Protein 5AL7 (pdb70)

Radius of gyration: 31.09 Å; Cα contacts (8 Å, |Δi|>4): 620; chains: 2; bounding box: 58×87×106 Å

Foldseek 3Di:
DDDDAPPPPPQKAFLDPKDWAWAKEADDPVPIDTAIWIWTWIAGNPFFKTKIWIAGPVGRLFIKMFIAGDVNVVVQCVVVVDDDDSVVVSVVVRVLVVCSVVVQWHWYKHADDDDDVVPDDQFGIWTWIWGDDPPDIDTPGITRMHGDDPVNSCVVVVVVVVVVVVVVVVVVVVVVVVVVCVVPVVCCPPVVCVCVVVVVVVCVVVVD/DDDDAPPPPPQKAFLDPKDWAWAKEADDPVPIDIAIWIWTWIAGNVFLKIKIWIAGPVGRLFIKMFIAHDVNVVVQCVVVVDDDDSVVVSVVVNVLVVCSVVVQWHWYWHADDDDDPDDDDQQGTWTWIWGDDPPDIDTPGITRMHGDDPVNSCVVVVVVVVVVVVVVVVVVVVVVVVVVVCVVCVCVCVVCVVVVVVVVVVVVVVVD

Solvent-accessible surface area: 25185 Å² total; per-residue (Å²): 115,179,7,32,60,10,101,72,55,214,22,41,50,92,23,6,96,60,31,90,8,106,0,7,19,49,53,77,144,123,206,29,44,106,86,48,0,38,2,30,0,16,85,4,91,126,83,83,14,0,1,3,12,4,0,12,107,97,32,13,83,123,5,23,3,1,32,2,53,51,69,42,6,107,102,10,60,154,118,60,88,36,145,42,73,16,78,18,2,9,95,44,0,22,124,10,0,115,36,15,84,68,54,142,15,50,1,31,4,29,63,34,149,66,97,184,110,79,53,177,55,98,58,32,50,70,3,32,0,11,43,99,107,131,107,165,72,89,71,80,2,21,0,40,2,34,48,13,12,77,69,0,3,8,28,10,0,7,42,34,2,66,37,4,79,129,112,23,146,113,45,76,93,45,76,111,140,82,81,59,51,77,100,57,71,164,21,122,21,107,159,84,34,84,91,16,91,99,29,114,108,44,44,59,159,54,84,284,112,175,6,28,58,10,100,71,56,212,22,40,51,94,24,3,100,62,34,89,9,107,0,8,20,46,53,84,145,122,210,27,43,108,87,48,0,36,0,31,0,16,86,4,92,130,82,85,14,0,0,3,12,3,0,11,108,96,32,14,82,122,5,22,3,0,34,1,56,52,68,30,6,107,100,12,60,156,119,56,90,34,144,42,72,17,78,16,2,10,95,44,0,20,124,10,1,118,38,15,90,69,55,144,15,51,2,33,3,28,66,45,147,62,101,191,110,54,67,209,40,98,64,40,46,66,3,34,0,11,41,100,108,129,105,165,72,91,70,80,4,22,0,33,1,47,43,13,13,71,64,0,2,9,31,11,0,7,43,34,1,64,37,5,81,130,127,28,142,119,36,71,112,66,41,120,121,87,96,59,72,26,98,54,102,138,27,54,60,135,115,59,53,76,80,10,58,86,39,122,114,34,49,64,132,53,100,255

InterPro domains:
  IPR032396 Spindle assembly abnormal protein 6, N-terminal [PF16531] (15-153)
  IPR038558 SAS-6, N-terminal domain superfamily [G3DSA:2.170.210.20] (34-203)
  IPR053997 SAS-6, C-terminal coiled coil [PF22216] (158-214)

GO terms:
  GO:0005813 centrosome (C, IDA)
  GO:0005814 centriole (C, IDA)
  GO:0010457 centriole-centriole cohesion (P, IDA)
  GO:0007099 centriole replication (P, IDA)
  GO:0007098 centrosome cycle (P, IMP)
  GO:0007099 centriole replication (P, IMP)
  GO:0005515 protein binding (F, IPI)
  GO:0036064 ciliary basal body (C, IDA)
  GO:0032053 ciliary basal body organization (P, IGI)
  GO:0032053 ciliary basal body organization (P, IMP)
  GO:0098534 centriole assembly (P, IMP)
  GO:0071539 protein localization to centrosome (P, IMP)

Structure (mmCIF, N/CA/C/O backbone):
data_5AL7
#
_entry.id   5AL7
#
_cell.length_a   47.130
_cell.length_b   64.740
_cell.length_c   123.730
_cell.angle_alpha   90.00
_cell.angle_beta   98.91
_cell.angle_gamma   90.00
#
_symmetry.space_group_name_H-M   'P 1 2 1'
#
loop_
_entity.id
_entity.type
_entity.pdbx_description
1 polymer 'SPINDLE ASSEMBLY ABNORMAL PROTEIN 6 HOMOLOG'
2 non-polymer 'NITRATE ION'
3 water water
#
loop_
_atom_site.group_PDB
_atom_site.id
_atom_site.type_symbol
_atom_site.label_atom_id
_atom_site.label_alt_id
_atom_site.label_comp_id
_atom_site.label_asym_id
_atom_site.label_entity_id
_atom_site.label_seq_id
_atom_site.pdbx_PDB_ins_code
_atom_site.Cartn_x
_atom_site.Cartn_y
_atom_site.Cartn_z
_atom_site.occupancy
_atom_site.B_iso_or_equiv
_atom_site.auth_seq_id
_atom_site.auth_comp_id
_atom_site.auth_asym_id
_atom_site.auth_atom_id
_atom_site.pdbx_PDB_model_num
ATOM 1 N N . SER A 1 12 ? 18.399 19.534 -3.458 1.00 96.44 9 SER A N 1
ATOM 2 C CA . SER A 1 12 ? 17.333 20.483 -3.157 1.00 108.49 9 SER A CA 1
ATOM 3 C C . SER A 1 12 ? 16.147 20.260 -4.093 1.00 120.37 9 SER A C 1
ATOM 4 O O . SER A 1 12 ? 16.221 19.463 -5.031 1.00 118.28 9 SER A O 1
ATOM 7 N N . TYR A 1 13 ? 15.058 20.975 -3.835 1.00 133.81 10 TYR A N 1
ATOM 8 C CA . TYR A 1 13 ? 13.831 20.800 -4.599 1.00 138.21 10 TYR A CA 1
ATOM 9 C C . TYR A 1 13 ? 13.589 21.972 -5.538 1.00 132.61 10 TYR A C 1
ATOM 10 O O . TYR A 1 13 ? 13.788 23.130 -5.168 1.00 145.02 10 TYR A O 1
ATOM 19 N N . SER A 1 14 ? 13.137 21.662 -6.748 1.00 106.81 11 SER A N 1
ATOM 20 C CA . SER A 1 14 ? 12.728 22.690 -7.698 1.00 80.88 11 SER A CA 1
ATOM 21 C C . SER A 1 14 ? 11.810 22.124 -8.740 1.00 56.43 11 SER A C 1
ATOM 22 O O . SER A 1 14 ? 11.969 20.989 -9.180 1.00 63.65 11 SER A O 1
ATOM 25 N N . ALA A 1 15 ? 10.871 22.961 -9.154 1.00 49.14 12 ALA A N 1
ATOM 26 C CA . ALA A 1 15 ? 9.872 22.586 -10.123 1.00 52.72 12 ALA A CA 1
ATOM 27 C C . ALA A 1 15 ? 10.524 22.253 -11.454 1.00 55.60 12 ALA A C 1
ATOM 28 O O . ALA A 1 15 ? 11.318 23.036 -11.993 1.00 46.14 12 ALA A O 1
ATOM 30 N N . LYS A 1 16 ? 10.186 21.071 -11.958 1.00 49.99 13 LYS A N 1
ATOM 31 C CA . LYS A 1 16 ? 10.618 20.613 -13.266 1.00 51.06 13 LYS A CA 1
ATOM 32 C C . LYS A 1 16 ? 9.409 20.616 -14.171 1.00 42.98 13 LYS A C 1
ATOM 33 O O . LYS A 1 16 ? 8.340 20.167 -13.775 1.00 52.25 13 LYS A O 1
ATOM 39 N N . MET A 1 17 ? 9.566 21.154 -15.371 1.00 40.01 14 MET A N 1
ATOM 40 C CA . MET A 1 17 ? 8.488 21.165 -16.349 1.00 38.59 14 MET A CA 1
ATOM 41 C C . MET A 1 17 ? 8.437 19.825 -17.086 1.00 43.78 14 MET A C 1
ATOM 42 O O . MET A 1 17 ? 8.670 19.758 -18.290 1.00 49.92 14 MET A O 1
ATOM 47 N N . ASP A 1 18 ? 8.187 18.756 -16.331 1.00 41.15 15 ASP A N 1
ATOM 48 C CA . ASP A 1 18 ? 8.098 17.405 -16.874 1.00 34.09 15 ASP A CA 1
ATOM 49 C C . ASP A 1 18 ? 6.636 17.010 -17.092 1.00 39.15 15 ASP A C 1
ATOM 50 O O . ASP A 1 18 ? 6.112 16.125 -16.407 1.00 39.92 15 ASP A O 1
ATOM 55 N N . TYR A 1 19 ? 5.969 17.695 -18.018 1.00 37.38 16 TYR A N 1
ATOM 56 C CA . TYR A 1 19 ? 4.551 17.455 -18.254 1.00 37.84 16 TYR A CA 1
ATOM 57 C C . TYR A 1 19 ? 4.288 17.009 -19.685 1.00 49.33 16 TYR A C 1
ATOM 58 O O . TYR A 1 19 ? 3.156 17.107 -20.178 1.00 53.91 16 TYR A O 1
ATOM 67 N N . GLY A 1 20 ? 5.334 16.543 -20.357 1.00 34.18 17 GLY A N 1
ATOM 68 C CA . GLY A 1 20 ? 5.178 15.965 -21.675 1.00 35.81 17 GLY A CA 1
ATOM 69 C C . GLY A 1 20 ? 4.534 16.905 -22.664 1.00 35.78 17 GLY A C 1
ATOM 70 O O . GLY A 1 20 ? 4.907 18.072 -22.770 1.00 50.35 17 GLY A O 1
ATOM 71 N N . LYS A 1 21 ? 3.552 16.386 -23.387 1.00 37.91 18 LYS A N 1
ATOM 72 C CA . LYS A 1 21 ? 2.908 17.122 -2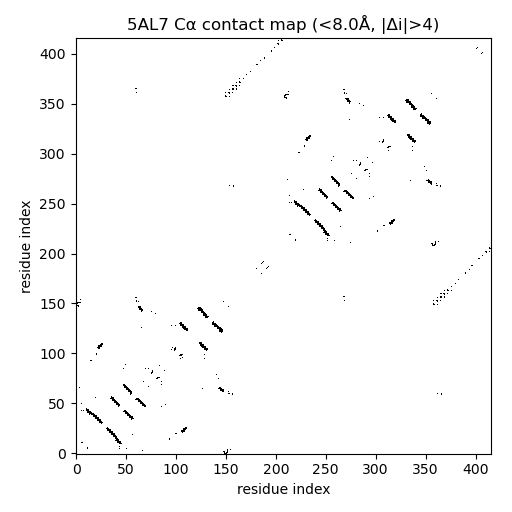4.455 1.00 38.51 18 LYS A CA 1
ATOM 73 C C . LYS A 1 21 ? 2.156 18.360 -23.953 1.00 44.14 18 LYS A C 1
ATOM 74 O O . LYS A 1 21 ? 1.764 19.211 -24.751 1.00 50.19 18 LYS A O 1
ATOM 80 N N . SER A 1 22 ? 1.944 18.457 -22.642 1.00 41.82 19 SER A N 1
ATOM 81 C CA . SER A 1 22 ? 1.285 19.630 -22.052 1.00 38.17 19 SER A CA 1
ATOM 82 C C . SER A 1 22 ? 2.210 20.841 -21.921 1.00 45.47 19 SER A C 1
ATOM 83 O O . SER A 1 22 ? 1.761 21.937 -21.596 1.00 57.27 19 SER A O 1
ATOM 86 N N . VAL A 1 23 ? 3.503 20.632 -22.141 1.00 42.03 20 VAL A N 1
ATOM 87 C CA . VAL A 1 23 ? 4.463 21.723 -22.129 1.00 36.12 20 VAL A CA 1
ATOM 88 C C . VAL A 1 23 ? 4.382 22.539 -23.419 1.00 42.77 20 VAL A C 1
ATOM 89 O O . VAL A 1 23 ? 4.573 22.016 -24.523 1.00 43.20 20 VAL A O 1
ATOM 93 N N . VAL A 1 24 ? 4.074 23.821 -23.265 1.00 37.86 21 VAL A N 1
ATOM 94 C CA . VAL A 1 24 ? 3.909 24.730 -24.388 1.00 41.05 21 VAL A CA 1
ATOM 95 C C . VAL A 1 24 ? 5.016 25.791 -24.375 1.00 37.11 21 VAL A C 1
ATOM 96 O O . VAL A 1 24 ? 5.215 26.473 -23.370 1.00 34.84 21 VAL A O 1
ATOM 100 N N . ASN A 1 25 ? 5.740 25.928 -25.480 1.00 38.53 22 ASN A N 1
ATOM 101 C CA . ASN A 1 25 ? 6.756 26.972 -25.596 1.00 45.66 22 ASN A CA 1
ATOM 102 C C . ASN A 1 25 ? 6.108 28.320 -25.862 1.00 51.39 22 ASN A C 1
ATOM 103 O O . ASN A 1 25 ? 5.676 28.586 -26.985 1.00 50.54 22 ASN A O 1
ATOM 108 N N . ILE A 1 26 ? 6.029 29.171 -24.837 1.00 49.73 23 ILE A N 1
ATOM 109 C CA . ILE A 1 26 ? 5.325 30.443 -24.991 1.00 39.15 23 ILE A CA 1
ATOM 110 C C . ILE A 1 26 ? 6.125 31.407 -25.864 1.00 38.11 23 ILE A C 1
ATOM 111 O O . ILE A 1 26 ? 5.582 32.388 -26.391 1.00 49.40 23 ILE A O 1
ATOM 116 N N . LEU A 1 27 ? 7.413 31.105 -26.020 1.00 31.52 24 LEU A N 1
ATOM 117 C CA . LEU A 1 27 ? 8.329 31.889 -26.841 1.00 28.11 24 LEU A CA 1
ATOM 118 C C . LEU A 1 27 ? 9.475 30.996 -27.269 1.00 48.50 24 LEU A C 1
ATOM 119 O O . LEU A 1 27 ? 9.973 30.209 -26.463 1.00 62.27 24 LEU A O 1
ATOM 124 N N . PRO A 1 28 ? 9.886 31.081 -28.541 1.00 51.86 25 PRO A N 1
ATOM 125 C CA . PRO A 1 28 ? 11.021 30.255 -28.958 1.00 50.30 25 PRO A CA 1
ATOM 126 C C . PRO A 1 28 ? 12.299 30.618 -28.205 1.00 58.91 25 PRO A C 1
ATOM 127 O O . PRO A 1 28 ? 12.560 31.802 -27.964 1.00 63.20 25 PRO A O 1
ATOM 131 N N . SER A 1 29 ? 13.059 29.592 -27.826 1.00 71.11 26 SER A N 1
ATOM 132 C CA . SER A 1 29 ? 14.312 29.746 -27.088 1.00 74.57 26 SER A CA 1
ATOM 133 C C . SER A 1 29 ? 15.255 30.696 -27.816 1.00 64.50 26 SER A C 1
ATOM 134 O O . SER A 1 29 ? 15.496 30.539 -29.017 1.00 55.50 26 SER A O 1
ATOM 137 N N . VAL A 1 30 ? 15.746 31.713 -27.111 1.00 61.72 27 VAL A N 1
ATOM 138 C CA . VAL A 1 30 ? 16.607 32.695 -27.782 1.00 50.52 27 VAL A CA 1
ATOM 139 C C . VAL A 1 30 ? 17.812 33.076 -26.966 1.00 51.30 27 VAL A C 1
ATOM 140 O O . VAL A 1 30 ? 17.849 32.848 -25.765 1.00 54.57 27 VAL A O 1
ATOM 144 N N . GLU A 1 31 ? 18.817 33.618 -27.645 1.00 39.93 28 GLU A N 1
ATOM 145 C CA . GLU A 1 31 ? 19.977 34.190 -26.978 1.00 31.34 28 GLU A CA 1
ATOM 146 C C . GLU A 1 31 ? 19.717 35.651 -26.593 1.00 40.57 28 GLU A C 1
ATOM 147 O O . GLU A 1 31 ? 19.252 36.445 -27.409 1.00 54.65 28 GLU A O 1
ATOM 153 N N . MET A 1 32 ? 20.053 36.007 -25.360 1.00 38.64 29 MET A N 1
ATOM 154 C CA . MET A 1 32 ? 19.743 37.318 -24.815 1.00 43.52 29 MET A CA 1
ATOM 155 C C . MET A 1 32 ? 20.895 37.842 -23.977 1.00 48.32 29 MET A C 1
ATOM 156 O O . MET A 1 32 ? 21.469 37.094 -23.201 1.00 57.40 29 MET A O 1
ATOM 161 N N . LEU A 1 33 ? 21.215 39.125 -24.098 1.00 53.75 30 LEU A N 1
ATOM 162 C CA . LEU A 1 33 ? 22.248 39.724 -23.254 1.00 44.54 30 LEU A CA 1
ATOM 163 C C . LEU A 1 33 ? 21.561 40.157 -21.957 1.00 37.96 30 LEU A C 1
ATOM 164 O O . LEU A 1 33 ? 20.603 40.923 -21.981 1.00 49.82 30 LEU A O 1
ATOM 169 N N . VAL A 1 34 ? 21.995 39.587 -20.842 1.00 29.86 31 VAL A N 1
ATOM 170 C CA . VAL A 1 34 ? 21.357 39.786 -19.547 1.00 23.80 31 VAL A CA 1
ATOM 171 C C . VAL A 1 34 ? 22.292 40.512 -18.585 1.00 36.01 31 VAL A C 1
ATOM 172 O O . VAL A 1 34 ? 23.507 40.286 -18.577 1.00 45.76 31 VAL A O 1
ATOM 176 N N . ASN A 1 35 ? 21.720 41.409 -17.796 1.00 25.14 32 ASN A N 1
ATOM 177 C CA . ASN A 1 35 ? 22.473 42.109 -16.775 1.00 38.18 32 ASN A CA 1
ATOM 178 C C . ASN A 1 35 ? 22.514 41.355 -15.461 1.00 33.52 32 ASN A C 1
ATOM 179 O O . ASN A 1 35 ? 21.486 41.017 -14.916 1.00 37.87 32 ASN A O 1
ATOM 184 N N . PHE A 1 36 ? 23.706 41.194 -14.906 1.00 34.60 33 PHE A N 1
ATOM 185 C CA . PHE A 1 36 ? 23.896 40.513 -13.633 1.00 34.45 33 PHE A CA 1
ATOM 186 C C . PHE A 1 36 ? 24.210 41.524 -12.532 1.00 34.40 33 PHE A C 1
ATOM 187 O O . PHE A 1 36 ? 25.295 42.107 -12.482 1.00 37.94 33 PHE A O 1
ATOM 195 N N . ASN A 1 37 ? 23.169 41.765 -11.735 1.00 50.90 34 ASN A N 1
ATOM 196 C CA . ASN A 1 37 ? 23.120 42.561 -10.497 1.00 63.37 34 ASN A CA 1
ATOM 197 C C . ASN A 1 37 ? 23.131 44.097 -10.564 1.00 67.55 34 ASN A C 1
ATOM 198 O O . ASN A 1 37 ? 23.417 44.696 -11.598 1.00 81.17 34 ASN A O 1
ATOM 203 N N . GLY A 1 38 ? 22.797 44.708 -9.425 1.00 63.91 35 GLY A N 1
ATOM 204 C CA . GLY A 1 38 ? 22.419 46.115 -9.333 1.00 68.51 35 GLY A CA 1
ATOM 205 C C . GLY A 1 38 ? 23.429 47.205 -9.635 1.00 68.67 35 GLY A C 1
ATOM 206 O O . GLY A 1 38 ? 23.317 47.882 -10.660 1.00 65.70 35 GLY A O 1
ATOM 207 N N . ASP A 1 39 ? 24.361 47.417 -8.710 1.00 69.30 36 ASP A N 1
ATOM 208 C CA . ASP A 1 39 ? 25.420 48.424 -8.835 1.00 71.02 36 ASP A CA 1
ATOM 209 C C . ASP A 1 39 ? 26.269 48.197 -10.098 1.00 78.12 36 ASP A C 1
ATOM 210 O O . ASP A 1 39 ? 26.980 47.197 -10.186 1.00 86.22 36 ASP A O 1
ATOM 215 N N . MET A 1 40 ? 26.186 49.114 -11.067 1.00 78.26 37 MET A N 1
ATOM 216 C CA . MET A 1 40 ? 26.855 48.968 -12.374 1.00 75.69 37 MET A CA 1
ATOM 217 C C . MET A 1 40 ? 28.396 48.917 -12.298 1.00 82.03 37 MET A C 1
ATOM 218 O O . MET A 1 40 ? 29.078 48.587 -13.273 1.00 93.73 37 MET A O 1
ATOM 223 N N . THR A 1 41 ? 28.953 49.286 -11.155 1.00 73.19 38 THR A N 1
ATOM 224 C CA . THR A 1 41 ? 30.387 49.145 -10.958 1.00 72.96 38 THR A CA 1
ATOM 225 C C . THR A 1 41 ? 30.756 47.710 -10.535 1.00 61.90 38 THR A C 1
ATOM 226 O O . THR A 1 41 ? 31.889 47.269 -10.724 1.00 66.86 38 THR A O 1
ATOM 230 N N . ARG A 1 42 ? 29.786 46.992 -9.971 1.00 59.17 39 ARG A N 1
ATOM 231 C CA . ARG A 1 42 ? 29.976 45.621 -9.467 1.00 77.76 39 ARG A CA 1
ATOM 232 C C . ARG A 1 42 ? 29.152 44.574 -10.231 1.00 69.25 39 ARG A C 1
ATOM 233 O O . ARG A 1 42 ? 29.005 43.437 -9.784 1.00 62.61 39 ARG A O 1
ATOM 241 N N . SER A 1 43 ? 28.591 44.990 -11.359 1.00 59.82 40 SER A N 1
ATOM 242 C CA . SER A 1 43 ? 27.723 44.162 -12.176 1.00 32.33 40 SER A CA 1
ATOM 243 C C . SER A 1 43 ? 28.447 43.485 -13.328 1.00 37.78 40 SER A C 1
ATOM 244 O O . SER A 1 43 ? 29.670 43.570 -13.445 1.00 38.28 40 SER A O 1
ATOM 247 N N . SER A 1 44 ? 27.681 42.849 -14.210 1.00 29.77 41 SER A N 1
ATOM 248 C CA . SER A 1 44 ? 28.268 42.307 -15.439 1.00 36.93 41 SER A CA 1
ATOM 249 C C . SER A 1 44 ? 27.187 42.069 -16.488 1.00 43.50 41 SER A C 1
ATOM 250 O O . SER A 1 44 ? 26.030 41.974 -16.149 1.00 47.41 41 SER A O 1
ATOM 253 N N . LYS A 1 45 ? 27.543 42.047 -17.766 1.00 48.47 42 LYS A N 1
ATOM 254 C CA . LYS A 1 45 ? 26.565 41.729 -18.809 1.00 27.32 42 LYS A CA 1
ATOM 255 C C . LYS A 1 45 ? 26.991 40.476 -19.529 1.00 29.80 42 LYS A C 1
ATOM 256 O O . LYS A 1 45 ? 28.050 40.457 -20.137 1.00 36.00 42 LYS A O 1
ATOM 262 N N . ARG A 1 46 ? 26.174 39.427 -19.448 1.00 35.69 43 ARG A N 1
ATOM 263 C CA . ARG A 1 46 ? 26.538 38.109 -19.985 1.00 32.52 43 ARG A CA 1
ATOM 264 C C . ARG A 1 46 ? 25.560 37.613 -21.037 1.00 33.21 43 ARG A C 1
ATOM 265 O O . ARG A 1 46 ? 24.379 37.943 -20.983 1.00 33.46 43 ARG A O 1
ATOM 273 N N . SER A 1 47 ? 26.047 36.812 -21.982 1.00 30.62 44 SER A N 1
ATOM 274 C CA . SER A 1 47 ? 25.160 36.168 -22.959 1.00 39.58 44 SER A CA 1
ATOM 275 C C . SER A 1 47 ? 24.481 34.943 -22.371 1.00 44.70 44 SER A C 1
ATOM 276 O O . SER A 1 47 ? 25.152 33.972 -22.002 1.00 48.64 44 SER A O 1
ATOM 279 N N . CYS A 1 48 ? 23.151 34.992 -22.311 1.00 30.85 45 CYS A N 1
ATOM 280 C CA . CYS A 1 48 ? 22.354 33.895 -21.782 1.00 23.68 45 CYS A CA 1
ATOM 281 C C . CYS A 1 48 ? 21.430 33.313 -22.842 1.00 27.94 45 CYS A C 1
ATOM 282 O O . CYS A 1 48 ? 21.284 33.858 -23.930 1.00 25.99 45 CYS A O 1
ATOM 285 N N . LEU A 1 49 ? 20.794 32.205 -22.487 1.00 38.40 46 LEU A N 1
ATOM 286 C CA . LEU A 1 49 ? 19.792 31.537 -23.301 1.00 37.76 46 LEU A CA 1
ATOM 287 C C . LEU A 1 49 ? 18.518 31.476 -22.502 1.00 31.77 46 LEU A C 1
ATOM 288 O O . LEU A 1 49 ? 18.508 30.938 -21.382 1.00 26.13 46 LEU A O 1
ATOM 293 N N . LEU A 1 50 ? 17.449 32.037 -23.060 1.00 32.46 47 LEU A N 1
ATOM 294 C CA . LEU A 1 50 ? 16.172 32.031 -22.373 1.00 37.52 47 LEU A CA 1
ATOM 295 C C . LEU A 1 50 ? 15.196 31.030 -22.969 1.00 21.45 47 LEU A C 1
ATOM 296 O O . LEU A 1 50 ? 15.030 30.931 -24.198 1.00 30.16 47 LEU A O 1
ATOM 301 N N . TYR A 1 51 ? 14.578 30.293 -22.050 1.00 29.84 48 TYR A N 1
ATOM 302 C CA . TYR A 1 51 ? 13.571 29.275 -22.308 1.00 34.50 48 TYR A CA 1
ATOM 303 C C . TYR A 1 51 ? 12.278 29.646 -21.601 1.00 33.50 48 TYR A C 1
ATOM 304 O O . TYR A 1 51 ? 12.235 29.664 -20.373 1.00 35.35 48 TYR A O 1
ATOM 313 N N . ALA A 1 52 ? 11.212 29.898 -22.346 1.00 28.66 49 ALA A N 1
ATOM 314 C CA . ALA A 1 52 ? 9.961 30.286 -21.701 1.00 33.87 49 ALA A CA 1
ATOM 315 C C . ALA A 1 52 ? 8.844 29.287 -22.000 1.00 35.76 49 ALA A C 1
ATOM 316 O O . ALA A 1 52 ? 8.428 29.144 -23.159 1.00 45.13 49 ALA A O 1
ATOM 318 N N . GLU A 1 53 ? 8.350 28.586 -20.980 1.00 34.97 50 GLU A N 1
ATOM 319 C CA . GLU A 1 53 ? 7.287 27.609 -21.267 1.00 36.36 50 GLU A CA 1
ATOM 320 C C . GLU A 1 53 ? 6.222 27.505 -20.168 1.00 30.76 50 GLU A C 1
ATOM 321 O O . GLU A 1 53 ? 6.505 27.726 -18.987 1.00 36.98 50 GLU A O 1
ATOM 327 N N . ARG A 1 54 ? 5.001 27.155 -20.566 1.00 25.90 51 ARG A N 1
ATOM 328 C CA . ARG A 1 54 ? 3.890 26.998 -19.617 1.00 39.76 51 ARG A CA 1
ATOM 329 C C . ARG A 1 54 ? 3.184 25.628 -19.749 1.00 32.50 51 ARG A C 1
ATOM 330 O O . ARG A 1 54 ? 3.419 24.872 -20.688 1.00 28.31 51 ARG A O 1
ATOM 338 N N . VAL A 1 55 ? 2.309 25.321 -18.802 1.00 29.83 52 VAL A N 1
ATOM 339 C CA . VAL A 1 55 ? 1.528 24.091 -18.850 1.00 31.27 52 VAL A CA 1
ATOM 340 C C . VAL A 1 55 ? 0.124 24.396 -19.389 1.00 35.65 52 VAL A C 1
ATOM 341 O O . VAL A 1 55 ? -0.481 25.407 -19.036 1.00 48.31 52 VAL A O 1
ATOM 345 N N . ASP A 1 56 ? -0.388 23.539 -20.262 1.00 32.77 53 ASP A N 1
ATOM 346 C CA . ASP A 1 56 ? -1.660 23.823 -20.923 1.00 41.47 53 ASP A CA 1
ATOM 347 C C . ASP A 1 56 ? -2.896 23.614 -20.025 1.00 44.29 53 ASP A C 1
ATOM 348 O O . ASP A 1 56 ? -3.894 24.340 -20.140 1.00 51.43 53 ASP A O 1
ATOM 353 N N . PHE A 1 57 ? -2.830 22.624 -19.144 1.00 43.56 54 PHE A N 1
ATOM 354 C CA . PHE A 1 57 ? -3.974 22.251 -18.321 1.00 44.30 54 PHE A CA 1
ATOM 355 C C . PHE A 1 57 ? -4.047 22.943 -16.954 1.00 36.33 54 PHE A C 1
ATOM 356 O O . PHE A 1 57 ? -5.044 22.815 -16.248 1.00 49.86 54 PHE A O 1
ATOM 364 N N . LYS A 1 58 ? -2.976 23.615 -16.556 1.00 34.39 55 LYS A N 1
ATOM 365 C CA . LYS A 1 58 ? -2.964 24.344 -15.292 1.00 38.47 55 LYS A CA 1
ATOM 366 C C . LYS A 1 58 ? -2.155 25.636 -15.387 1.00 43.45 55 LYS A C 1
ATOM 367 O O . LYS A 1 58 ? -1.285 25.774 -16.239 1.00 54.43 55 LYS A O 1
ATOM 373 N N . GLU A 1 59 ? -2.471 26.599 -14.535 1.00 41.75 56 GLU A N 1
ATOM 374 C CA . GLU A 1 59 ? -1.717 27.849 -14.505 1.00 39.68 56 GLU A CA 1
ATOM 375 C C . GLU A 1 59 ? -0.351 27.596 -13.907 1.00 33.10 56 GLU A C 1
ATOM 376 O O . GLU A 1 59 ? -0.197 27.484 -12.683 1.00 29.35 56 GLU A O 1
ATOM 382 N N . LEU A 1 60 ? 0.628 27.437 -14.786 1.00 29.45 57 LEU A N 1
ATOM 383 C CA . LEU A 1 60 ? 1.999 27.234 -14.358 1.00 28.45 57 LEU A CA 1
ATOM 384 C C . LEU A 1 60 ? 2.971 27.744 -15.407 1.00 33.38 57 LEU A C 1
ATOM 385 O O . LEU A 1 60 ? 2.993 27.265 -16.540 1.00 42.64 57 LEU A O 1
ATOM 390 N N . LEU A 1 61 ? 3.792 28.704 -15.011 1.00 28.21 58 LEU A N 1
ATOM 391 C CA . LEU A 1 61 ? 4.761 29.294 -15.921 1.00 36.82 58 LEU A CA 1
ATOM 392 C C . LEU A 1 61 ? 6.184 29.103 -15.425 1.00 33.02 58 LEU A C 1
ATOM 393 O O . LEU A 1 61 ? 6.478 29.313 -14.244 1.00 30.17 58 LEU A O 1
ATOM 398 N N . GLN A 1 62 ? 7.074 28.704 -16.323 1.00 22.73 59 GLN A N 1
ATOM 399 C CA . GLN A 1 62 ? 8.476 28.649 -15.947 1.00 33.22 59 GLN A CA 1
ATOM 400 C C . GLN A 1 62 ? 9.361 29.344 -16.968 1.00 29.12 59 GLN A C 1
ATOM 401 O O . GLN A 1 62 ? 9.199 29.163 -18.192 1.00 23.94 59 GLN A O 1
ATOM 407 N N . LEU A 1 63 ? 10.261 30.172 -16.444 1.00 20.84 60 LEU A N 1
ATOM 408 C CA . LEU A 1 63 ? 11.288 30.847 -17.233 1.00 32.13 60 LEU A CA 1
ATOM 409 C C . LEU A 1 63 ? 12.655 30.339 -16.809 1.00 30.47 60 LEU A C 1
ATOM 410 O O . LEU A 1 63 ? 13.027 30.432 -15.636 1.00 31.77 60 LEU A O 1
ATOM 415 N N . ARG A 1 64 ? 13.388 29.769 -17.752 1.00 28.12 61 ARG A N 1
ATOM 416 C CA . ARG A 1 64 ? 14.732 29.294 -17.471 1.00 35.48 61 ARG A CA 1
ATOM 417 C C . ARG A 1 64 ? 15.768 30.144 -18.166 1.00 33.34 61 ARG A C 1
ATOM 418 O O . ARG A 1 64 ? 15.662 30.443 -19.358 1.00 40.44 61 ARG A O 1
ATOM 426 N N . LEU A 1 65 ? 16.779 30.527 -17.401 1.00 25.44 62 LEU A N 1
ATOM 427 C CA . LEU A 1 65 ? 17.869 31.340 -17.913 1.00 29.76 62 LEU A CA 1
ATOM 428 C C . LEU A 1 65 ? 19.193 30.602 -17.744 1.00 26.26 62 LEU A C 1
ATOM 429 O O . LEU A 1 65 ? 19.556 30.224 -16.627 1.00 41.00 62 LEU A O 1
ATOM 434 N N . THR A 1 66 ? 19.900 30.361 -18.842 1.00 23.99 63 THR A N 1
ATOM 435 C CA . THR A 1 66 ? 21.176 29.643 -18.755 1.00 30.93 63 THR A CA 1
ATOM 436 C C . THR A 1 66 ? 22.329 30.499 -19.279 1.00 29.51 63 THR A C 1
ATOM 437 O O . THR A 1 66 ? 22.152 31.258 -20.222 1.00 31.49 63 THR A O 1
ATOM 441 N N . GLU A 1 67 ? 23.500 30.429 -18.655 1.00 28.26 64 GLU A N 1
ATOM 442 C CA . GLU A 1 67 ? 24.643 31.133 -19.224 1.00 20.64 64 GLU A CA 1
ATOM 443 C C . GLU A 1 67 ? 25.147 30.360 -20.433 1.00 28.79 64 GLU A C 1
ATOM 444 O O . GLU A 1 67 ? 25.491 29.191 -20.317 1.00 32.60 64 GLU A O 1
ATOM 450 N N . LYS A 1 68 ? 25.221 31.021 -21.582 1.00 27.12 65 LYS A N 1
ATOM 451 C CA . LYS A 1 68 ? 25.564 30.353 -22.835 1.00 22.20 65 LYS A CA 1
ATOM 452 C C . LYS A 1 68 ? 26.839 29.536 -22.737 1.00 35.18 65 LYS A C 1
ATOM 453 O O . LYS A 1 68 ? 26.890 28.405 -23.201 1.00 37.98 65 LYS A O 1
ATOM 459 N N . SER A 1 69 ? 27.855 30.122 -22.112 1.00 48.17 66 SER A N 1
ATOM 460 C CA . SER A 1 69 ? 29.178 29.519 -21.963 1.00 34.67 66 SER A CA 1
ATOM 461 C C . SER A 1 69 ? 29.160 28.243 -21.107 1.00 35.89 66 SER A C 1
ATOM 462 O O . SER A 1 69 ? 29.928 27.305 -21.342 1.00 48.19 66 SER A O 1
ATOM 465 N N . ASP A 1 70 ? 28.299 28.221 -20.099 1.00 31.09 67 ASP A N 1
ATOM 466 C CA . ASP A 1 70 ? 28.128 27.039 -19.257 1.00 40.82 67 ASP A CA 1
ATOM 467 C C . ASP A 1 70 ? 26.669 26.916 -18.856 1.00 42.64 67 ASP A C 1
ATOM 468 O O . ASP A 1 70 ? 26.228 27.558 -17.897 1.00 39.12 67 ASP A O 1
ATOM 473 N N . GLN A 1 71 ? 25.930 26.067 -19.572 1.00 35.18 68 GLN A N 1
ATOM 474 C CA . GLN A 1 71 ? 24.494 25.953 -19.344 1.00 27.84 68 GLN A CA 1
ATOM 475 C C . GLN A 1 71 ? 24.167 25.287 -18.018 1.00 28.88 68 GLN A C 1
ATOM 476 O O . GLN A 1 71 ? 23.008 25.204 -17.647 1.00 41.53 68 GLN A O 1
ATOM 482 N N . ARG A 1 72 ? 25.192 24.836 -17.299 1.00 28.14 69 ARG A N 1
ATOM 483 C CA . ARG A 1 72 ? 25.031 24.324 -15.941 1.00 22.62 69 ARG A CA 1
ATOM 484 C C . ARG A 1 72 ? 24.691 25.455 -14.980 1.00 28.12 69 ARG A C 1
ATOM 485 O O . ARG A 1 72 ? 24.192 25.222 -13.878 1.00 22.86 69 ARG A O 1
ATOM 493 N N . ARG A 1 73 ? 25.049 26.678 -15.373 1.00 32.14 70 ARG A N 1
ATOM 494 C CA . ARG A 1 73 ? 24.714 27.880 -14.609 1.00 30.79 70 ARG A CA 1
ATOM 495 C C . ARG A 1 73 ? 23.270 28.295 -14.912 1.00 26.14 70 ARG A C 1
ATOM 496 O O . ARG A 1 73 ? 23.021 29.099 -15.815 1.00 23.74 70 ARG A O 1
ATOM 504 N N . MET A 1 74 ? 22.331 27.704 -14.177 1.00 20.61 71 MET A N 1
ATOM 505 C CA . MET A 1 74 ? 20.907 27.857 -14.447 1.00 20.12 71 MET A CA 1
ATOM 506 C C . MET A 1 74 ? 20.133 28.585 -13.360 1.00 34.63 71 MET A C 1
ATOM 507 O O . MET A 1 74 ? 20.287 28.308 -12.169 1.00 40.42 71 MET A O 1
ATOM 512 N N . TYR A 1 75 ? 19.263 29.489 -13.797 1.00 35.21 72 TYR A N 1
ATOM 513 C CA . TYR A 1 75 ? 18.426 30.297 -12.908 1.00 36.21 72 TYR A CA 1
ATOM 514 C C . TYR A 1 75 ? 16.993 30.128 -13.344 1.00 30.61 72 TYR A C 1
ATOM 515 O O . TYR A 1 75 ? 16.681 30.263 -14.531 1.00 27.02 72 TYR A O 1
ATOM 524 N N . ILE A 1 76 ? 16.140 29.737 -12.407 1.00 23.33 73 ILE A N 1
ATOM 525 C CA . ILE A 1 76 ? 14.777 29.366 -12.752 1.00 23.82 73 ILE A CA 1
ATOM 526 C C . ILE A 1 76 ? 13.762 30.212 -12.016 1.00 29.56 73 ILE A C 1
ATOM 527 O O . ILE A 1 76 ? 13.885 30.414 -10.808 1.00 21.11 73 ILE A O 1
ATOM 532 N N . THR A 1 77 ? 12.766 30.698 -12.756 1.00 27.49 74 THR A N 1
ATOM 533 C CA . THR A 1 77 ? 11.606 31.371 -12.175 1.00 22.99 74 THR A CA 1
ATOM 534 C C . THR A 1 77 ? 10.326 30.593 -12.444 1.00 24.83 74 THR A C 1
ATOM 535 O O . THR A 1 77 ? 9.938 30.381 -13.599 1.00 25.85 74 THR A O 1
ATOM 539 N N . THR A 1 78 ? 9.661 30.160 -11.382 1.00 33.26 75 THR A N 1
ATOM 540 C CA . THR A 1 78 ? 8.422 29.403 -11.553 1.00 29.06 75 THR A CA 1
ATOM 541 C C . THR A 1 78 ? 7.256 30.067 -10.842 1.00 27.04 75 THR A C 1
ATOM 542 O O . THR A 1 78 ? 7.249 30.184 -9.618 1.00 32.58 75 THR A O 1
ATOM 546 N N . VAL A 1 79 ? 6.263 30.502 -11.608 1.00 34.34 76 VAL A N 1
ATOM 547 C CA . VAL A 1 79 ? 5.097 31.146 -11.013 1.00 45.71 76 VAL A CA 1
ATOM 548 C C . VAL A 1 79 ? 3.820 30.366 -11.344 1.00 41.08 76 VAL A C 1
ATOM 549 O O . VAL A 1 79 ? 3.519 30.100 -12.508 1.00 37.07 76 VAL A O 1
ATOM 553 N N . ASP A 1 80 ? 3.093 29.977 -10.301 1.00 45.38 77 ASP A N 1
ATOM 554 C CA . ASP A 1 80 ? 1.820 29.285 -10.451 1.00 46.94 77 ASP A CA 1
ATOM 555 C C . ASP A 1 80 ? 0.679 30.218 -10.039 1.00 63.14 77 ASP A C 1
ATOM 556 O O . ASP A 1 80 ? 0.873 31.427 -9.961 1.00 75.17 77 ASP A O 1
ATOM 561 N N . SER A 1 81 ? -0.505 29.664 -9.782 1.00 60.38 78 SER A N 1
ATOM 562 C CA . SER A 1 81 ? -1.674 30.475 -9.424 1.00 53.76 78 SER A CA 1
ATOM 563 C C . SER A 1 81 ? -1.480 31.287 -8.150 1.00 60.26 78 SER A C 1
ATOM 564 O O . SER A 1 81 ? -1.746 32.497 -8.127 1.00 74.65 78 SER A O 1
ATOM 567 N N . ALA A 1 82 ? -1.042 30.618 -7.089 1.00 49.83 79 ALA A N 1
ATOM 568 C CA . ALA A 1 82 ? -0.854 31.281 -5.809 1.00 44.23 79 ALA A CA 1
ATOM 569 C C . ALA A 1 82 ? 0.224 32.366 -5.925 1.00 59.56 79 ALA A C 1
ATOM 570 O O . ALA A 1 82 ? 0.007 33.530 -5.546 1.00 73.76 79 ALA A O 1
ATOM 572 N N . SER A 1 83 ? 1.363 31.986 -6.500 1.00 54.91 80 SER A N 1
ATOM 573 C CA . SER A 1 83 ? 2.468 32.908 -6.713 1.00 56.23 80 SER A CA 1
ATOM 574 C C . SER A 1 83 ? 1.989 34.106 -7.489 1.00 54.80 80 SER A C 1
ATOM 575 O O . SER A 1 83 ? 2.336 35.246 -7.173 1.00 65.13 80 SER A O 1
ATOM 578 N N . PHE A 1 84 ? 1.172 33.840 -8.501 1.00 42.94 81 PHE A N 1
ATOM 579 C CA . PHE A 1 84 ? 0.662 34.909 -9.336 1.00 44.71 81 PHE A CA 1
ATOM 580 C C . PHE A 1 84 ? -0.238 35.839 -8.554 1.00 43.51 81 PHE A C 1
ATOM 581 O O . PHE A 1 84 ? -0.264 37.031 -8.808 1.00 48.71 81 PHE A O 1
ATOM 589 N N . GLN A 1 85 ? -0.984 35.297 -7.605 1.00 53.11 82 GLN A N 1
ATOM 590 C CA . GLN A 1 85 ? -1.815 36.152 -6.771 1.00 58.77 82 GLN A CA 1
ATOM 591 C C . GLN A 1 85 ? -0.945 37.074 -5.923 1.00 57.47 82 GLN A C 1
ATOM 592 O O . GLN A 1 85 ? -1.217 38.274 -5.801 1.00 65.02 82 GLN A O 1
ATOM 598 N N . ASP A 1 86 ? 0.129 36.519 -5.376 1.00 62.91 83 ASP A N 1
ATOM 599 C CA . ASP A 1 86 ? 1.055 37.322 -4.584 1.00 59.26 83 ASP A CA 1
ATOM 600 C C . ASP A 1 86 ? 1.686 38.423 -5.431 1.00 54.40 83 ASP A C 1
ATOM 601 O O . ASP A 1 86 ? 1.826 39.565 -4.975 1.00 59.60 83 ASP A O 1
ATOM 606 N N . LEU A 1 87 ? 2.043 38.091 -6.667 1.00 50.36 84 LEU A N 1
ATOM 607 C CA . LEU A 1 87 ? 2.643 39.080 -7.552 1.00 57.07 84 LEU A CA 1
ATOM 608 C C . LEU A 1 87 ? 1.656 40.168 -7.911 1.00 65.80 84 LEU A C 1
ATOM 609 O O . LEU A 1 87 ? 1.998 41.357 -7.959 1.00 61.57 84 LEU A O 1
ATOM 614 N N . LYS A 1 88 ? 0.422 39.739 -8.142 1.00 66.48 85 LYS A N 1
ATOM 615 C CA . LYS A 1 88 ? -0.656 40.625 -8.537 1.00 67.53 85 LYS A CA 1
ATOM 616 C C . LYS A 1 88 ? -0.924 41.651 -7.445 1.00 62.27 85 LYS A C 1
ATOM 617 O O . LYS A 1 88 ? -1.046 42.843 -7.727 1.00 61.47 85 LYS A O 1
ATOM 623 N N . GLN A 1 89 ? -0.934 41.194 -6.196 1.00 53.10 86 GLN A N 1
ATOM 624 C CA . GLN A 1 89 ? -1.135 42.091 -5.067 1.00 56.96 86 GLN A CA 1
ATOM 625 C C . GLN A 1 89 ? 0.053 43.036 -4.883 1.00 72.80 86 GLN A C 1
ATOM 626 O O . GLN A 1 89 ? -0.101 44.261 -4.891 1.00 76.95 86 GLN A O 1
ATOM 632 N N . ASP A 1 90 ? 1.236 42.452 -4.727 1.00 66.40 87 ASP A N 1
ATOM 633 C CA . ASP A 1 90 ? 2.438 43.205 -4.416 1.00 63.31 87 ASP A CA 1
ATOM 634 C C . ASP A 1 90 ? 2.788 44.259 -5.475 1.00 62.27 87 ASP A C 1
ATOM 635 O O . ASP A 1 90 ? 3.225 45.359 -5.143 1.00 59.45 87 ASP A O 1
ATOM 640 N N . GLN A 1 91 ? 2.638 43.914 -6.749 1.00 62.91 88 GLN A N 1
ATOM 641 C CA . GLN A 1 91 ? 3.034 44.822 -7.825 1.00 50.01 88 GLN A CA 1
ATOM 642 C C . GLN A 1 91 ? 1.875 45.500 -8.520 1.00 60.04 88 GLN A C 1
ATOM 643 O O . GLN A 1 91 ? 2.059 46.126 -9.567 1.00 56.70 88 GLN A O 1
ATOM 649 N N . SER A 1 92 ? 0.689 45.358 -7.937 1.00 66.35 89 SER A N 1
ATOM 650 C CA . SER A 1 92 ? -0.505 46.022 -8.437 1.00 70.07 89 SER A CA 1
ATOM 651 C C . SER A 1 92 ? -0.745 45.706 -9.911 1.00 68.49 89 SER A C 1
ATOM 652 O O . SER A 1 92 ? -0.991 46.610 -10.712 1.00 72.28 89 SER A O 1
ATOM 655 N N . LEU A 1 93 ? -0.644 44.427 -10.268 1.00 64.80 90 LEU A N 1
ATOM 656 C CA . LEU A 1 93 ? -0.902 44.000 -11.637 1.00 59.50 90 LEU A CA 1
ATOM 657 C C . LEU A 1 93 ? -2.395 43.971 -11.891 1.00 76.17 90 LEU A C 1
ATOM 658 O O . LEU A 1 93 ? -3.169 43.488 -11.056 1.00 77.11 90 LEU A O 1
ATOM 663 N N . ASN A 1 94 ? -2.799 44.503 -13.039 1.00 92.45 91 ASN A N 1
ATOM 664 C CA . ASN A 1 94 ? -4.207 44.528 -13.405 1.00 98.81 91 ASN A CA 1
ATOM 665 C C . ASN A 1 94 ? -4.527 43.547 -14.531 1.00 95.84 91 ASN A C 1
ATOM 666 O O . ASN A 1 94 ? -5.182 43.909 -15.505 1.00 116.92 91 ASN A O 1
ATOM 671 N N . VAL A 1 95 ? -4.072 42.305 -14.397 1.00 63.53 92 VAL A N 1
ATOM 672 C CA . VAL A 1 95 ? -4.328 41.298 -15.424 1.00 59.02 92 VAL A CA 1
ATOM 673 C C . VAL A 1 95 ? -4.658 39.926 -14.837 1.00 57.36 92 VAL A C 1
ATOM 674 O O . VAL A 1 95 ? -4.432 39.674 -13.649 1.00 54.44 92 VAL A O 1
ATOM 678 N N . SER A 1 96 ? -5.189 39.048 -15.690 1.00 54.38 93 SER A N 1
ATOM 679 C CA . SER A 1 96 ? -5.373 37.639 -15.358 1.00 52.37 93 SER A CA 1
ATOM 680 C C . SER A 1 96 ? -4.094 36.857 -15.651 1.00 63.89 93 SER A C 1
ATOM 681 O O . SER A 1 96 ? -3.131 37.407 -16.200 1.00 67.55 93 SER A O 1
ATOM 684 N N . PHE A 1 97 ? -4.093 35.567 -15.331 1.00 70.71 94 PHE A N 1
ATOM 685 C CA . PHE A 1 97 ? -2.907 34.741 -15.548 1.00 59.16 94 PHE A CA 1
ATOM 686 C C . PHE A 1 97 ? -2.539 34.681 -17.029 1.00 70.19 94 PHE A C 1
ATOM 687 O O . PHE A 1 97 ? -1.360 34.756 -17.388 1.00 85.12 94 PHE A O 1
ATOM 695 N N . SER A 1 98 ? -3.546 34.568 -17.887 1.00 62.20 95 SER A N 1
ATOM 696 C CA . SER A 1 98 ? -3.315 34.542 -19.325 1.00 61.85 95 SER A CA 1
ATOM 697 C C . SER A 1 98 ? -2.768 35.878 -19.813 1.00 55.35 95 SER A C 1
ATOM 698 O O . SER A 1 98 ? -1.807 35.922 -20.592 1.00 50.22 95 SER A O 1
ATOM 701 N N . GLY A 1 99 ? -3.365 36.968 -19.336 1.00 47.07 96 GLY A N 1
ATOM 702 C CA . GLY A 1 99 ? -2.912 38.294 -19.717 1.00 49.06 96 GLY A CA 1
ATOM 703 C C . GLY A 1 99 ? -1.515 38.550 -19.192 1.00 45.75 96 GLY A C 1
ATOM 704 O O . GLY A 1 99 ? -0.709 39.237 -19.826 1.00 39.16 96 GLY A O 1
ATOM 705 N N . PHE A 1 100 ? -1.217 37.955 -18.041 1.00 48.45 97 PHE A N 1
ATOM 706 C CA . PHE A 1 100 ? 0.128 38.008 -17.474 1.00 41.90 97 PHE A CA 1
ATOM 707 C C . PHE A 1 100 ? 1.114 37.330 -18.407 1.00 43.63 97 PHE A C 1
ATOM 708 O O . PHE A 1 100 ? 2.143 37.912 -18.733 1.00 50.15 97 PHE A O 1
ATOM 716 N N . ILE A 1 101 ? 0.771 36.128 -18.875 1.00 45.47 98 ILE A N 1
ATOM 717 C CA . ILE A 1 101 ? 1.621 35.402 -19.819 1.00 34.79 98 ILE A CA 1
ATOM 718 C C . ILE A 1 101 ? 1.846 36.244 -21.083 1.00 31.02 98 ILE A C 1
ATOM 719 O O . ILE A 1 101 ? 2.969 36.338 -21.580 1.00 42.54 98 ILE A O 1
ATOM 724 N N . ASP A 1 102 ? 0.780 36.856 -21.597 1.00 35.63 99 ASP A N 1
ATOM 725 C CA . ASP A 1 102 ? 0.888 37.718 -22.781 1.00 41.98 99 ASP A CA 1
ATOM 726 C C . ASP A 1 102 ? 1.872 38.858 -22.554 1.00 43.56 99 ASP A C 1
ATOM 727 O O . ASP A 1 102 ? 2.709 39.157 -23.419 1.00 48.00 99 ASP A O 1
ATOM 732 N N . ASN A 1 103 ? 1.759 39.493 -21.388 1.00 37.49 100 ASN A N 1
ATOM 733 C CA . ASN A 1 103 ? 2.631 40.610 -21.042 1.00 39.62 100 ASN A CA 1
ATOM 734 C C . ASN A 1 103 ? 4.083 40.174 -20.923 1.00 44.73 100 ASN A C 1
ATOM 735 O O . ASN A 1 103 ? 4.989 40.868 -21.394 1.00 49.10 100 ASN A O 1
ATOM 740 N N . VAL A 1 104 ? 4.297 39.021 -20.293 1.00 36.70 101 VAL A N 1
ATOM 741 C CA . VAL A 1 104 ? 5.633 38.472 -20.126 1.00 34.60 101 VAL A CA 1
ATOM 742 C C . VAL A 1 104 ? 6.273 38.176 -21.477 1.00 37.52 101 VAL A C 1
ATOM 743 O O . VAL A 1 104 ? 7.427 38.522 -21.721 1.00 42.71 101 VAL A O 1
ATOM 747 N N . VAL A 1 105 ? 5.523 37.529 -22.356 1.00 35.78 102 VAL A N 1
ATOM 748 C CA . VAL A 1 105 ? 6.031 37.263 -23.689 1.00 33.76 102 VAL A CA 1
ATOM 749 C C . VAL A 1 105 ? 6.411 38.557 -24.387 1.00 37.74 102 VAL A C 1
ATOM 750 O O . VAL A 1 105 ? 7.546 38.707 -24.850 1.00 34.64 102 VAL A O 1
ATOM 754 N N . ARG A 1 106 ? 5.469 39.500 -24.411 1.00 44.84 103 ARG A N 1
ATOM 755 C CA . ARG A 1 106 ? 5.686 40.795 -25.045 1.00 41.35 103 ARG A CA 1
ATOM 756 C C . ARG A 1 106 ? 6.978 41.436 -24.535 1.00 45.80 103 ARG A C 1
ATOM 757 O O . ARG A 1 106 ? 7.835 41.865 -25.317 1.00 40.16 103 ARG A O 1
ATOM 765 N N . MET A 1 107 ? 7.135 41.453 -23.218 1.00 39.55 104 MET A N 1
ATOM 766 C CA . MET A 1 107 ? 8.308 42.051 -22.614 1.00 36.68 104 MET A CA 1
ATOM 767 C C . MET A 1 107 ? 9.611 41.307 -22.952 1.00 37.05 104 MET A C 1
ATOM 768 O O . MET A 1 107 ? 10.656 41.929 -23.126 1.00 45.23 104 MET A O 1
ATOM 773 N N . LEU A 1 108 ? 9.553 39.988 -23.072 1.00 38.53 105 LEU A N 1
ATOM 774 C CA . LEU A 1 108 ? 10.742 39.234 -23.462 1.00 38.93 105 LEU A CA 1
ATOM 775 C C . LEU A 1 108 ? 11.134 39.596 -24.887 1.00 35.99 105 LEU A C 1
ATOM 776 O O . LEU A 1 108 ? 12.322 39.732 -25.204 1.00 36.10 105 LEU A O 1
ATOM 781 N N . LYS A 1 109 ? 10.137 39.779 -25.743 1.00 37.80 106 LYS A N 1
ATOM 782 C CA . LYS A 1 109 ? 10.419 40.189 -27.106 1.00 47.49 106 LYS A CA 1
ATOM 783 C C . LYS A 1 109 ? 11.029 41.598 -27.131 1.00 48.18 106 LYS A C 1
ATOM 784 O O . LYS A 1 109 ? 11.958 41.859 -27.902 1.00 39.08 106 LYS A O 1
ATOM 790 N N . ASP A 1 110 ? 10.522 42.491 -26.274 1.00 47.84 107 ASP A N 1
ATOM 791 C CA . ASP A 1 110 ? 11.077 43.846 -26.158 1.00 39.26 107 ASP A CA 1
ATOM 792 C C . ASP A 1 110 ? 12.521 43.812 -25.656 1.00 44.61 107 ASP A C 1
ATOM 793 O O . ASP A 1 110 ? 13.336 44.649 -26.049 1.00 52.42 107 ASP A O 1
ATOM 798 N N . CYS A 1 111 ? 12.839 42.847 -24.797 1.00 26.73 108 CYS A N 1
ATOM 799 C CA . CYS A 1 111 ? 14.207 42.659 -24.328 1.00 25.78 108 CYS A CA 1
ATOM 800 C C . CYS A 1 111 ? 15.084 42.176 -25.472 1.00 34.25 108 CYS A C 1
ATOM 801 O O . CYS A 1 111 ? 16.265 42.504 -25.535 1.00 44.60 108 CYS A O 1
ATOM 804 N N . GLN A 1 112 ? 14.512 41.386 -26.374 1.00 42.52 109 GLN A N 1
ATOM 805 C CA . GLN A 1 112 ? 15.247 40.991 -27.569 1.00 53.76 109 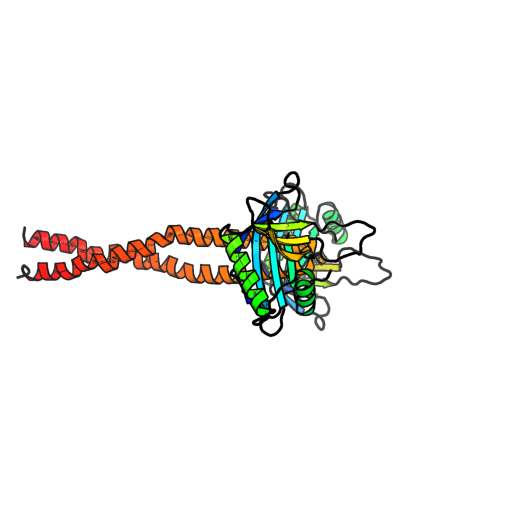GLN A CA 1
ATOM 806 C C . GLN A 1 112 ? 15.549 42.197 -28.466 1.00 53.40 109 GLN A C 1
ATOM 807 O O . GLN A 1 112 ? 16.696 42.422 -28.850 1.00 51.33 109 GLN A O 1
ATOM 813 N N . SER A 1 113 ? 14.522 42.982 -28.779 1.00 51.13 110 SER A N 1
ATOM 814 C CA . SER A 1 113 ? 14.677 44.127 -29.679 1.00 44.50 110 SER A CA 1
ATOM 815 C C . SER A 1 113 ? 15.527 45.245 -29.082 1.00 45.08 110 SER A C 1
ATOM 816 O O . SER A 1 113 ? 16.031 46.100 -29.810 1.00 51.11 110 SER A O 1
ATOM 819 N N . GLY A 1 114 ? 15.658 45.243 -27.760 1.00 42.32 111 GLY A N 1
ATOM 820 C CA . GLY A 1 114 ? 16.441 46.240 -27.058 1.00 40.92 111 GLY A CA 1
ATOM 821 C C . GLY A 1 114 ? 15.602 47.328 -26.410 1.00 47.34 111 GLY A C 1
ATOM 822 O O . GLY A 1 114 ? 16.129 48.208 -25.707 1.00 32.91 111 GLY A O 1
ATOM 823 N N . LYS A 1 115 ? 14.291 47.258 -26.633 1.00 46.41 112 LYS A N 1
ATOM 824 C CA . LYS A 1 115 ? 13.361 48.225 -26.054 1.00 40.11 112 LYS A CA 1
ATOM 825 C C . LYS A 1 115 ? 13.372 48.096 -24.535 1.00 40.84 112 LYS A C 1
ATOM 826 O O . LYS A 1 115 ? 13.081 49.058 -23.816 1.00 36.86 112 LYS A O 1
ATOM 832 N N . LEU A 1 116 ? 13.700 46.895 -24.058 1.00 36.13 113 LEU A N 1
ATOM 833 C CA . LEU A 1 116 ? 13.815 46.640 -22.632 1.00 27.54 113 LEU A CA 1
ATOM 834 C C . LEU A 1 116 ? 15.123 45.937 -22.307 1.00 28.75 113 LEU A C 1
ATOM 835 O O . LEU A 1 116 ? 15.852 45.493 -23.196 1.00 28.48 113 LEU A O 1
ATOM 840 N N . GLU A 1 117 ? 15.421 45.853 -21.017 1.00 25.47 114 GLU A N 1
ATOM 841 C CA . GLU A 1 117 ? 16.608 45.168 -20.544 1.00 24.62 114 GLU A CA 1
ATOM 842 C C . GLU A 1 117 ? 16.229 44.123 -19.508 1.00 26.78 114 GLU A C 1
ATOM 843 O O . GLU A 1 117 ? 15.438 44.392 -18.617 1.00 29.58 114 GLU A O 1
ATOM 849 N N . LEU A 1 118 ? 16.802 42.932 -19.617 1.00 33.16 115 LEU A N 1
ATOM 850 C CA . LEU A 1 118 ? 16.545 41.885 -18.640 1.00 27.86 115 LEU A CA 1
ATOM 851 C C . LEU A 1 118 ? 17.648 41.879 -17.586 1.00 26.19 115 LEU A C 1
ATOM 852 O O . LEU A 1 118 ? 18.831 41.733 -17.910 1.00 30.67 115 LEU A O 1
ATOM 857 N N . HIS A 1 119 ? 17.257 42.090 -16.335 1.00 23.34 116 HIS A N 1
ATOM 858 C CA . HIS A 1 119 ? 18.186 42.100 -15.211 1.00 29.32 116 HIS A CA 1
ATOM 859 C C . HIS A 1 119 ? 17.990 40.879 -14.317 1.00 34.87 116 HIS A C 1
ATOM 860 O O . HIS A 1 119 ? 16.894 40.356 -14.173 1.00 40.97 116 HIS A O 1
ATOM 867 N N . LEU A 1 120 ? 19.078 40.456 -13.701 1.00 31.85 117 LEU A N 1
ATOM 868 C CA . LEU A 1 120 ? 19.099 39.401 -12.720 1.00 20.87 117 LEU A CA 1
ATOM 869 C C . LEU A 1 120 ? 19.748 39.946 -11.455 1.00 21.84 117 LEU A C 1
ATOM 870 O O . LEU A 1 120 ? 20.966 39.999 -11.346 1.00 22.36 117 LEU A O 1
ATOM 875 N N . THR A 1 121 ? 18.919 40.442 -10.547 1.00 23.65 118 THR A N 1
ATOM 876 C CA . THR A 1 121 ? 19.404 41.118 -9.351 1.00 31.57 118 THR A CA 1
ATOM 877 C C . THR A 1 121 ? 19.470 40.222 -8.119 1.00 37.41 118 THR A C 1
ATOM 878 O O . THR A 1 121 ? 18.539 39.500 -7.821 1.00 38.86 118 THR A O 1
ATOM 882 N N . THR A 1 122 ? 20.555 40.314 -7.369 1.00 40.85 119 THR A N 1
ATOM 883 C CA . THR A 1 122 ? 20.617 39.590 -6.124 1.00 29.63 119 THR A CA 1
ATOM 884 C C . THR A 1 122 ? 19.696 40.274 -5.142 1.00 37.21 119 THR A C 1
ATOM 885 O O . THR A 1 122 ? 19.702 41.497 -5.013 1.00 55.04 119 THR A O 1
ATOM 889 N N . ARG A 1 123 ? 18.868 39.474 -4.488 1.00 46.60 120 ARG A N 1
ATOM 890 C CA . ARG A 1 123 ? 17.994 39.959 -3.443 1.00 54.43 120 ARG A CA 1
ATOM 891 C C . ARG A 1 123 ? 18.831 40.375 -2.231 1.00 68.64 120 ARG A C 1
ATOM 892 O O . ARG A 1 123 ? 19.723 39.642 -1.803 1.00 75.14 120 ARG A O 1
ATOM 900 N N . ASP A 1 124 ? 18.560 41.567 -1.708 1.00 80.56 121 ASP A N 1
ATOM 901 C CA . ASP A 1 124 ? 19.288 42.085 -0.555 1.00 88.14 121 ASP A CA 1
ATOM 902 C C . ASP A 1 124 ? 18.910 41.305 0.704 1.00 89.12 121 ASP A C 1
ATOM 903 O O . ASP A 1 124 ? 17.860 41.538 1.298 1.00 82.85 121 ASP A O 1
ATOM 908 N N . GLN A 1 125 ? 19.759 40.357 1.087 1.00 94.26 122 GLN A N 1
ATOM 909 C CA . GLN A 1 125 ? 19.483 39.486 2.226 1.00 97.07 122 GLN A CA 1
ATOM 910 C C . GLN A 1 125 ? 20.373 39.777 3.434 1.00 94.20 122 GLN A C 1
ATOM 911 O O . GLN A 1 125 ? 21.471 40.315 3.295 1.00 100.69 122 GLN A O 1
ATOM 917 N N . ASN A 1 126 ? 19.890 39.413 4.619 1.00 81.33 123 ASN A N 1
ATOM 918 C CA . ASN A 1 126 ? 20.705 39.441 5.833 1.00 69.82 123 ASN A CA 1
ATOM 919 C C . ASN A 1 126 ? 20.157 38.465 6.886 1.00 67.85 123 ASN A C 1
ATOM 920 O O . ASN A 1 126 ? 19.084 37.893 6.722 1.00 49.77 123 ASN A O 1
ATOM 925 N N . LEU A 1 127 ? 20.923 38.257 7.949 1.00 67.74 124 LEU A N 1
ATOM 926 C CA . LEU A 1 127 ? 20.596 37.259 8.962 1.00 69.61 124 LEU A CA 1
ATOM 927 C C . LEU A 1 127 ? 19.231 37.453 9.629 1.00 73.74 124 LEU A C 1
ATOM 928 O O . LEU A 1 127 ? 18.580 36.477 10.006 1.00 78.77 124 LEU A O 1
ATOM 933 N N . SER A 1 128 ? 18.813 38.703 9.805 1.00 83.58 125 SER A N 1
ATOM 934 C CA . SER A 1 128 ? 17.569 38.997 10.521 1.00 82.30 125 SER A CA 1
ATOM 935 C C . SER A 1 128 ? 16.297 38.937 9.655 1.00 91.38 125 SER A C 1
ATOM 936 O O . SER A 1 128 ? 15.184 38.930 10.184 1.00 99.11 125 SER A O 1
ATOM 939 N N . SER A 1 129 ? 16.455 38.909 8.335 1.00 86.58 126 SER A N 1
ATOM 940 C CA . SER A 1 129 ? 15.310 38.804 7.430 1.00 91.19 126 SER A CA 1
ATOM 941 C C . SER A 1 129 ? 14.865 37.348 7.246 1.00 99.03 126 SER A C 1
ATOM 942 O O . SER A 1 129 ? 14.026 37.043 6.392 1.00 94.03 126 SER A O 1
ATOM 945 N N . GLY A 1 130 ? 15.435 36.453 8.049 1.00 117.91 127 GLY A N 1
ATOM 946 C CA . GLY A 1 130 ? 15.112 35.041 7.976 1.00 126.44 127 GLY A CA 1
ATOM 947 C C . GLY A 1 130 ? 15.746 34.381 6.764 1.00 132.86 127 GLY A C 1
ATOM 948 O O . GLY A 1 130 ? 16.901 34.656 6.423 1.00 124.85 127 GLY A O 1
ATOM 949 N N . ARG A 1 131 ? 14.987 33.506 6.113 1.00 135.14 128 ARG A N 1
ATOM 950 C CA . ARG A 1 131 ? 15.475 32.801 4.935 1.00 136.23 128 ARG A CA 1
ATOM 951 C C . ARG A 1 131 ? 14.353 32.596 3.912 1.00 134.29 128 ARG A C 1
ATOM 952 O O . ARG A 1 131 ? 13.178 32.472 4.264 1.00 128.00 128 ARG A O 1
ATOM 960 N N . GLU A 1 132 ? 14.741 32.586 2.640 1.00 128.34 129 GLU A N 1
ATOM 961 C CA . GLU A 1 132 ? 13.833 32.481 1.504 1.00 118.97 129 GLU A CA 1
ATOM 962 C C . GLU A 1 132 ? 14.424 31.535 0.465 1.00 108.62 129 GLU A C 1
ATOM 963 O O . GLU A 1 132 ? 15.641 31.379 0.384 1.00 104.62 129 GLU A O 1
ATOM 969 N N . VAL A 1 133 ? 13.571 30.927 -0.349 1.00 101.77 130 VAL A N 1
ATOM 970 C CA . VAL A 1 133 ? 14.043 29.999 -1.374 1.00 98.78 130 VAL A CA 1
ATOM 971 C C . VAL A 1 133 ? 14.668 30.732 -2.562 1.00 88.91 130 VAL A C 1
ATOM 972 O O . VAL A 1 133 ? 15.694 30.309 -3.103 1.00 84.30 130 VAL A O 1
ATOM 976 N N . HIS A 1 134 ? 14.032 31.826 -2.963 1.00 84.46 131 HIS A N 1
ATOM 977 C CA . HIS A 1 134 ? 14.491 32.631 -4.087 1.00 77.88 131 HIS A CA 1
ATOM 978 C C . HIS A 1 134 ? 15.547 33.661 -3.668 1.00 68.40 131 HIS A C 1
ATOM 979 O O . HIS A 1 134 ? 15.308 34.495 -2.797 1.00 75.68 131 HIS A O 1
ATOM 986 N N . ASP A 1 135 ? 16.733 33.561 -4.261 1.00 50.64 132 ASP A N 1
ATOM 987 C CA . ASP A 1 135 ? 17.833 34.461 -3.946 1.00 47.74 132 ASP A CA 1
ATOM 988 C C . ASP A 1 135 ? 18.033 35.557 -4.995 1.00 45.40 132 ASP A C 1
ATOM 989 O O . ASP A 1 135 ? 18.934 36.387 -4.865 1.00 41.46 132 ASP A O 1
ATOM 994 N N . TYR A 1 136 ? 17.213 35.551 -6.043 1.00 39.08 133 TYR A N 1
ATOM 995 C CA . TYR A 1 136 ? 17.341 36.552 -7.098 1.00 28.24 133 TYR A CA 1
ATOM 996 C C . TYR A 1 136 ? 15.997 37.147 -7.531 1.00 24.72 133 TYR A C 1
ATOM 997 O O . TYR A 1 136 ? 14.947 36.695 -7.120 1.00 26.20 133 TYR A O 1
ATOM 1006 N N . TYR A 1 137 ? 16.062 38.171 -8.371 1.00 23.08 134 TYR A N 1
ATOM 1007 C CA . TYR A 1 137 ? 14.907 38.783 -8.992 1.00 24.38 134 TYR A CA 1
ATOM 1008 C C . TYR A 1 137 ? 15.189 38.860 -10.474 1.00 36.24 134 TYR A C 1
ATOM 1009 O O . TYR A 1 137 ? 16.274 39.282 -10.888 1.00 46.66 134 TYR A O 1
ATOM 1018 N N . LEU A 1 138 ? 14.246 38.387 -11.272 1.00 31.63 135 LEU A N 1
ATOM 1019 C CA . LEU A 1 138 ? 14.319 38.556 -12.711 1.00 32.88 135 LEU A CA 1
ATOM 1020 C C . LEU A 1 138 ? 13.487 39.767 -13.082 1.00 36.44 135 LEU A C 1
ATOM 1021 O O . LEU A 1 138 ? 12.266 39.732 -12.981 1.00 41.84 135 LEU A O 1
ATOM 1026 N N . GLN A 1 139 ? 14.155 40.848 -13.473 1.00 34.17 136 GLN A N 1
ATOM 1027 C CA . GLN A 1 139 ? 13.496 42.127 -13.669 1.00 27.73 136 GLN A CA 1
ATOM 1028 C C . GLN A 1 139 ? 13.497 42.609 -15.109 1.00 30.63 136 GLN A C 1
ATOM 1029 O O . GLN A 1 139 ? 14.476 42.474 -15.825 1.00 31.65 136 GLN A O 1
ATOM 1035 N N . PHE A 1 140 ? 12.381 43.200 -15.510 1.00 35.29 137 PHE A N 1
ATOM 1036 C CA . PHE A 1 140 ? 12.232 43.787 -16.827 1.00 31.66 137 PHE A CA 1
ATOM 1037 C C . PHE A 1 140 ? 12.335 45.298 -16.661 1.00 37.35 137 PHE A C 1
ATOM 1038 O O . PHE A 1 140 ? 11.394 45.931 -16.168 1.00 40.60 137 PHE A O 1
ATOM 1046 N N . VAL A 1 141 ? 13.488 45.860 -17.032 1.00 30.67 138 VAL A N 1
ATOM 1047 C CA . VAL A 1 141 ? 13.793 47.268 -16.789 1.00 25.24 138 VAL A CA 1
ATOM 1048 C C . VAL A 1 141 ? 13.786 48.110 -18.065 1.00 37.21 138 VAL A C 1
ATOM 1049 O O . VAL A 1 141 ? 14.382 47.726 -19.065 1.00 49.31 138 VAL A O 1
ATOM 1053 N N . GLU A 1 142 ? 13.075 49.239 -18.020 1.00 34.69 139 GLU A N 1
ATOM 1054 C CA . GLU A 1 142 ? 13.041 50.254 -19.081 1.00 41.39 139 GLU A CA 1
ATOM 1055 C C . GLU A 1 142 ? 14.015 51.381 -18.762 1.00 40.51 139 GLU A C 1
ATOM 1056 O O . GLU A 1 142 ? 13.856 52.081 -17.759 1.00 38.09 139 GLU A O 1
ATOM 1062 N N . ILE A 1 143 ? 15.029 51.548 -19.604 1.00 34.92 140 ILE A N 1
ATOM 1063 C CA . ILE A 1 143 ? 16.001 52.614 -19.396 1.00 36.99 140 ILE A CA 1
ATOM 1064 C C . ILE A 1 143 ? 15.388 53.927 -19.822 1.00 36.67 140 ILE A C 1
ATOM 1065 O O . ILE A 1 143 ? 14.891 54.037 -20.942 1.00 34.62 140 ILE A O 1
ATOM 1070 N N . ARG A 1 144 ? 15.403 54.905 -18.918 1.00 38.17 141 ARG A N 1
ATOM 1071 C CA . ARG A 1 144 ? 14.776 56.195 -19.154 1.00 36.59 141 ARG A CA 1
ATOM 1072 C C . ARG A 1 144 ? 15.720 57.370 -18.880 1.00 44.81 141 ARG A C 1
ATOM 1073 O O . ARG A 1 144 ? 16.759 57.204 -18.242 1.00 37.84 141 ARG A O 1
ATOM 1081 N N . SER A 1 145 ? 15.346 58.554 -19.366 1.00 47.06 142 SER A N 1
ATOM 1082 C CA . SER A 1 145 ? 16.166 59.759 -19.212 1.00 42.48 142 SER A CA 1
ATOM 1083 C C . SER A 1 145 ? 15.834 60.505 -17.929 1.00 43.06 142 SER A C 1
ATOM 1084 O O . SER A 1 145 ? 16.479 61.498 -17.614 1.00 48.59 142 SER A O 1
ATOM 1087 N N . ASP A 1 146 ? 14.784 60.081 -17.232 1.00 41.95 143 ASP A N 1
ATOM 1088 C CA . ASP A 1 146 ? 14.457 60.654 -15.922 1.00 42.54 143 ASP A CA 1
ATOM 1089 C C . ASP A 1 146 ? 14.805 59.667 -14.813 1.00 47.96 143 ASP A C 1
ATOM 1090 O O . ASP A 1 146 ? 15.654 59.934 -13.962 1.00 41.11 143 ASP A O 1
ATOM 1095 N N . LYS A 1 147 ? 14.174 58.500 -14.864 1.00 40.38 144 LYS A N 1
ATOM 1096 C CA . LYS A 1 147 ? 14.448 57.438 -13.917 1.00 39.19 144 LYS A CA 1
ATOM 1097 C C . LYS A 1 147 ? 14.031 56.121 -14.548 1.00 36.72 144 LYS A C 1
ATOM 1098 O O . LYS A 1 147 ? 12.973 56.023 -15.162 1.00 36.14 144 LYS A O 1
ATOM 1104 N N . ASN A 1 148 ? 14.916 55.137 -14.461 1.00 35.64 145 ASN A N 1
ATOM 1105 C CA . ASN A 1 148 ? 14.656 53.817 -15.018 1.00 40.35 145 ASN A CA 1
ATOM 1106 C C . ASN A 1 148 ? 13.448 53.227 -14.345 1.00 32.59 145 ASN A C 1
ATOM 1107 O O . ASN A 1 148 ? 13.218 53.462 -13.162 1.00 42.02 145 ASN A O 1
ATOM 1112 N N . LEU A 1 149 ? 12.645 52.515 -15.121 1.00 40.14 146 LEU A N 1
ATOM 1113 C CA . LEU A 1 149 ? 11.385 51.969 -14.629 1.00 33.99 146 LEU A CA 1
ATOM 1114 C C . LEU A 1 149 ? 11.361 50.457 -14.670 1.00 34.48 146 LEU A C 1
ATOM 1115 O O . LEU A 1 149 ? 11.646 49.874 -15.696 1.00 28.20 146 LEU A O 1
ATOM 1120 N N . VAL A 1 150 ? 11.037 49.819 -13.553 1.00 42.13 147 VAL A N 1
ATOM 1121 C CA . VAL A 1 150 ? 10.929 48.365 -13.525 1.00 29.37 147 VAL A CA 1
ATOM 1122 C C . VAL A 1 150 ? 9.478 47.887 -13.729 1.00 36.89 147 VAL A C 1
ATOM 1123 O O . VAL A 1 150 ? 8.628 47.987 -12.837 1.00 30.40 147 VAL A O 1
ATOM 1127 N N . HIS A 1 151 ? 9.204 47.368 -14.922 1.00 37.75 148 HIS A N 1
ATOM 1128 C CA . HIS A 1 151 ? 7.865 46.906 -15.277 1.00 35.69 148 HIS A CA 1
ATOM 1129 C C . HIS A 1 151 ? 7.410 45.630 -14.553 1.00 27.76 148 HIS A C 1
ATOM 1130 O O . HIS A 1 151 ? 6.241 45.483 -14.235 1.00 32.28 148 HIS A O 1
ATOM 1137 N N . LEU A 1 152 ? 8.319 44.691 -14.338 1.00 29.09 149 LEU A N 1
ATOM 1138 C CA . LEU A 1 152 ? 7.979 43.450 -13.662 1.00 25.73 149 LEU A CA 1
ATOM 1139 C C . LEU A 1 152 ? 9.180 42.870 -12.931 1.00 30.29 149 LEU A C 1
ATOM 1140 O O . LEU A 1 152 ? 10.280 42.836 -13.466 1.00 43.83 149 LEU A O 1
ATOM 1145 N N . SER A 1 153 ? 8.963 42.433 -11.697 1.00 36.98 150 SER A N 1
ATOM 1146 C CA . SER A 1 153 ? 10.013 41.829 -10.888 1.00 35.15 150 SER A CA 1
ATOM 1147 C C . SER A 1 153 ? 9.596 40.413 -10.381 1.00 40.11 150 SER A C 1
ATOM 1148 O O . SER A 1 153 ? 8.777 40.286 -9.465 1.00 34.59 150 SER A O 1
ATOM 1151 N N . LEU A 1 154 ? 10.164 39.355 -10.969 1.00 37.15 151 LEU A N 1
ATOM 1152 C CA . LEU A 1 154 ? 9.795 37.971 -10.620 1.00 33.55 151 LEU A CA 1
ATOM 1153 C C . LEU A 1 154 ? 10.814 37.290 -9.697 1.00 39.59 151 LEU A C 1
ATOM 1154 O O . LEU A 1 154 ? 12.015 37.351 -9.946 1.00 35.94 151 LEU A O 1
ATOM 1159 N N . PRO A 1 155 ? 10.333 36.568 -8.672 1.00 31.87 152 PRO A N 1
ATOM 1160 C CA . PRO A 1 155 ? 11.221 35.850 -7.749 1.00 27.99 152 PRO A CA 1
ATOM 1161 C C . PRO A 1 155 ? 11.949 34.717 -8.460 1.00 36.65 152 PRO A C 1
ATOM 1162 O O . PRO A 1 155 ? 11.323 33.766 -8.928 1.00 59.41 152 PRO A O 1
ATOM 1166 N N . CYS A 1 156 ? 13.260 34.874 -8.597 1.00 38.81 153 CYS A N 1
ATOM 1167 C CA . CYS A 1 156 ? 14.113 33.923 -9.307 1.00 34.41 153 CYS A CA 1
ATOM 1168 C C . CYS A 1 156 ? 14.998 33.103 -8.375 1.00 31.69 153 CYS A C 1
ATOM 1169 O O . CYS A 1 156 ? 15.412 33.568 -7.324 1.00 39.23 153 CYS A O 1
ATOM 1172 N N . ARG A 1 157 ? 15.308 31.889 -8.798 1.00 32.50 154 ARG A N 1
ATOM 1173 C CA . ARG A 1 157 ? 15.996 30.927 -7.959 1.00 28.68 154 ARG A CA 1
ATOM 1174 C C . ARG A 1 157 ? 17.223 30.368 -8.654 1.00 33.21 154 ARG A C 1
ATOM 1175 O O . ARG A 1 157 ? 17.275 30.279 -9.885 1.00 21.96 154 ARG A O 1
ATOM 1183 N N . SER A 1 158 ? 18.232 30.014 -7.874 1.00 42.62 155 SER A N 1
ATOM 1184 C CA . SER A 1 158 ? 19.381 29.318 -8.439 1.00 36.31 155 SER A CA 1
ATOM 1185 C C . SER A 1 158 ? 19.082 27.822 -8.493 1.00 36.72 155 SER A C 1
ATOM 1186 O O . SER A 1 158 ? 18.924 27.181 -7.451 1.00 43.10 155 SER A O 1
ATOM 1189 N N . ALA A 1 159 ? 18.946 27.283 -9.701 1.00 27.86 156 ALA A N 1
ATOM 1190 C CA . ALA A 1 159 ? 18.503 25.901 -9.881 1.00 29.62 156 ALA A CA 1
ATOM 1191 C C . ALA A 1 159 ? 19.403 24.876 -9.185 1.00 37.68 156 ALA A C 1
ATOM 1192 O O . ALA A 1 159 ? 20.634 24.891 -9.338 1.00 36.51 156 ALA A O 1
ATOM 1194 N N . PRO A 1 160 ? 18.787 23.980 -8.405 1.00 41.59 157 PRO A N 1
ATOM 1195 C CA . PRO A 1 160 ? 19.501 22.893 -7.727 1.00 31.36 157 PRO A CA 1
ATOM 1196 C C . PRO A 1 160 ? 19.941 21.800 -8.703 1.00 31.77 157 PRO A C 1
ATOM 1197 O O . PRO A 1 160 ? 19.339 21.628 -9.772 1.00 27.29 157 PRO A O 1
ATOM 1201 N N . LEU A 1 161 ? 20.984 21.068 -8.323 1.00 49.24 158 LEU A N 1
ATOM 1202 C CA . LEU A 1 161 ? 21.635 20.108 -9.219 1.00 49.10 158 LEU A CA 1
ATOM 1203 C C . LEU A 1 161 ? 20.700 19.122 -9.881 1.00 40.83 158 LEU A C 1
ATOM 1204 O O . LEU A 1 161 ? 20.815 18.874 -11.078 1.00 39.03 158 LEU A O 1
ATOM 1209 N N . ASN A 1 162 ? 19.750 18.588 -9.128 1.00 35.50 159 ASN A N 1
ATOM 1210 C CA . ASN A 1 162 ? 18.863 17.602 -9.715 1.00 38.43 159 ASN A CA 1
ATOM 1211 C C . ASN A 1 162 ? 18.124 18.161 -10.924 1.00 41.15 159 ASN A C 1
ATOM 1212 O O . ASN A 1 162 ? 18.116 17.548 -12.002 1.00 46.53 159 ASN A O 1
ATOM 1217 N N . THR A 1 163 ? 17.575 19.361 -10.758 1.00 40.07 160 THR A N 1
ATOM 1218 C CA . THR A 1 163 ? 16.797 20.012 -11.804 1.00 32.69 160 THR A CA 1
ATOM 1219 C C . THR A 1 163 ? 17.656 20.356 -13.012 1.00 30.87 160 THR A C 1
ATOM 1220 O O . THR A 1 163 ? 17.266 20.122 -14.167 1.00 27.25 160 THR A O 1
ATOM 1224 N N . VAL A 1 164 ? 18.834 20.906 -12.735 1.00 25.00 161 VAL A N 1
ATOM 1225 C CA . VAL A 1 164 ? 19.771 21.257 -13.788 1.00 30.43 161 VAL A CA 1
ATOM 1226 C C . VAL A 1 164 ? 20.132 20.045 -14.622 1.00 28.99 161 VAL A C 1
ATOM 1227 O O . VAL A 1 164 ? 20.119 20.093 -15.854 1.00 24.36 161 VAL A O 1
ATOM 1231 N N . LEU A 1 165 ? 20.422 18.951 -13.927 1.00 31.48 162 LEU A N 1
ATOM 1232 C CA . LEU A 1 165 ? 20.800 17.700 -14.562 1.00 27.13 162 LEU A CA 1
ATOM 1233 C C . LEU A 1 165 ? 19.663 17.190 -15.424 1.00 37.06 162 LEU A C 1
ATOM 1234 O O . LEU A 1 165 ? 19.899 16.651 -16.505 1.00 27.35 162 LEU A O 1
ATOM 1239 N N . PHE A 1 166 ? 18.434 17.396 -14.949 1.00 27.06 163 PHE A N 1
ATOM 1240 C CA . PHE A 1 166 ? 17.245 17.042 -15.711 1.00 27.24 163 PHE A CA 1
ATOM 1241 C C . PHE A 1 166 ? 17.188 17.801 -17.041 1.00 34.90 163 PHE A C 1
ATOM 1242 O O . PHE A 1 166 ? 16.986 17.206 -18.112 1.00 39.19 163 PHE A O 1
ATOM 1250 N N . TYR A 1 167 ? 17.332 19.121 -16.982 1.00 29.29 164 TYR A N 1
ATOM 1251 C CA . TYR A 1 167 ? 17.234 19.906 -18.210 1.00 24.09 164 TYR A CA 1
ATOM 1252 C C . TYR A 1 167 ? 18.420 19.697 -19.169 1.00 24.21 164 TYR A C 1
ATOM 1253 O O . TYR A 1 167 ? 18.245 19.628 -20.387 1.00 24.45 164 TYR A O 1
ATOM 1262 N N . ILE A 1 168 ? 19.625 19.584 -18.636 1.00 24.33 165 ILE A N 1
ATOM 1263 C CA . ILE A 1 168 ? 20.776 19.376 -19.506 1.00 34.00 165 ILE A CA 1
ATOM 1264 C C . ILE A 1 168 ? 20.747 17.965 -20.123 1.00 30.39 165 ILE A C 1
ATOM 1265 O O . ILE A 1 168 ? 21.087 17.788 -21.301 1.00 26.54 165 ILE A O 1
ATOM 1270 N N . ASN A 1 169 ? 20.291 16.976 -19.355 1.00 26.79 166 ASN A N 1
ATOM 1271 C CA . ASN A 1 169 ? 20.128 15.628 -19.891 1.00 28.19 166 ASN A CA 1
ATOM 1272 C C . ASN A 1 169 ? 19.080 15.601 -20.993 1.00 34.67 166 ASN A C 1
ATOM 1273 O O . ASN A 1 169 ? 19.291 14.998 -22.052 1.00 35.53 166 ASN A O 1
ATOM 1278 N N . SER A 1 170 ? 17.955 16.270 -20.746 1.00 37.69 167 SER A N 1
ATOM 1279 C CA . SER A 1 170 ? 16.904 16.359 -21.747 1.00 27.95 167 SER A CA 1
ATOM 1280 C C . SER A 1 170 ? 17.414 17.021 -23.014 1.00 34.16 167 SER A C 1
ATOM 1281 O O . SER A 1 170 ? 17.131 16.574 -24.125 1.00 36.19 167 SER A O 1
ATOM 1284 N N . MET A 1 171 ? 18.179 18.091 -22.840 1.00 30.76 168 MET A N 1
ATOM 1285 C CA . MET A 1 171 ? 18.695 18.809 -23.983 1.00 28.16 168 MET A CA 1
ATOM 1286 C C . MET A 1 171 ? 19.637 17.914 -24.767 1.00 34.03 168 MET A C 1
ATOM 1287 O O . MET A 1 171 ? 19.615 17.931 -25.995 1.00 38.12 168 MET A O 1
ATOM 1292 N N . LEU A 1 172 ? 20.417 17.096 -24.058 1.00 39.86 169 LEU A N 1
ATOM 1293 C CA . LEU A 1 172 ? 21.320 16.146 -24.710 1.00 44.77 169 LEU A CA 1
ATOM 1294 C C . LEU A 1 172 ? 20.539 15.122 -25.539 1.00 43.88 169 LEU A C 1
ATOM 1295 O O . LEU A 1 172 ? 20.885 14.832 -26.692 1.00 44.68 169 LEU A O 1
ATOM 1300 N N . GLU A 1 173 ? 19.475 14.586 -24.958 1.00 39.63 170 GLU A N 1
ATOM 1301 C CA . GLU A 1 173 ? 18.661 13.613 -25.675 1.00 41.47 170 GLU A CA 1
ATOM 1302 C C . GLU A 1 173 ? 18.031 14.242 -26.919 1.00 39.22 170 GLU A C 1
ATOM 1303 O O . GLU A 1 173 ? 18.043 13.655 -28.007 1.00 41.27 170 GLU A O 1
ATOM 1309 N N . ALA A 1 174 ? 17.526 15.461 -26.771 1.00 48.56 171 ALA A N 1
ATOM 1310 C CA . ALA A 1 174 ? 16.908 16.144 -27.897 1.00 48.24 171 ALA A CA 1
ATOM 1311 C C . ALA A 1 174 ? 17.929 16.380 -28.985 1.00 52.67 171 ALA A C 1
ATOM 1312 O O . ALA A 1 174 ? 17.625 16.231 -30.169 1.00 51.00 171 ALA A O 1
ATOM 1314 N N . SER A 1 175 ? 19.153 16.703 -28.575 1.00 51.07 172 SER A N 1
ATOM 1315 C CA . SER A 1 175 ? 20.217 16.949 -29.531 1.00 46.40 172 SER A CA 1
ATOM 1316 C C . SER A 1 175 ? 20.533 15.690 -30.298 1.00 52.09 172 SER A C 1
ATOM 1317 O O . SER A 1 175 ? 20.729 15.729 -31.511 1.00 52.95 172 SER A O 1
ATOM 1320 N N . HIS A 1 176 ? 20.542 14.563 -29.598 1.00 60.85 173 HIS A N 1
ATOM 1321 C CA . HIS A 1 176 ? 20.834 13.304 -30.265 1.00 61.14 173 HIS A CA 1
ATOM 1322 C C . HIS A 1 176 ? 19.743 12.943 -31.258 1.00 58.28 173 HIS A C 1
ATOM 1323 O O . HIS A 1 176 ? 20.049 12.537 -32.379 1.00 58.01 173 HIS A O 1
ATOM 1330 N N . LYS A 1 177 ? 18.482 13.128 -30.868 1.00 56.58 174 LYS A N 1
ATOM 1331 C CA . LYS A 1 177 ? 17.376 12.843 -31.779 1.00 55.17 174 LYS A CA 1
ATOM 1332 C C . LYS A 1 177 ? 17.466 13.739 -33.008 1.00 71.17 174 LYS A C 1
ATOM 1333 O O . LYS A 1 177 ? 17.245 13.284 -34.130 1.00 79.17 174 LYS A O 1
ATOM 1339 N N . LYS A 1 178 ? 17.796 15.011 -32.795 1.00 78.89 175 LYS A N 1
ATOM 1340 C CA . LYS A 1 178 ? 17.948 15.943 -33.904 1.00 84.97 175 LYS A CA 1
ATOM 1341 C C . LYS A 1 178 ? 19.078 15.511 -34.833 1.00 85.24 175 LYS A C 1
ATOM 1342 O O . LYS A 1 178 ? 18.934 15.568 -36.047 1.00 87.89 175 LYS A O 1
ATOM 1348 N N . GLN A 1 179 ? 20.185 15.047 -34.263 1.00 86.79 176 GLN A N 1
ATOM 1349 C CA . GLN A 1 179 ? 21.317 14.574 -35.059 1.00 95.10 176 GLN A CA 1
ATOM 1350 C C . GLN A 1 179 ? 20.903 13.367 -35.891 1.00 99.72 176 GLN A C 1
ATOM 1351 O O . GLN A 1 179 ? 21.315 13.225 -37.038 1.00 87.40 176 GLN A O 1
ATOM 1357 N N . TYR A 1 180 ? 20.090 12.500 -35.294 1.00 115.19 177 TYR A N 1
ATOM 1358 C CA . TYR A 1 180 ? 19.585 11.317 -35.980 1.00 126.79 177 TYR A CA 1
ATOM 1359 C C . TYR A 1 180 ? 18.688 11.702 -37.147 1.00 129.46 177 TYR A C 1
ATOM 1360 O O . TYR A 1 180 ? 18.823 11.163 -38.245 1.00 137.52 177 TYR A O 1
ATOM 1369 N N . ILE A 1 181 ? 17.779 12.640 -36.906 1.00 126.58 178 ILE A N 1
ATOM 1370 C CA . ILE A 1 181 ? 16.884 13.125 -37.952 1.00 125.87 178 ILE A CA 1
ATOM 1371 C C . ILE A 1 181 ? 17.696 13.773 -39.079 1.00 126.42 178 ILE A C 1
ATOM 1372 O O . ILE A 1 181 ? 17.397 13.574 -40.251 1.00 129.05 178 ILE A O 1
ATOM 1377 N N . LEU A 1 182 ? 18.729 14.532 -38.719 1.00 117.97 179 LEU A N 1
ATOM 1378 C CA . LEU A 1 182 ? 19.582 15.204 -39.700 1.00 115.66 179 LEU A CA 1
ATOM 1379 C C . LEU A 1 182 ? 20.334 14.188 -40.558 1.00 130.51 179 LEU A C 1
ATOM 1380 O O . LEU A 1 182 ? 20.338 14.279 -41.791 1.00 137.18 179 LEU A O 1
ATOM 1385 N N . GLU A 1 183 ? 20.971 13.224 -39.900 1.00 142.68 180 GLU A N 1
ATOM 1386 C CA . GLU A 1 183 ? 21.788 12.233 -40.595 1.00 152.78 180 GLU A CA 1
ATOM 1387 C C . GLU A 1 183 ? 20.949 11.284 -41.439 1.00 167.16 180 GLU A C 1
ATOM 1388 O O . GLU A 1 183 ? 21.425 10.785 -42.452 1.00 166.69 180 GLU A O 1
ATOM 1394 N N . GLN A 1 184 ? 19.716 11.015 -41.012 1.00 178.60 181 GLN A N 1
ATOM 1395 C CA . GLN A 1 184 ? 18.811 10.173 -41.796 1.00 192.89 181 GLN A CA 1
ATOM 1396 C C . GLN A 1 184 ? 18.177 10.965 -42.940 1.00 197.74 181 GLN A C 1
ATOM 1397 O O . GLN A 1 184 ? 17.820 10.399 -43.973 1.00 203.99 181 GLN A O 1
ATOM 1403 N N . SER A 1 185 ? 18.032 12.274 -42.748 1.00 191.20 182 SER A N 1
ATOM 1404 C CA . SER A 1 185 ? 17.525 13.154 -43.799 1.00 187.65 182 SER A CA 1
ATOM 1405 C C . SER A 1 185 ? 18.636 13.358 -44.813 1.00 186.13 182 SER A C 1
ATOM 1406 O O . SER A 1 185 ? 18.410 13.819 -45.932 1.00 185.12 182 SER A O 1
ATOM 1409 N N . MET A 1 186 ? 19.848 13.014 -44.394 1.00 177.87 183 MET A N 1
ATOM 1410 C CA . MET A 1 186 ? 21.004 13.054 -45.267 1.00 179.69 183 MET A CA 1
ATOM 1411 C C . MET A 1 186 ? 21.107 11.711 -45.988 1.00 185.72 183 MET A C 1
ATOM 1412 O O . MET A 1 186 ? 21.455 11.650 -47.166 1.00 185.63 183 MET A O 1
ATOM 1417 N N . GLN A 1 187 ? 20.802 10.640 -45.256 1.00 191.39 184 GLN A N 1
ATOM 1418 C CA . GLN A 1 187 ? 20.899 9.267 -45.755 1.00 198.81 184 GLN A CA 1
ATOM 1419 C C . GLN A 1 187 ? 19.950 8.961 -46.917 1.00 194.75 184 GLN A C 1
ATOM 1420 O O . GLN A 1 187 ? 20.336 8.297 -47.875 1.00 202.87 184 GLN A O 1
ATOM 1426 N N . GLN A 1 188 ? 18.696 9.392 -46.819 1.00 247.77 185 GLN A N 1
ATOM 1427 C CA . GLN A 1 188 ? 17.754 9.159 -47.913 1.00 212.30 185 GLN A CA 1
ATOM 1428 C C . GLN A 1 188 ? 18.105 10.056 -49.105 1.00 194.06 185 GLN A C 1
ATOM 1429 O O . GLN A 1 188 ? 17.769 9.748 -50.250 1.00 190.82 185 GLN A O 1
ATOM 1435 N N . MET A 1 189 ? 18.773 11.171 -48.815 1.00 192.84 186 MET A N 1
ATOM 1436 C CA . MET A 1 189 ? 19.255 12.107 -49.833 1.00 189.28 186 MET A CA 1
ATOM 1437 C C . MET A 1 189 ? 20.649 11.758 -50.377 1.00 195.87 186 MET A C 1
ATOM 1438 O O . MET A 1 189 ? 21.035 12.224 -51.451 1.00 195.94 186 MET A O 1
ATOM 1443 N N . GLN A 1 190 ? 21.400 10.955 -49.625 1.00 216.25 187 GLN A N 1
ATOM 1444 C CA . GLN A 1 190 ? 22.760 10.548 -50.004 1.00 223.62 187 GLN A CA 1
ATOM 1445 C C . GLN A 1 190 ? 22.798 9.572 -51.185 1.00 221.09 187 GLN A C 1
ATOM 1446 O O . GLN A 1 190 ? 23.872 9.255 -51.695 1.00 225.69 187 GLN A O 1
ATOM 1452 N N . ALA A 1 191 ? 21.636 9.081 -51.605 1.00 210.20 188 ALA A N 1
ATOM 1453 C CA . ALA A 1 191 ? 21.561 8.232 -52.792 1.00 200.82 188 ALA A CA 1
ATOM 1454 C C . ALA A 1 191 ? 21.620 9.087 -54.057 1.00 195.06 188 ALA A C 1
ATOM 1455 O O . ALA A 1 191 ? 22.041 8.618 -55.120 1.00 191.13 188 ALA A O 1
ATOM 1457 N N . GLU A 1 192 ? 21.204 10.344 -53.931 1.00 184.18 189 GLU A N 1
ATOM 1458 C CA . GLU A 1 192 ? 21.182 11.273 -55.056 1.00 175.86 189 GLU A CA 1
ATOM 1459 C C . GLU A 1 192 ? 22.591 11.668 -55.492 1.00 171.62 189 GLU A C 1
ATOM 1460 O O . GLU A 1 192 ? 22.854 11.852 -56.684 1.00 169.04 189 GLU A O 1
ATOM 1466 N N . ILE A 1 193 ? 23.498 11.775 -54.523 1.00 173.61 190 ILE A N 1
ATOM 1467 C CA . ILE A 1 193 ? 24.871 12.182 -54.804 1.00 172.96 190 ILE A CA 1
ATOM 1468 C C . ILE A 1 193 ? 25.671 11.063 -55.474 1.00 176.19 190 ILE A C 1
ATOM 1469 O O . ILE A 1 193 ? 26.638 11.330 -56.191 1.00 173.26 190 ILE A O 1
ATOM 1474 N N . ASN A 1 194 ? 25.267 9.816 -55.239 1.00 178.50 191 ASN A N 1
ATOM 1475 C CA . ASN A 1 194 ? 25.921 8.661 -55.851 1.00 177.58 191 ASN A CA 1
ATOM 1476 C C . ASN A 1 194 ? 25.241 8.183 -57.133 1.00 178.62 191 ASN A C 1
ATOM 1477 O O . ASN A 1 194 ? 25.848 7.467 -57.929 1.00 182.55 191 ASN A O 1
ATOM 1482 N N . ALA A 1 195 ? 23.983 8.576 -57.333 1.00 183.83 192 ALA A N 1
ATOM 1483 C CA . ALA A 1 195 ? 23.254 8.167 -58.533 1.00 181.65 192 ALA A CA 1
ATOM 1484 C C . ALA A 1 195 ? 23.248 9.217 -59.644 1.00 185.97 192 ALA A C 1
ATOM 1485 O O . ALA A 1 195 ? 23.361 8.875 -60.829 1.00 182.24 192 ALA A O 1
ATOM 1487 N N . GLN A 1 196 ? 23.159 10.493 -59.273 1.00 186.36 193 GLN A N 1
ATOM 1488 C CA . GLN A 1 196 ? 22.975 11.520 -60.293 1.00 188.10 193 GLN A CA 1
ATOM 1489 C C . GLN A 1 196 ? 24.287 11.952 -60.937 1.00 186.48 193 GLN A C 1
ATOM 1490 O O . GLN A 1 196 ? 24.317 12.291 -62.125 1.00 188.55 193 GLN A O 1
ATOM 1496 N N . ARG A 1 197 ? 25.379 11.910 -60.180 1.00 182.97 194 ARG A N 1
ATOM 1497 C CA . ARG A 1 197 ? 26.667 12.225 -60.775 1.00 180.62 194 ARG A CA 1
ATOM 1498 C C . ARG A 1 197 ? 27.194 11.022 -61.550 1.00 182.06 194 ARG A C 1
ATOM 1499 O O . ARG A 1 197 ? 27.937 11.177 -62.518 1.00 182.28 194 ARG A O 1
ATOM 1507 N N . ALA A 1 198 ? 26.810 9.821 -61.123 1.00 183.69 195 ALA A N 1
ATOM 1508 C CA . ALA A 1 198 ? 27.172 8.625 -61.871 1.00 185.97 195 ALA A CA 1
ATOM 1509 C C . ALA A 1 198 ? 26.369 8.553 -63.162 1.00 181.72 195 ALA A C 1
ATOM 1510 O O . ALA A 1 198 ? 26.816 7.967 -64.151 1.00 186.15 195 ALA A O 1
ATOM 1512 N N . HIS A 1 199 ? 25.171 9.133 -63.147 1.00 176.70 196 HIS A N 1
ATOM 1513 C CA . HIS A 1 199 ? 24.379 9.199 -64.366 1.00 173.71 196 HIS A CA 1
ATOM 1514 C C . HIS A 1 199 ? 24.899 10.343 -65.247 1.00 171.88 196 HIS A C 1
ATOM 1515 O O . HIS A 1 199 ? 24.698 10.344 -66.463 1.00 169.67 196 HIS A O 1
ATOM 1522 N N . ALA A 1 200 ? 25.560 11.320 -64.621 1.00 177.16 197 ALA A N 1
ATOM 1523 C CA . ALA A 1 200 ? 26.082 12.488 -65.342 1.00 182.35 197 ALA A CA 1
ATOM 1524 C C . ALA A 1 200 ? 27.473 12.326 -65.969 1.00 184.84 197 ALA A C 1
ATOM 1525 O O . ALA A 1 200 ? 27.604 12.287 -67.189 1.00 186.27 197 ALA A O 1
ATOM 1527 N N . GLU A 1 201 ? 28.509 12.231 -65.138 1.00 186.74 198 GLU A N 1
ATOM 1528 C CA . GLU A 1 201 ? 29.882 12.190 -65.651 1.00 190.11 198 GLU A CA 1
ATOM 1529 C C . GLU A 1 201 ? 30.289 10.935 -66.417 1.00 191.14 198 GLU A C 1
ATOM 1530 O O . GLU A 1 201 ? 31.263 10.970 -67.168 1.00 187.76 198 GLU A O 1
ATOM 1536 N N . ARG A 1 202 ? 29.570 9.833 -66.234 1.00 187.45 199 ARG A N 1
ATOM 1537 C CA . ARG A 1 202 ? 29.910 8.603 -66.951 1.00 186.26 199 ARG A CA 1
ATOM 1538 C C . ARG A 1 202 ? 29.062 8.357 -68.205 1.00 183.66 199 ARG A C 1
ATOM 1539 O O . ARG A 1 202 ? 29.536 7.746 -69.164 1.00 184.88 199 ARG A O 1
ATOM 1547 N N . LEU A 1 203 ? 27.816 8.821 -68.200 1.00 191.26 200 LEU A N 1
ATOM 1548 C CA . LEU A 1 203 ? 26.910 8.555 -69.317 1.00 191.44 200 LEU A CA 1
ATOM 1549 C C . LEU A 1 203 ? 26.827 9.689 -70.345 1.00 196.36 200 LEU A C 1
ATOM 1550 O O . LEU A 1 203 ? 26.240 9.512 -71.411 1.00 195.74 200 LEU A O 1
ATOM 1555 N N . THR A 1 204 ? 27.400 10.847 -70.027 1.00 204.52 201 THR A N 1
ATOM 1556 C CA . THR A 1 204 ? 27.424 11.975 -70.963 1.00 213.36 201 THR A CA 1
ATOM 1557 C C . THR A 1 204 ? 28.504 11.813 -72.036 1.00 216.18 201 THR A C 1
ATOM 1558 O O . THR A 1 204 ? 28.537 12.565 -73.012 1.00 216.68 201 THR A O 1
ATOM 1562 N N . THR A 1 205 ? 29.373 10.820 -71.864 1.00 211.89 202 THR A N 1
ATOM 1563 C CA . THR A 1 205 ? 30.422 10.537 -72.842 1.00 209.13 202 THR A CA 1
ATOM 1564 C C . THR A 1 205 ? 29.820 10.097 -74.178 1.00 209.01 202 THR A C 1
ATOM 1565 O O . THR A 1 205 ? 30.415 10.315 -75.239 1.00 210.29 202 THR A O 1
ATOM 1569 N N . GLU A 1 206 ? 28.597 9.572 -74.126 1.00 213.98 203 GLU A N 1
ATOM 1570 C CA . GLU A 1 206 ? 27.877 9.121 -75.314 1.00 214.95 203 GLU A CA 1
ATOM 1571 C C . GLU A 1 206 ? 27.452 10.319 -76.152 1.00 223.11 203 GLU A C 1
ATOM 1572 O O . GLU A 1 206 ? 26.922 10.169 -77.253 1.00 223.65 203 GLU A O 1
ATOM 1578 N N . ASN A 1 207 ? 27.681 11.507 -75.604 1.00 232.61 204 ASN A N 1
ATOM 1579 C CA . ASN A 1 207 ? 27.394 12.755 -76.289 1.00 242.57 204 ASN A CA 1
ATOM 1580 C C . ASN A 1 207 ? 28.690 13.273 -76.905 1.00 248.25 204 ASN A C 1
ATOM 1581 O O . ASN A 1 207 ? 28.680 13.866 -77.985 1.00 250.50 204 ASN A O 1
ATOM 1586 N N . THR A 1 208 ? 29.802 13.059 -76.204 1.00 250.72 205 THR A N 1
ATOM 1587 C CA . THR A 1 208 ? 31.100 13.520 -76.689 1.00 251.78 205 THR A CA 1
ATOM 1588 C C . THR A 1 208 ? 31.503 12.713 -77.924 1.00 249.81 205 THR A C 1
ATOM 1589 O O . THR A 1 208 ? 32.223 13.202 -78.796 1.00 251.33 205 THR A O 1
ATOM 1593 N N . ASN A 1 209 ? 31.024 11.473 -77.984 1.00 240.77 206 ASN A N 1
ATOM 1594 C CA . ASN A 1 209 ? 31.301 10.556 -79.090 1.00 231.40 206 ASN A CA 1
ATOM 1595 C C . ASN A 1 209 ? 30.245 10.588 -80.205 1.00 215.88 206 ASN A C 1
ATOM 1596 O O . ASN A 1 209 ? 30.462 10.041 -81.287 1.00 216.73 206 ASN A O 1
ATOM 1601 N N . LEU A 1 210 ? 29.106 11.219 -79.933 1.00 199.09 207 LEU A N 1
ATOM 1602 C CA . LEU A 1 210 ? 28.001 11.280 -80.891 1.00 190.90 207 LEU A CA 1
ATOM 1603 C C . LEU A 1 210 ? 28.223 12.375 -81.932 1.00 187.47 207 LEU A C 1
ATOM 1604 O O . LEU A 1 210 ? 27.730 12.293 -83.064 1.00 181.52 207 LEU A O 1
ATOM 1609 N N . ARG A 1 211 ? 28.980 13.393 -81.538 1.00 192.69 208 ARG A N 1
ATOM 1610 C CA . ARG A 1 211 ? 29.365 14.480 -82.431 1.00 202.07 208 ARG A CA 1
ATOM 1611 C C . ARG A 1 211 ? 30.343 14.006 -83.509 1.00 205.29 208 ARG A C 1
ATOM 1612 O O . ARG A 1 211 ? 30.343 14.526 -84.625 1.00 207.30 208 ARG A O 1
ATOM 1620 N N . GLU A 1 212 ? 31.185 13.034 -83.166 1.00 207.50 209 GLU A N 1
ATOM 1621 C CA . GLU A 1 212 ? 32.108 12.442 -84.133 1.00 204.61 209 GLU A CA 1
ATOM 1622 C C . GLU A 1 212 ? 31.348 11.546 -85.112 1.00 203.24 209 GLU A C 1
ATOM 1623 O O . GLU A 1 212 ? 31.737 11.407 -86.273 1.00 203.57 209 GLU A O 1
ATOM 1629 N N . ALA A 1 213 ? 30.270 10.934 -84.628 1.00 200.17 210 ALA A N 1
ATOM 1630 C CA . ALA A 1 213 ? 29.375 10.145 -85.470 1.00 198.08 210 ALA A CA 1
ATOM 1631 C C . ALA A 1 213 ? 28.641 11.070 -86.432 1.00 201.62 210 ALA A C 1
ATOM 1632 O O . ALA A 1 213 ? 28.376 10.712 -87.580 1.00 200.68 210 ALA A O 1
ATOM 1634 N N . LEU A 1 214 ? 28.308 12.260 -85.942 1.00 214.90 211 LEU A N 1
ATOM 1635 C CA . LEU A 1 214 ? 27.642 13.282 -86.743 1.00 220.60 211 LEU A CA 1
ATOM 1636 C C . LEU A 1 214 ? 28.620 13.916 -87.737 1.00 218.66 211 LEU A C 1
ATOM 1637 O O . LEU A 1 214 ? 28.215 14.436 -88.777 1.00 225.21 211 LEU A O 1
ATOM 1642 N N . ALA A 1 215 ? 29.908 13.865 -87.405 1.00 202.56 212 ALA A N 1
ATOM 1643 C CA . ALA A 1 215 ? 30.965 14.438 -88.238 1.00 197.87 212 ALA A CA 1
ATOM 1644 C C . ALA A 1 215 ? 31.151 13.737 -89.584 1.00 178.55 212 ALA A C 1
ATOM 1645 O O . ALA A 1 215 ? 31.477 14.386 -90.579 1.00 179.34 212 ALA A O 1
ATOM 1647 N N . GLU A 1 216 ? 30.954 12.423 -89.625 1.00 179.51 213 GLU A N 1
ATOM 1648 C CA . GLU A 1 216 ? 31.187 11.689 -90.863 1.00 178.66 213 GLU A CA 1
ATOM 1649 C C . GLU A 1 216 ? 30.061 11.950 -91.863 1.00 178.90 213 GLU A C 1
ATOM 1650 O O . GLU A 1 216 ? 30.282 11.958 -93.074 1.00 179.61 213 GLU A O 1
ATOM 1656 N N . ASN A 1 217 ? 28.853 12.150 -91.347 1.00 182.73 214 ASN A N 1
ATOM 1657 C CA . ASN A 1 217 ? 27.702 12.511 -92.170 1.00 185.45 214 ASN A CA 1
ATOM 1658 C C . ASN A 1 217 ? 27.269 13.976 -91.990 1.00 193.28 214 ASN A C 1
ATOM 1659 O O . ASN A 1 217 ? 26.080 14.258 -91.835 1.00 190.36 214 ASN A O 1
ATOM 1664 N N . THR A 1 218 ? 28.226 14.902 -92.021 1.00 206.77 215 THR A N 1
ATOM 1665 C CA . THR A 1 218 ? 27.921 16.326 -91.860 1.00 212.14 215 THR A CA 1
ATOM 1666 C C . THR A 1 218 ? 27.938 17.059 -93.196 1.00 215.07 215 THR A C 1
ATOM 1667 O O . THR A 1 218 ? 27.176 18.010 -93.394 1.00 218.52 215 THR A O 1
ATOM 1671 N N . ARG A 1 219 ? 28.801 16.603 -94.105 1.00 210.68 216 ARG A N 1
ATOM 1672 C CA . ARG A 1 219 ? 28.944 17.204 -95.432 1.00 199.81 216 ARG A CA 1
ATOM 1673 C C . ARG A 1 219 ? 29.459 18.642 -95.436 1.00 192.73 216 ARG A C 1
ATOM 1674 O O . ARG A 1 219 ? 28.910 19.539 -94.798 1.00 189.73 216 ARG A O 1
ATOM 1683 N N . SER B 1 12 ? 29.598 15.998 -2.657 1.00 102.74 9 SER B N 1
ATOM 1684 C CA . SER B 1 12 ? 29.840 14.715 -3.307 1.00 113.07 9 SER B CA 1
ATOM 1685 C C . SER B 1 12 ? 31.003 14.791 -4.301 1.00 131.27 9 SER B C 1
ATOM 1686 O O . SER B 1 12 ? 30.929 15.493 -5.312 1.00 124.28 9 SER B O 1
ATOM 1689 N N . TYR B 1 13 ? 32.066 14.043 -4.013 1.00 166.99 10 TYR B N 1
ATOM 1690 C CA . TYR B 1 13 ? 33.286 14.072 -4.818 1.00 169.75 10 TYR B CA 1
ATOM 1691 C C . TYR B 1 13 ? 33.514 12.808 -5.641 1.00 160.65 10 TYR B C 1
ATOM 1692 O O . TYR B 1 13 ? 33.266 11.692 -5.183 1.00 166.83 10 TYR B O 1
ATOM 1701 N N . SER B 1 14 ? 34.010 13.010 -6.857 1.00 125.81 11 SER B N 1
ATOM 1702 C CA . SER B 1 14 ? 34.445 11.934 -7.741 1.00 86.68 11 SER B CA 1
ATOM 1703 C C . SER B 1 14 ? 35.406 12.463 -8.775 1.00 62.15 11 SER B C 1
ATOM 1704 O O . SER B 1 14 ? 35.310 13.615 -9.201 1.00 70.49 11 SER B O 1
ATOM 1707 N N . ALA B 1 15 ? 36.335 11.604 -9.167 1.00 43.76 12 ALA B N 1
ATOM 1708 C CA . ALA B 1 15 ? 37.343 11.961 -10.138 1.00 41.65 12 ALA B CA 1
ATOM 1709 C C . ALA B 1 15 ? 36.708 12.275 -11.486 1.00 39.07 12 ALA B C 1
ATOM 1710 O O . ALA B 1 15 ? 35.953 11.467 -12.038 1.00 32.62 12 ALA B O 1
ATOM 1712 N N . LYS B 1 16 ? 37.040 13.452 -12.009 1.00 36.47 13 LYS B N 1
ATOM 1713 C CA . LYS B 1 16 ? 36.602 13.887 -13.326 1.00 45.76 13 LYS B CA 1
ATOM 1714 C C . LYS B 1 16 ? 37.803 13.884 -14.256 1.00 47.27 13 LYS B C 1
ATOM 1715 O O . LYS B 1 16 ? 38.873 14.352 -13.877 1.00 52.35 13 LYS B O 1
ATOM 1721 N N . MET B 1 17 ? 37.639 13.343 -15.460 1.00 47.63 14 MET B N 1
ATOM 1722 C CA . MET B 1 17 ? 38.713 13.356 -16.447 1.00 46.89 14 MET B CA 1
ATOM 1723 C C . MET B 1 17 ? 38.774 14.697 -17.161 1.00 47.32 14 MET B C 1
ATOM 1724 O O . MET B 1 17 ? 38.584 14.769 -18.372 1.00 55.25 14 MET B O 1
ATOM 1729 N N . ASP B 1 18 ? 39.001 15.757 -16.391 1.00 46.70 15 ASP B N 1
ATOM 1730 C CA . ASP B 1 18 ? 39.123 17.105 -16.933 1.00 44.33 15 ASP B CA 1
ATOM 1731 C C . ASP B 1 18 ? 40.601 17.475 -17.070 1.00 42.98 15 ASP B C 1
ATOM 1732 O O . ASP B 1 18 ? 41.107 18.338 -16.353 1.00 41.05 15 ASP B O 1
ATOM 1737 N N . TYR B 1 19 ? 41.292 16.775 -17.965 1.00 45.44 16 TYR B N 1
ATOM 1738 C CA . TYR B 1 19 ? 42.722 16.964 -18.157 1.00 43.81 16 TYR B CA 1
ATOM 1739 C C . TYR B 1 19 ? 43.039 17.417 -19.573 1.00 50.09 16 TYR B C 1
ATOM 1740 O O . TYR B 1 19 ? 44.154 17.230 -20.055 1.00 63.05 16 TYR B O 1
ATOM 1749 N N . GLY B 1 20 ? 42.046 17.980 -20.245 1.00 46.13 17 GLY B N 1
ATOM 1750 C CA . GLY B 1 20 ? 42.249 18.565 -21.555 1.00 35.98 17 GLY B CA 1
ATOM 1751 C C . GLY B 1 20 ? 42.792 17.603 -22.581 1.00 35.72 17 GLY B C 1
ATOM 1752 O O . GLY B 1 20 ? 42.325 16.472 -22.680 1.00 51.87 17 GLY B O 1
ATOM 1753 N N . LYS B 1 21 ? 43.779 18.055 -23.347 1.00 41.11 18 LYS B N 1
ATOM 1754 C CA . LYS B 1 21 ? 44.357 17.262 -24.427 1.00 42.83 18 LYS B CA 1
ATOM 1755 C C . LYS B 1 21 ? 45.070 16.002 -23.920 1.00 41.85 18 LYS B C 1
ATOM 1756 O O . LYS B 1 21 ? 45.402 15.109 -24.705 1.00 48.40 18 LYS B O 1
ATOM 1762 N N . SER B 1 22 ? 45.304 15.934 -22.613 1.00 40.40 19 SER B N 1
ATOM 1763 C CA . SER B 1 22 ? 45.963 14.783 -22.006 1.00 37.08 19 SER B CA 1
ATOM 1764 C C . SER B 1 22 ? 45.036 13.582 -21.870 1.00 45.24 19 SER B C 1
ATOM 1765 O O . SER B 1 22 ? 45.473 12.490 -21.507 1.00 56.35 19 SER B O 1
ATOM 1768 N N . VAL B 1 23 ? 43.749 13.805 -22.109 1.00 40.25 20 VAL B N 1
ATOM 1769 C CA . VAL B 1 23 ? 42.759 12.732 -22.099 1.00 39.47 20 VAL B CA 1
ATOM 1770 C C . VAL B 1 23 ? 42.774 11.936 -23.412 1.00 45.26 20 VAL B C 1
ATOM 1771 O O . VAL B 1 23 ? 42.509 12.476 -24.493 1.00 49.18 20 VAL B O 1
ATOM 1775 N N . VAL B 1 24 ? 43.076 10.648 -23.303 1.00 38.29 21 VAL B N 1
ATOM 1776 C CA . VAL B 1 24 ? 43.198 9.763 -24.455 1.00 39.62 21 VAL B CA 1
ATOM 1777 C C . VAL B 1 24 ? 42.094 8.704 -24.440 1.00 36.15 21 VAL B C 1
ATOM 1778 O O . VAL B 1 24 ? 41.905 8.030 -23.436 1.00 34.36 21 VAL B O 1
ATOM 1782 N N . ASN B 1 25 ? 41.358 8.574 -25.540 1.00 36.09 22 ASN B N 1
ATOM 1783 C CA . ASN B 1 25 ? 40.343 7.527 -25.666 1.00 41.86 22 ASN B CA 1
ATOM 1784 C C . ASN B 1 25 ? 41.011 6.174 -25.920 1.00 46.39 22 ASN B C 1
ATOM 1785 O O . ASN B 1 25 ? 41.458 5.895 -27.035 1.00 48.60 22 ASN B O 1
ATOM 1790 N N . ILE B 1 26 ? 41.103 5.332 -24.897 1.00 39.55 23 ILE B N 1
ATOM 1791 C CA . ILE B 1 26 ? 41.820 4.080 -25.082 1.00 38.80 23 ILE B CA 1
ATOM 1792 C C . ILE B 1 26 ? 40.988 3.130 -25.954 1.00 46.54 23 ILE B C 1
ATOM 1793 O O . ILE B 1 26 ? 41.496 2.159 -26.531 1.00 49.87 23 ILE B O 1
ATOM 1798 N N . LEU B 1 27 ? 39.706 3.449 -26.055 1.00 43.33 24 LEU B N 1
ATOM 1799 C CA . LEU B 1 27 ? 38.756 2.686 -26.843 1.00 43.39 24 LEU B CA 1
ATOM 1800 C C . LEU B 1 27 ? 37.601 3.584 -27.249 1.00 47.53 24 LEU B C 1
ATOM 1801 O O . LEU B 1 27 ? 37.095 4.366 -26.436 1.00 60.61 24 LEU B O 1
ATOM 1806 N N . PRO B 1 28 ? 37.189 3.499 -28.517 1.00 43.56 25 PRO B N 1
ATOM 1807 C CA . PRO B 1 28 ? 36.057 4.315 -28.959 1.00 53.49 25 PRO B CA 1
ATOM 1808 C C . PRO B 1 28 ? 34.757 3.977 -28.224 1.00 63.12 25 PRO B C 1
ATOM 1809 O O . PRO B 1 28 ? 34.445 2.799 -28.035 1.00 66.14 25 PRO B O 1
ATOM 1813 N N . SER B 1 29 ? 34.008 5.012 -27.842 1.00 71.12 26 SER B N 1
ATOM 1814 C CA . SER B 1 29 ? 32.757 4.862 -27.095 1.00 74.19 26 SER B CA 1
ATOM 1815 C C . SER B 1 29 ? 31.840 3.899 -27.820 1.00 63.01 26 SER B C 1
ATOM 1816 O O . SER B 1 29 ? 31.629 4.038 -29.030 1.00 60.60 26 SER B O 1
ATOM 1819 N N . VAL B 1 30 ? 31.354 2.881 -27.111 1.00 53.57 27 VAL B N 1
ATOM 1820 C CA . VAL B 1 30 ? 30.493 1.899 -27.778 1.00 43.00 27 VAL B CA 1
ATOM 1821 C C . VAL B 1 30 ? 29.292 1.490 -26.956 1.00 45.73 27 VAL B C 1
ATOM 1822 O O . VAL B 1 30 ? 29.255 1.705 -25.751 1.00 40.70 27 VAL B O 1
ATOM 1826 N N . GLU B 1 31 ? 28.295 0.929 -27.638 1.00 43.98 28 GLU B N 1
ATOM 1827 C CA . GLU B 1 31 ? 27.140 0.331 -26.986 1.00 37.60 28 GLU B CA 1
ATOM 1828 C C . GLU B 1 31 ? 27.437 -1.127 -26.601 1.00 43.23 28 GLU B C 1
ATOM 1829 O O . GLU B 1 31 ? 27.924 -1.920 -27.413 1.00 43.23 28 GLU B O 1
ATOM 1835 N N . MET B 1 32 ? 27.105 -1.481 -25.366 1.00 36.82 29 MET B N 1
ATOM 1836 C CA . MET B 1 32 ? 27.426 -2.783 -24.817 1.00 41.02 29 MET B CA 1
ATOM 1837 C C . MET B 1 32 ? 26.266 -3.306 -23.993 1.00 42.24 29 MET B C 1
ATOM 1838 O O . MET B 1 32 ? 25.665 -2.549 -23.254 1.00 48.52 29 MET B O 1
ATOM 1843 N N . LEU B 1 33 ? 25.957 -4.594 -24.107 1.00 37.83 30 LEU B N 1
ATOM 1844 C CA . LEU B 1 33 ? 24.935 -5.194 -23.260 1.00 42.63 30 LEU B CA 1
ATOM 1845 C C . LEU B 1 33 ? 25.623 -5.634 -21.965 1.00 38.25 30 LEU B C 1
ATOM 1846 O O . LEU B 1 33 ? 26.594 -6.377 -22.013 1.00 50.80 30 LEU B O 1
ATOM 1851 N N . VAL B 1 34 ? 25.183 -5.086 -20.834 1.00 30.09 31 VAL B N 1
ATOM 1852 C CA . VAL B 1 34 ? 25.790 -5.318 -19.518 1.00 21.61 31 VAL B CA 1
ATOM 1853 C C . VAL B 1 34 ? 24.840 -6.035 -18.544 1.00 30.40 31 VAL B C 1
ATOM 1854 O O . VAL B 1 34 ? 23.632 -5.791 -18.542 1.00 41.23 31 VAL B O 1
ATOM 1858 N N . ASN B 1 35 ? 25.384 -6.935 -17.738 1.00 22.42 32 ASN B N 1
ATOM 1859 C CA . ASN B 1 35 ? 24.607 -7.596 -16.705 1.00 37.51 32 ASN B CA 1
ATOM 1860 C C . ASN B 1 35 ? 24.586 -6.802 -15.419 1.00 34.14 32 ASN B C 1
ATOM 1861 O O . ASN B 1 35 ? 25.618 -6.392 -14.928 1.00 43.28 32 ASN B O 1
ATOM 1866 N N . PHE B 1 36 ? 23.408 -6.626 -14.847 1.00 32.72 33 PHE B N 1
ATOM 1867 C CA . PHE B 1 36 ? 23.262 -5.926 -13.590 1.00 29.52 33 PHE B CA 1
ATOM 1868 C C . PHE B 1 36 ? 22.943 -6.928 -12.487 1.00 32.87 33 PHE B C 1
ATOM 1869 O O . PHE B 1 36 ? 21.837 -7.470 -12.421 1.00 37.31 33 PHE B O 1
ATOM 1877 N N . ASN B 1 37 ? 23.997 -7.213 -11.716 1.00 45.40 34 ASN B N 1
ATOM 1878 C CA . ASN B 1 37 ? 24.063 -8.004 -10.467 1.00 50.02 34 ASN B CA 1
ATOM 1879 C C . ASN B 1 37 ? 23.973 -9.539 -10.505 1.00 55.94 34 ASN B C 1
ATOM 1880 O O . ASN B 1 37 ? 23.613 -10.122 -11.519 1.00 77.44 34 ASN B O 1
ATOM 1885 N N . GLY B 1 38 ? 24.315 -10.171 -9.376 1.00 54.75 35 GLY B N 1
ATOM 1886 C CA . GLY B 1 38 ? 24.644 -11.598 -9.307 1.00 54.18 35 GLY B CA 1
ATOM 1887 C C . GLY B 1 38 ? 23.620 -12.688 -9.592 1.00 60.88 35 GLY B C 1
ATOM 1888 O O . GLY B 1 38 ? 23.681 -13.325 -10.651 1.00 62.11 35 GLY B O 1
ATOM 1889 N N . ASP B 1 39 ? 22.720 -12.932 -8.639 1.00 56.00 36 ASP B N 1
ATOM 1890 C CA . ASP B 1 39 ? 21.646 -13.931 -8.761 1.00 55.09 36 ASP B CA 1
ATOM 1891 C C . ASP B 1 39 ? 20.745 -13.691 -9.972 1.00 59.22 36 ASP B C 1
ATOM 1892 O O . ASP B 1 39 ? 19.988 -12.723 -9.985 1.00 63.05 36 ASP B O 1
ATOM 1897 N N . MET B 1 40 ? 20.786 -14.585 -10.960 1.00 59.03 37 MET B N 1
ATOM 1898 C CA . MET B 1 40 ? 20.031 -14.398 -12.208 1.00 54.64 37 MET B CA 1
ATOM 1899 C C . MET B 1 40 ? 18.489 -14.334 -12.017 1.00 68.33 37 MET B C 1
ATOM 1900 O O . MET B 1 40 ? 17.741 -13.955 -12.924 1.00 64.62 37 MET B O 1
ATOM 1905 N N . THR B 1 41 ? 17.998 -14.705 -10.848 1.00 62.83 38 THR B N 1
ATOM 1906 C CA . THR B 1 41 ? 16.578 -14.542 -10.614 1.00 65.06 38 THR B CA 1
ATOM 1907 C C . THR B 1 41 ? 16.286 -13.082 -10.245 1.00 61.23 38 THR B C 1
ATOM 1908 O O . THR B 1 41 ? 15.164 -12.608 -10.418 1.00 66.95 38 THR B O 1
ATOM 1912 N N . ARG B 1 42 ? 17.299 -12.376 -9.743 1.00 53.00 39 ARG B N 1
ATOM 1913 C CA . ARG B 1 42 ? 17.147 -10.972 -9.333 1.00 64.19 39 ARG B CA 1
ATOM 1914 C C . ARG B 1 42 ? 18.001 -9.973 -10.128 1.00 57.25 39 ARG B C 1
ATOM 1915 O O . ARG B 1 42 ? 18.136 -8.819 -9.732 1.00 65.52 39 ARG B O 1
ATOM 1923 N N . SER B 1 43 ? 18.586 -10.432 -11.227 1.00 39.44 40 SER B N 1
ATOM 1924 C CA . SER B 1 43 ? 19.448 -9.615 -12.064 1.00 28.67 40 SER B CA 1
ATOM 1925 C C . SER B 1 43 ? 18.729 -9.010 -13.262 1.00 37.64 40 SER B C 1
ATOM 1926 O O . SER B 1 43 ? 17.515 -9.179 -13.418 1.00 36.00 40 SER B O 1
ATOM 1929 N N . SER B 1 44 ? 19.489 -8.358 -14.147 1.00 34.26 41 SER B N 1
ATOM 1930 C CA . SER B 1 44 ? 18.895 -7.828 -15.386 1.00 32.25 41 SER B CA 1
ATOM 1931 C C . SER B 1 44 ? 19.953 -7.557 -16.447 1.00 34.82 41 SER B C 1
ATOM 1932 O O . SER B 1 44 ? 21.108 -7.439 -16.126 1.00 31.30 41 SER B O 1
ATOM 1935 N N . LYS B 1 45 ? 19.574 -7.526 -17.717 1.00 35.20 42 LYS B N 1
ATOM 1936 C CA . LYS B 1 45 ? 20.537 -7.209 -18.763 1.00 25.34 42 LYS B CA 1
ATOM 1937 C C . LYS B 1 45 ? 20.140 -5.952 -19.502 1.00 26.29 42 LYS B C 1
ATOM 1938 O O . LYS B 1 45 ? 19.096 -5.908 -20.139 1.00 28.95 42 LYS B O 1
ATOM 1944 N N . ARG B 1 46 ? 20.982 -4.927 -19.424 1.00 32.92 43 ARG B N 1
ATOM 1945 C CA . ARG B 1 46 ? 20.628 -3.612 -19.958 1.00 30.02 43 ARG B CA 1
ATOM 1946 C C . ARG B 1 46 ? 21.607 -3.129 -21.022 1.00 35.68 43 ARG B C 1
ATOM 1947 O O . ARG B 1 46 ? 22.791 -3.473 -20.976 1.00 31.22 43 ARG B O 1
ATOM 1955 N N . SER B 1 47 ? 21.117 -2.340 -21.981 1.00 26.79 44 SER B N 1
ATOM 1956 C CA . SER B 1 47 ? 22.007 -1.709 -22.958 1.00 25.14 44 SER B CA 1
ATOM 1957 C C . SER B 1 47 ? 22.645 -0.474 -22.377 1.00 25.12 44 SER B C 1
ATOM 1958 O O . SER B 1 47 ? 21.954 0.469 -21.998 1.00 40.99 44 SER B O 1
ATOM 1961 N N . CYS B 1 48 ? 23.973 -0.498 -22.319 1.00 31.15 45 CYS B N 1
ATOM 1962 C CA . CYS B 1 48 ? 24.780 0.599 -21.807 1.00 28.90 45 CYS B CA 1
ATOM 1963 C C . CYS B 1 48 ? 25.690 1.188 -22.872 1.00 29.61 45 CYS B C 1
ATOM 1964 O O . CYS B 1 48 ? 25.812 0.655 -23.973 1.00 31.99 45 CYS B O 1
ATOM 1967 N N . LEU B 1 49 ? 26.332 2.292 -22.510 1.00 26.15 46 LEU B N 1
ATOM 1968 C CA . LEU B 1 49 ? 27.348 2.951 -23.308 1.00 27.13 46 LEU B CA 1
ATOM 1969 C C . LEU B 1 49 ? 28.607 3.001 -22.472 1.00 29.08 46 LEU B C 1
ATOM 1970 O O . LEU B 1 49 ? 28.580 3.465 -21.324 1.00 20.07 46 LEU B O 1
ATOM 1975 N N . LEU B 1 50 ? 29.689 2.453 -23.019 1.00 35.08 47 LEU B N 1
ATOM 1976 C CA . LEU B 1 50 ? 30.971 2.457 -22.335 1.00 31.28 47 LEU B CA 1
ATOM 1977 C C . LEU B 1 50 ? 31.952 3.458 -22.937 1.00 22.89 47 LEU B C 1
ATOM 1978 O O . LEU B 1 50 ? 32.100 3.579 -24.174 1.00 32.15 47 LEU B O 1
ATOM 1983 N N . TYR B 1 51 ? 32.582 4.182 -22.017 1.00 30.31 48 TYR B N 1
ATOM 1984 C CA . TYR B 1 51 ? 33.587 5.212 -22.269 1.00 34.79 48 TYR B CA 1
ATOM 1985 C C . TYR B 1 51 ? 34.889 4.827 -21.589 1.00 31.30 48 TYR B C 1
ATOM 1986 O O . TYR B 1 51 ? 34.927 4.680 -20.372 1.00 30.84 48 TYR B O 1
ATOM 1995 N N . ALA B 1 52 ? 35.948 4.631 -22.361 1.00 24.21 49 ALA B N 1
ATOM 1996 C CA . ALA B 1 52 ? 37.217 4.219 -21.772 1.00 31.69 49 ALA B CA 1
ATOM 1997 C C . ALA B 1 52 ? 38.315 5.226 -22.071 1.00 32.63 49 ALA B C 1
ATOM 1998 O O . ALA B 1 52 ? 38.677 5.428 -23.237 1.00 42.20 49 ALA B O 1
ATOM 2000 N N . GLU B 1 53 ? 38.847 5.875 -21.040 1.00 22.90 50 GLU B N 1
ATOM 2001 C CA . GLU B 1 53 ? 39.896 6.865 -21.311 1.00 35.13 50 GLU B CA 1
ATOM 2002 C C . GLU B 1 53 ? 40.996 6.926 -20.244 1.00 32.33 50 GLU B C 1
ATOM 2003 O O . GLU B 1 53 ? 40.779 6.550 -19.091 1.00 31.29 50 GLU B O 1
ATOM 2009 N N . ARG B 1 54 ? 42.196 7.340 -20.655 1.00 26.21 51 ARG B N 1
ATOM 2010 C CA . ARG B 1 54 ? 43.324 7.488 -19.724 1.00 43.43 51 ARG B CA 1
ATOM 2011 C C . ARG B 1 54 ? 44.016 8.863 -19.836 1.00 36.93 51 ARG B C 1
ATOM 2012 O O . ARG B 1 54 ? 43.764 9.636 -20.746 1.00 29.01 51 ARG B O 1
ATOM 2020 N N . VAL B 1 55 ? 44.893 9.158 -18.890 1.00 37.34 52 VAL B N 1
ATOM 2021 C CA . VAL B 1 55 ? 45.688 10.374 -18.938 1.00 36.65 52 VAL B CA 1
ATOM 2022 C C . VAL B 1 55 ? 47.078 10.028 -19.446 1.00 40.17 52 VAL B C 1
ATOM 2023 O O . VAL B 1 55 ? 47.641 8.996 -19.077 1.00 50.29 52 VAL B O 1
ATOM 2027 N N . ASP B 1 56 ? 47.620 10.858 -20.326 1.00 44.34 53 ASP B N 1
ATOM 2028 C CA . ASP B 1 56 ? 48.906 10.553 -20.943 1.00 51.70 53 ASP B CA 1
ATOM 2029 C C . ASP B 1 56 ? 50.121 10.823 -20.028 1.00 52.52 53 ASP B C 1
ATOM 2030 O O . ASP B 1 56 ? 51.135 10.114 -20.104 1.00 60.76 53 ASP B O 1
ATOM 2035 N N . PHE B 1 57 ? 50.031 11.850 -19.184 1.00 52.12 54 PHE B N 1
ATOM 2036 C CA . PHE B 1 57 ? 51.172 12.252 -18.364 1.00 49.22 54 PHE B CA 1
ATOM 2037 C C . PHE B 1 57 ? 51.225 11.574 -16.993 1.00 40.66 54 PHE B C 1
ATOM 2038 O O . PHE B 1 57 ? 52.223 11.687 -16.284 1.00 71.00 54 PHE B O 1
ATOM 2046 N N . LYS B 1 58 ? 50.143 10.920 -16.598 1.00 38.37 55 LYS B N 1
ATOM 2047 C CA . LYS B 1 58 ? 50.119 10.172 -15.343 1.00 45.04 55 LYS B CA 1
ATOM 2048 C C . LYS B 1 58 ? 49.280 8.901 -15.464 1.00 43.71 55 LYS B C 1
ATOM 2049 O O . LYS B 1 58 ? 48.377 8.812 -16.291 1.00 51.39 55 LYS B O 1
ATOM 2055 N N . GLU B 1 59 ? 49.592 7.911 -14.642 1.00 42.40 56 GLU B N 1
ATOM 2056 C CA . GLU B 1 59 ? 48.835 6.665 -14.624 1.00 38.58 56 GLU B CA 1
ATOM 2057 C C . GLU B 1 59 ? 47.467 6.888 -14.020 1.00 34.13 56 GLU B C 1
ATOM 2058 O O . GLU B 1 59 ? 47.310 6.936 -12.798 1.00 36.50 56 GLU B O 1
ATOM 2064 N N . LEU B 1 60 ? 46.481 7.064 -14.887 1.00 38.41 57 LEU B N 1
ATOM 2065 C CA . LEU B 1 60 ? 45.107 7.253 -14.450 1.00 35.94 57 LEU B CA 1
ATOM 2066 C C . LEU B 1 60 ? 44.156 6.753 -15.524 1.00 40.15 57 LEU B C 1
ATOM 2067 O O . LEU B 1 60 ? 44.189 7.214 -16.662 1.00 42.37 57 LEU B O 1
ATOM 2072 N N . LEU B 1 61 ? 43.320 5.793 -15.148 1.00 36.42 58 LEU B N 1
ATOM 2073 C CA . LEU B 1 61 ? 42.370 5.175 -16.052 1.00 28.35 58 LEU B CA 1
ATOM 2074 C C . LEU B 1 61 ? 40.952 5.367 -15.543 1.00 26.81 58 LEU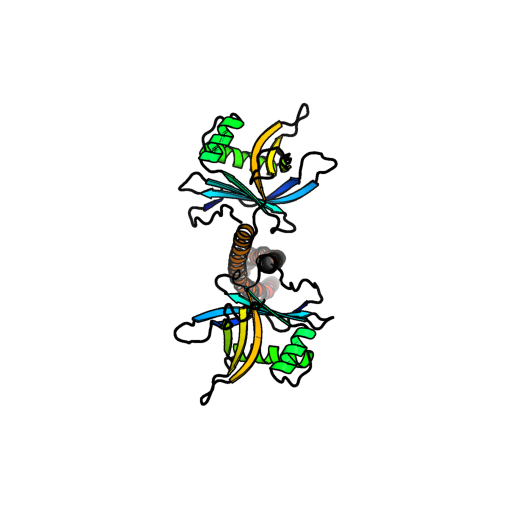 B C 1
ATOM 2075 O O . LEU B 1 61 ? 40.689 5.199 -14.356 1.00 26.76 58 LEU B O 1
ATOM 2080 N N . GLN B 1 62 ? 40.035 5.741 -16.422 1.00 31.20 59 GLN B N 1
ATOM 2081 C CA . GLN B 1 62 ? 38.632 5.807 -16.027 1.00 26.92 59 GLN B CA 1
ATOM 2082 C C . GLN B 1 62 ? 37.758 5.112 -17.050 1.00 29.59 59 GLN B C 1
ATOM 2083 O O . GLN B 1 62 ? 37.897 5.336 -18.267 1.00 36.21 59 GLN B O 1
ATOM 2089 N N . LEU B 1 63 ? 36.872 4.258 -16.540 1.00 26.56 60 LEU B N 1
ATOM 2090 C CA . LEU B 1 63 ? 35.844 3.596 -17.337 1.00 29.03 60 LEU B CA 1
ATOM 2091 C C . LEU B 1 63 ? 34.504 4.118 -16.860 1.00 24.63 60 LEU B C 1
ATOM 2092 O O . LEU B 1 63 ? 34.203 4.058 -15.674 1.00 28.65 60 LEU B O 1
ATOM 2097 N N . ARG B 1 64 ? 33.747 4.717 -17.769 1.00 24.80 61 ARG B N 1
ATOM 2098 C CA . ARG B 1 64 ? 32.407 5.208 -17.466 1.00 34.24 61 ARG B CA 1
ATOM 2099 C C . ARG B 1 64 ? 31.353 4.372 -18.165 1.00 32.52 61 ARG B C 1
ATOM 2100 O O . ARG B 1 64 ? 31.448 4.084 -19.357 1.00 42.77 61 ARG B O 1
ATOM 2108 N N . LEU B 1 65 ? 30.348 3.988 -17.400 1.00 26.10 62 LEU B N 1
ATOM 2109 C CA . LEU B 1 65 ? 29.257 3.179 -17.905 1.00 31.16 62 LEU B CA 1
ATOM 2110 C C . LEU B 1 65 ? 27.937 3.938 -17.714 1.00 36.53 62 LEU B C 1
ATOM 2111 O O . LEU B 1 65 ? 27.603 4.363 -16.603 1.00 39.46 62 LEU B O 1
ATOM 2116 N N . THR B 1 66 ? 27.221 4.179 -18.803 1.00 31.60 63 THR B N 1
ATOM 2117 C CA . THR B 1 66 ? 25.956 4.896 -18.700 1.00 29.05 63 THR B CA 1
ATOM 2118 C C . THR B 1 66 ? 24.840 4.033 -19.264 1.00 34.63 63 THR B C 1
ATOM 2119 O O . THR B 1 66 ? 25.052 3.321 -20.232 1.00 42.46 63 THR B O 1
ATOM 2123 N N . GLU B 1 67 ? 23.661 4.056 -18.654 1.00 28.29 64 GLU B N 1
ATOM 2124 C CA . GLU B 1 67 ? 22.532 3.333 -19.226 1.00 20.14 64 GLU B CA 1
ATOM 2125 C C . GLU B 1 67 ? 22.008 4.093 -20.442 1.00 27.06 64 GLU B C 1
ATOM 2126 O O . GLU B 1 67 ? 21.684 5.275 -20.344 1.00 32.48 64 GLU B O 1
ATOM 2132 N N . LYS B 1 68 ? 21.912 3.418 -21.582 1.00 21.34 65 LYS B N 1
ATOM 2133 C CA . LYS B 1 68 ? 21.532 4.075 -22.830 1.00 22.30 65 LYS B CA 1
ATOM 2134 C C . LYS B 1 68 ? 20.246 4.886 -22.712 1.00 39.86 65 LYS B C 1
ATOM 2135 O O . LYS B 1 68 ? 20.172 6.018 -23.196 1.00 44.65 65 LYS B O 1
ATOM 2141 N N . SER B 1 69 ? 19.242 4.303 -22.060 1.00 40.97 66 SER B N 1
ATOM 2142 C CA . SER B 1 69 ? 17.928 4.927 -21.900 1.00 29.93 66 SER B CA 1
ATOM 2143 C C . SER B 1 69 ? 17.976 6.218 -21.056 1.00 33.96 66 SER B C 1
ATOM 2144 O O . SER B 1 69 ? 17.195 7.144 -21.279 1.00 40.32 66 SER B O 1
ATOM 2147 N N . ASP B 1 70 ? 18.865 6.254 -20.065 1.00 29.92 67 ASP B N 1
ATOM 2148 C CA . ASP B 1 70 ? 19.065 7.437 -19.227 1.00 29.37 67 ASP B CA 1
ATOM 2149 C C . ASP B 1 70 ? 20.526 7.574 -18.814 1.00 31.24 67 ASP B C 1
ATOM 2150 O O . ASP B 1 70 ? 20.953 6.965 -17.830 1.00 26.82 67 ASP B O 1
ATOM 2155 N N . GLN B 1 71 ? 21.280 8.412 -19.521 1.00 32.57 68 GLN B N 1
ATOM 2156 C CA . GLN B 1 71 ? 22.711 8.532 -19.254 1.00 27.05 68 GLN B CA 1
ATOM 2157 C C . GLN B 1 71 ? 23.020 9.219 -17.925 1.00 23.51 68 GLN B C 1
ATOM 2158 O O . GLN B 1 71 ? 24.178 9.326 -17.556 1.00 44.49 68 GLN B O 1
ATOM 2164 N N . ARG B 1 72 ? 21.993 9.670 -17.206 1.00 22.57 69 ARG B N 1
ATOM 2165 C CA . ARG B 1 72 ? 22.157 10.201 -15.852 1.00 23.08 69 ARG B CA 1
ATOM 2166 C C . ARG B 1 72 ? 22.520 9.083 -14.882 1.00 33.12 69 ARG B C 1
ATOM 2167 O O . ARG B 1 72 ? 23.041 9.337 -13.791 1.00 22.76 69 ARG B O 1
ATOM 2175 N N . ARG B 1 73 ? 22.166 7.850 -15.265 1.00 43.13 70 ARG B N 1
ATOM 2176 C CA . ARG B 1 73 ? 22.521 6.630 -14.519 1.00 38.27 70 ARG B CA 1
ATOM 2177 C C . ARG B 1 73 ? 23.957 6.204 -14.858 1.00 26.35 70 ARG B C 1
ATOM 2178 O O . ARG B 1 73 ? 24.189 5.414 -15.771 1.00 27.42 70 ARG B O 1
ATOM 2186 N N . MET B 1 74 ? 24.909 6.783 -14.143 1.00 20.36 71 MET B N 1
ATOM 2187 C CA . MET B 1 74 ? 26.323 6.638 -14.448 1.00 25.79 71 MET B CA 1
ATOM 2188 C C . MET B 1 74 ? 27.094 5.898 -13.351 1.00 33.39 71 MET B C 1
ATOM 2189 O O . MET B 1 74 ? 26.942 6.167 -12.153 1.00 37.52 71 MET B O 1
ATOM 2194 N N . TYR B 1 75 ? 27.956 4.990 -13.782 1.00 29.74 72 TYR B N 1
ATOM 2195 C CA . TYR B 1 75 ? 28.773 4.191 -12.882 1.00 32.31 72 TYR B CA 1
ATOM 2196 C C . TYR B 1 75 ? 30.193 4.387 -13.339 1.00 32.21 72 TYR B C 1
ATOM 2197 O O . TYR B 1 75 ? 30.478 4.300 -14.531 1.00 35.50 72 TYR B O 1
ATOM 2206 N N . ILE B 1 76 ? 31.055 4.786 -12.413 1.00 26.72 73 ILE B N 1
ATOM 2207 C CA . ILE B 1 76 ? 32.420 5.156 -12.769 1.00 27.48 73 ILE B CA 1
ATOM 2208 C C . ILE B 1 76 ? 33.447 4.294 -12.032 1.00 20.33 73 ILE B C 1
ATOM 2209 O O . ILE B 1 76 ? 33.351 4.093 -10.827 1.00 21.05 73 ILE B O 1
ATOM 2214 N N . THR B 1 77 ? 34.424 3.794 -12.782 1.00 20.17 74 THR B N 1
ATOM 2215 C CA . THR B 1 77 ? 35.579 3.096 -12.235 1.00 26.80 74 THR B CA 1
ATOM 2216 C C . THR B 1 77 ? 36.826 3.902 -12.539 1.00 35.01 74 THR B C 1
ATOM 2217 O O . THR B 1 77 ? 37.125 4.180 -13.700 1.00 21.20 74 THR B O 1
ATOM 2221 N N . THR B 1 78 ? 37.524 4.316 -11.485 1.00 36.58 75 THR B N 1
ATOM 2222 C CA . THR B 1 78 ? 38.743 5.117 -11.625 1.00 36.49 75 THR B CA 1
ATOM 2223 C C . THR B 1 78 ? 39.932 4.458 -10.937 1.00 35.29 75 THR B C 1
ATOM 2224 O O . THR B 1 78 ? 39.939 4.274 -9.720 1.00 43.74 75 THR B O 1
ATOM 2228 N N . VAL B 1 79 ? 40.946 4.118 -11.719 1.00 36.78 76 VAL B N 1
ATOM 2229 C CA . VAL B 1 79 ? 42.125 3.442 -11.204 1.00 42.31 76 VAL B CA 1
ATOM 2230 C C . VAL B 1 79 ? 43.378 4.274 -11.414 1.00 45.57 76 VAL B C 1
ATOM 2231 O O . VAL B 1 79 ? 43.682 4.663 -12.539 1.00 46.67 76 VAL B O 1
ATOM 2235 N N . ASP B 1 80 ? 44.090 4.563 -10.328 1.00 52.54 77 ASP B N 1
ATOM 2236 C CA . ASP B 1 80 ? 45.360 5.274 -10.416 1.00 53.79 77 ASP B CA 1
ATOM 2237 C C . ASP B 1 80 ? 46.486 4.322 -10.038 1.00 63.82 77 ASP B C 1
ATOM 2238 O O . ASP B 1 80 ? 46.285 3.112 -10.002 1.00 79.18 77 ASP B O 1
ATOM 2243 N N . SER B 1 81 ? 47.662 4.869 -9.744 1.00 64.94 78 SER B N 1
ATOM 2244 C CA . SER B 1 81 ? 48.837 4.064 -9.395 1.00 61.43 78 SER B CA 1
ATOM 2245 C C . SER B 1 81 ? 48.647 3.225 -8.129 1.00 65.62 78 SER B C 1
ATOM 2246 O O . SER B 1 81 ? 48.890 2.014 -8.130 1.00 79.81 78 SER B O 1
ATOM 2249 N N . ALA B 1 82 ? 48.218 3.876 -7.051 1.00 56.88 79 ALA B N 1
ATOM 2250 C CA . ALA B 1 82 ? 48.038 3.208 -5.768 1.00 51.91 79 ALA B CA 1
ATOM 2251 C C . ALA B 1 82 ? 46.975 2.128 -5.879 1.00 57.79 79 ALA B C 1
ATOM 2252 O O . ALA B 1 82 ? 47.179 0.973 -5.481 1.00 71.52 79 ALA B O 1
ATOM 2254 N N . SER B 1 83 ? 45.848 2.523 -6.457 1.00 55.35 80 SER B N 1
ATOM 2255 C CA . SER B 1 83 ? 44.731 1.634 -6.703 1.00 59.29 80 SER B CA 1
ATOM 2256 C C . SER B 1 83 ? 45.191 0.431 -7.515 1.00 57.98 80 SER B C 1
ATOM 2257 O O . SER B 1 83 ? 44.821 -0.718 -7.228 1.00 63.54 80 SER B O 1
ATOM 2260 N N . PHE B 1 84 ? 46.026 0.696 -8.513 1.00 50.64 81 PHE B N 1
ATOM 2261 C CA . PHE B 1 84 ? 46.525 -0.373 -9.361 1.00 47.33 81 PHE B CA 1
ATOM 2262 C C . PHE B 1 84 ? 47.409 -1.331 -8.588 1.00 44.80 81 PHE B C 1
ATOM 2263 O O . PHE B 1 84 ? 47.387 -2.534 -8.830 1.00 52.97 81 PHE B O 1
ATOM 2271 N N . GLN B 1 85 ? 48.179 -0.804 -7.648 1.00 48.66 82 GLN B N 1
ATOM 2272 C CA . GLN B 1 85 ? 49.000 -1.665 -6.810 1.00 52.08 82 GLN B CA 1
ATOM 2273 C C . GLN B 1 85 ? 48.124 -2.567 -5.945 1.00 52.48 82 GLN B C 1
ATOM 2274 O O . GLN B 1 85 ? 48.411 -3.756 -5.774 1.00 60.03 82 GLN B O 1
ATOM 2280 N N . ASP B 1 86 ? 47.042 -2.004 -5.420 1.00 57.63 83 ASP B N 1
ATOM 2281 C CA . ASP B 1 86 ? 46.108 -2.787 -4.621 1.00 56.50 83 ASP B CA 1
ATOM 2282 C C . ASP B 1 86 ? 45.492 -3.914 -5.448 1.00 53.96 83 ASP B C 1
ATOM 2283 O O . ASP B 1 86 ? 45.411 -5.061 -4.989 1.00 57.44 83 ASP B O 1
ATOM 2288 N N . LEU B 1 87 ? 45.102 -3.608 -6.683 1.00 56.75 84 LEU B N 1
ATOM 2289 C CA . LEU B 1 87 ? 44.504 -4.639 -7.532 1.00 61.20 84 LEU B CA 1
ATOM 2290 C C . LEU B 1 87 ? 45.522 -5.708 -7.892 1.00 61.11 84 LEU B C 1
ATOM 2291 O O . LEU B 1 87 ? 45.208 -6.902 -7.925 1.00 57.12 84 LEU B O 1
ATOM 2296 N N . LYS B 1 88 ? 46.747 -5.262 -8.147 1.00 58.83 85 LYS B N 1
ATOM 2297 C CA . LYS B 1 88 ? 47.825 -6.151 -8.540 1.00 65.45 85 LYS B CA 1
ATOM 2298 C C . LYS B 1 88 ? 48.105 -7.157 -7.434 1.00 63.20 85 LYS B C 1
ATOM 2299 O O . LYS B 1 88 ? 48.269 -8.347 -7.698 1.00 60.32 85 LYS B O 1
ATOM 2305 N N . GLN B 1 89 ? 48.103 -6.687 -6.191 1.00 57.61 86 GLN B N 1
ATOM 2306 C CA . GLN B 1 89 ? 48.311 -7.585 -5.065 1.00 67.45 86 GLN B CA 1
ATOM 2307 C C . GLN B 1 89 ? 47.124 -8.533 -4.897 1.00 77.53 86 GLN B C 1
ATOM 2308 O O . GLN B 1 89 ? 47.275 -9.755 -4.938 1.00 83.28 86 GLN B O 1
ATOM 2314 N N . ASP B 1 90 ? 45.940 -7.952 -4.738 1.00 72.45 87 ASP B N 1
ATOM 2315 C CA . ASP B 1 90 ? 44.742 -8.708 -4.426 1.00 68.92 87 ASP B CA 1
ATOM 2316 C C . ASP B 1 90 ? 44.414 -9.767 -5.481 1.00 65.60 87 ASP B C 1
ATOM 2317 O O . ASP B 1 90 ? 44.032 -10.884 -5.143 1.00 76.09 87 ASP B O 1
ATOM 2322 N N . GLN B 1 91 ? 44.557 -9.420 -6.755 1.00 62.19 88 GLN B N 1
ATOM 2323 C CA . GLN B 1 91 ? 44.163 -10.333 -7.829 1.00 47.52 88 GLN B CA 1
ATOM 2324 C C . GLN B 1 91 ? 45.326 -11.021 -8.518 1.00 55.09 88 GLN B C 1
ATOM 2325 O O . GLN B 1 91 ? 45.151 -11.635 -9.570 1.00 52.23 88 GLN B O 1
ATOM 2331 N N . SER B 1 92 ? 46.512 -10.892 -7.936 1.00 66.05 89 SER B N 1
ATOM 2332 C CA . SER B 1 92 ? 47.692 -11.585 -8.436 1.00 69.71 89 SER B CA 1
ATOM 2333 C C . SER B 1 92 ? 47.908 -11.299 -9.914 1.00 70.04 89 SER B C 1
ATOM 2334 O O . SER B 1 92 ? 48.112 -12.222 -10.707 1.00 73.75 89 SER B O 1
ATOM 2337 N N . LEU B 1 93 ? 47.810 -10.024 -10.283 1.00 63.15 90 LEU B N 1
ATOM 2338 C CA . LEU B 1 93 ? 48.049 -9.600 -11.655 1.00 55.68 90 LEU B CA 1
ATOM 2339 C C . LEU B 1 93 ? 49.537 -9.571 -11.917 1.00 65.98 90 LEU B C 1
ATOM 2340 O O . LEU B 1 93 ? 50.314 -9.142 -11.064 1.00 68.54 90 LEU B O 1
ATOM 2345 N N . ASN B 1 94 ? 49.940 -10.079 -13.075 1.00 74.51 91 ASN B N 1
ATOM 2346 C CA . ASN B 1 94 ? 51.351 -10.090 -13.435 1.00 81.11 91 ASN B CA 1
ATOM 2347 C C . ASN B 1 94 ? 51.667 -9.104 -14.551 1.00 79.42 91 ASN B C 1
ATOM 2348 O O . ASN B 1 94 ? 52.330 -9.457 -15.525 1.00 93.29 91 ASN B O 1
ATOM 2353 N N . VAL B 1 95 ? 51.204 -7.866 -14.406 1.00 63.88 92 VAL B N 1
ATOM 2354 C CA . VAL B 1 95 ? 51.443 -6.854 -15.432 1.00 64.38 92 VAL B CA 1
ATOM 2355 C C . VAL B 1 95 ? 51.788 -5.482 -14.849 1.00 55.87 92 VAL B C 1
ATOM 2356 O O . VAL B 1 95 ? 51.602 -5.232 -13.652 1.00 45.88 92 VAL B O 1
ATOM 2360 N N . SER B 1 96 ? 52.309 -4.612 -15.715 1.00 49.45 93 SER B N 1
ATOM 2361 C CA . SER B 1 96 ? 52.500 -3.201 -15.406 1.00 41.14 93 SER B CA 1
ATOM 2362 C C . SER B 1 96 ? 51.228 -2.412 -15.712 1.00 54.21 93 SER B C 1
ATOM 2363 O O . SER B 1 96 ? 50.271 -2.950 -16.280 1.00 60.92 93 SER B O 1
ATOM 2366 N N . PHE B 1 97 ? 51.236 -1.123 -15.395 1.00 50.37 94 PHE B N 1
ATOM 2367 C CA . PHE B 1 97 ? 5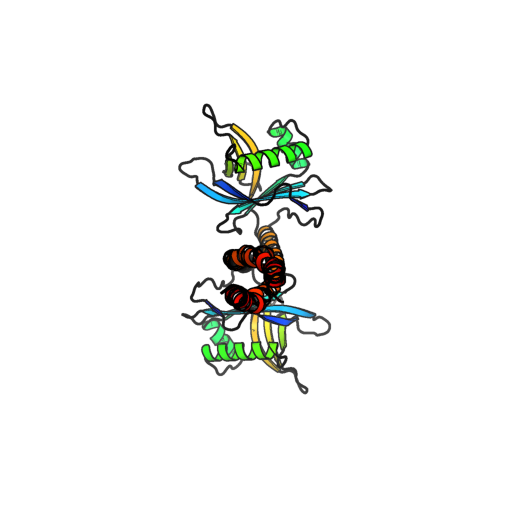0.062 -0.284 -15.621 1.00 41.43 94 PHE B CA 1
ATOM 2368 C C . PHE B 1 97 ? 49.691 -0.216 -17.110 1.00 45.63 94 PHE B C 1
ATOM 2369 O O . PHE B 1 97 ? 48.512 -0.289 -17.468 1.00 59.05 94 PHE B O 1
ATOM 2377 N N . SER B 1 98 ? 50.691 -0.104 -17.977 1.00 48.99 95 SER B N 1
ATOM 2378 C CA . SER B 1 98 ? 50.445 -0.065 -19.418 1.00 57.64 95 SER B CA 1
ATOM 2379 C C . SER B 1 98 ? 49.872 -1.389 -19.902 1.00 55.88 95 SER B C 1
ATOM 2380 O O . SER B 1 98 ? 48.897 -1.415 -20.667 1.00 48.17 95 SER B O 1
ATOM 2383 N N . GLY B 1 99 ? 50.470 -2.484 -19.434 1.00 39.36 96 GLY B N 1
ATOM 2384 C CA . GLY B 1 99 ? 50.021 -3.810 -19.809 1.00 37.93 96 GLY B CA 1
ATOM 2385 C C . GLY B 1 99 ? 48.627 -4.067 -19.280 1.00 38.61 96 GLY B C 1
ATOM 2386 O O . GLY B 1 99 ? 47.838 -4.779 -19.898 1.00 39.71 96 GLY B O 1
ATOM 2387 N N . PHE B 1 100 ? 48.324 -3.464 -18.135 1.00 43.12 97 PHE B N 1
ATOM 2388 C CA . PHE B 1 100 ? 46.979 -3.491 -17.562 1.00 38.20 97 PHE B CA 1
ATOM 2389 C C . PHE B 1 100 ? 45.987 -2.794 -18.482 1.00 30.74 97 PHE B C 1
ATOM 2390 O O . PHE B 1 100 ? 44.936 -3.352 -18.782 1.00 51.11 97 PHE B O 1
ATOM 2398 N N . ILE B 1 101 ? 46.344 -1.600 -18.956 1.00 32.85 98 ILE B N 1
ATOM 2399 C CA . ILE B 1 101 ? 45.513 -0.853 -19.906 1.00 39.05 98 ILE B CA 1
ATOM 2400 C C . ILE B 1 101 ? 45.274 -1.702 -21.171 1.00 34.63 98 ILE B C 1
ATOM 2401 O O . ILE B 1 101 ? 44.146 -1.774 -21.672 1.00 34.63 98 ILE B O 1
ATOM 2406 N N . ASP B 1 102 ? 46.335 -2.337 -21.681 1.00 33.59 99 ASP B N 1
ATOM 2407 C CA . ASP B 1 102 ? 46.226 -3.224 -22.852 1.00 38.61 99 ASP B CA 1
ATOM 2408 C C . ASP B 1 102 ? 45.242 -4.363 -22.605 1.00 37.37 99 ASP B C 1
ATOM 2409 O O . ASP B 1 102 ? 44.402 -4.678 -23.467 1.00 36.70 99 ASP B O 1
ATOM 2414 N N . ASN B 1 103 ? 45.357 -4.984 -21.429 1.00 36.67 100 ASN B N 1
ATOM 2415 C CA . ASN B 1 103 ? 44.486 -6.107 -21.080 1.00 46.46 100 ASN B CA 1
ATOM 2416 C C . ASN B 1 103 ? 43.027 -5.683 -20.954 1.00 46.05 100 ASN B C 1
ATOM 2417 O O . ASN B 1 103 ? 42.139 -6.383 -21.440 1.00 55.48 100 ASN B O 1
ATOM 2422 N N . VAL B 1 104 ? 42.785 -4.541 -20.312 1.00 37.35 101 VAL B N 1
ATOM 2423 C CA . VAL B 1 104 ? 41.433 -3.992 -20.176 1.00 29.81 101 VAL B CA 1
ATOM 2424 C C . VAL B 1 104 ? 40.812 -3.660 -21.530 1.00 37.30 101 VAL B C 1
ATOM 2425 O O . VAL B 1 104 ? 39.651 -3.996 -21.791 1.00 43.23 101 VAL B O 1
ATOM 2429 N N . VAL B 1 105 ? 41.574 -2.994 -22.391 1.00 36.23 102 VAL B N 1
ATOM 2430 C CA . VAL B 1 105 ? 41.075 -2.717 -23.734 1.00 37.86 102 VAL B CA 1
ATOM 2431 C C . VAL B 1 105 ? 40.703 -4.015 -24.453 1.00 38.18 102 VAL B C 1
ATOM 2432 O O . VAL B 1 105 ? 39.576 -4.163 -24.944 1.00 35.39 102 VAL B O 1
ATOM 2436 N N . ARG B 1 106 ? 41.644 -4.959 -24.469 1.00 44.79 103 ARG B N 1
ATOM 2437 C CA . ARG B 1 106 ? 41.432 -6.264 -25.093 1.00 45.99 103 ARG B CA 1
ATOM 2438 C C . ARG B 1 106 ? 40.151 -6.930 -24.590 1.00 42.33 103 ARG B C 1
ATOM 2439 O O . ARG B 1 106 ? 39.306 -7.381 -25.376 1.00 41.91 103 ARG B O 1
ATOM 2447 N N . MET B 1 107 ? 39.992 -6.954 -23.274 1.00 31.10 104 MET B N 1
ATOM 2448 C CA . MET B 1 107 ? 38.830 -7.575 -22.676 1.00 34.66 104 MET B CA 1
ATOM 2449 C C . MET B 1 107 ? 37.528 -6.837 -23.016 1.00 43.60 104 MET B C 1
ATOM 2450 O O . MET B 1 107 ? 36.486 -7.472 -23.199 1.00 49.78 104 MET B O 1
ATOM 2455 N N . LEU B 1 108 ? 37.583 -5.514 -23.134 1.00 40.34 105 LEU B N 1
ATOM 2456 C CA . LEU B 1 108 ? 36.395 -4.748 -23.517 1.00 38.22 105 LEU B CA 1
ATOM 2457 C C . LEU B 1 108 ? 35.977 -5.086 -24.937 1.00 35.07 105 LEU B C 1
ATOM 2458 O O . LEU B 1 108 ? 34.785 -5.205 -25.247 1.00 42.92 105 LEU B O 1
ATOM 2463 N N . LYS B 1 109 ? 36.969 -5.264 -25.798 1.00 43.38 106 LYS B N 1
ATOM 2464 C CA . LYS B 1 109 ? 36.698 -5.656 -27.169 1.00 51.90 106 LYS B CA 1
ATOM 2465 C C . LYS B 1 109 ? 36.075 -7.050 -27.205 1.00 52.12 106 LYS B C 1
ATOM 2466 O O . LYS B 1 109 ? 35.158 -7.302 -27.991 1.00 46.82 106 LYS B O 1
ATOM 2472 N N . ASP B 1 110 ? 36.573 -7.943 -26.341 1.00 55.09 107 ASP B N 1
ATOM 2473 C CA . ASP B 1 110 ? 36.017 -9.297 -26.215 1.00 46.43 107 ASP B CA 1
ATOM 2474 C C . ASP B 1 110 ? 34.577 -9.272 -25.700 1.00 43.99 107 ASP B C 1
ATOM 2475 O O . ASP B 1 110 ? 33.774 -10.134 -26.051 1.00 51.58 107 ASP B O 1
ATOM 2480 N N . CYS B 1 111 ? 34.252 -8.300 -24.854 1.00 28.73 108 CYS B N 1
ATOM 2481 C CA . CYS B 1 111 ? 32.882 -8.157 -24.369 1.00 27.57 108 CYS B CA 1
ATOM 2482 C C . CYS B 1 111 ? 32.006 -7.722 -25.515 1.00 47.69 108 CYS B C 1
ATOM 2483 O O . CYS B 1 111 ? 30.863 -8.166 -25.641 1.00 52.92 108 CYS B O 1
ATOM 2486 N N . GLN B 1 112 ? 32.565 -6.890 -26.388 1.00 50.10 109 GLN B N 1
ATOM 2487 C CA . GLN B 1 112 ? 31.834 -6.499 -27.582 1.00 54.92 109 GLN B CA 1
ATOM 2488 C C . GLN B 1 112 ? 31.553 -7.716 -28.457 1.00 51.89 109 GLN B C 1
ATOM 2489 O O . GLN B 1 112 ? 30.409 -7.963 -28.833 1.00 54.88 109 GLN B O 1
ATOM 2495 N N . SER B 1 113 ? 32.590 -8.494 -28.757 1.00 43.66 110 SER B N 1
ATOM 2496 C CA . SER B 1 113 ? 32.434 -9.636 -29.653 1.00 36.03 110 SER B CA 1
ATOM 2497 C C . SER B 1 113 ? 31.577 -10.753 -29.064 1.00 46.43 110 SER B C 1
ATOM 2498 O O . SER B 1 113 ? 31.066 -11.598 -29.796 1.00 52.30 110 SER B O 1
ATOM 2501 N N . GLY B 1 114 ? 31.436 -10.767 -27.744 1.00 40.87 111 GLY B N 1
ATOM 2502 C CA . GLY B 1 114 ? 30.651 -11.788 -27.085 1.00 36.78 111 GLY B CA 1
ATOM 2503 C C . GLY B 1 114 ? 31.522 -12.873 -26.474 1.00 52.58 111 GLY B C 1
ATOM 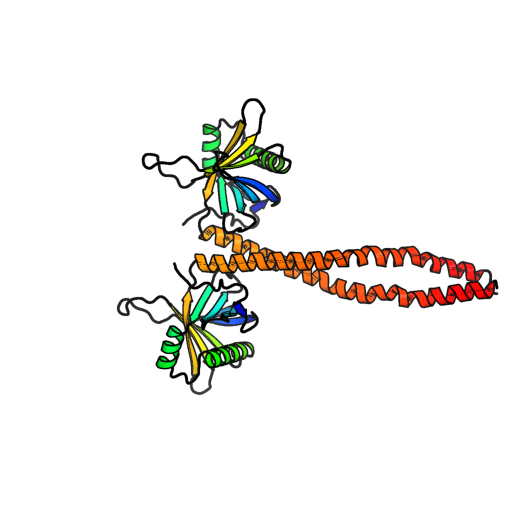2504 O O . GLY B 1 114 ? 31.021 -13.811 -25.831 1.00 35.95 111 GLY B O 1
ATOM 2505 N N . LYS B 1 115 ? 32.831 -12.759 -26.687 1.00 49.67 112 LYS B N 1
ATOM 2506 C CA . LYS B 1 115 ? 33.771 -13.708 -26.107 1.00 36.95 112 LYS B CA 1
ATOM 2507 C C . LYS B 1 115 ? 33.747 -13.581 -24.588 1.00 39.30 112 LYS B C 1
ATOM 2508 O O . LYS B 1 115 ? 33.961 -14.561 -23.875 1.00 35.77 112 LYS B O 1
ATOM 2514 N N . LEU B 1 116 ? 33.446 -12.374 -24.100 1.00 32.56 113 LEU B N 1
ATOM 2515 C CA . LEU B 1 116 ? 33.324 -12.135 -22.666 1.00 30.84 113 LEU B CA 1
ATOM 2516 C C . LEU B 1 116 ? 32.025 -11.426 -22.334 1.00 29.24 113 LEU B C 1
ATOM 2517 O O . LEU B 1 116 ? 31.326 -10.952 -23.226 1.00 29.25 113 LEU B O 1
ATOM 2522 N N . GLU B 1 117 ? 31.713 -11.370 -21.041 1.00 31.16 114 GLU B N 1
ATOM 2523 C CA . GLU B 1 117 ? 30.526 -10.693 -20.526 1.00 26.80 114 GLU B CA 1
ATOM 2524 C C . GLU B 1 117 ? 30.887 -9.665 -19.463 1.00 25.13 114 GLU B C 1
ATOM 2525 O O . GLU B 1 117 ? 31.644 -9.940 -18.546 1.00 36.86 114 GLU B O 1
ATOM 2531 N N . LEU B 1 118 ? 30.306 -8.484 -19.566 1.00 27.14 115 LEU B N 1
ATOM 2532 C CA . LEU B 1 118 ? 30.567 -7.445 -18.594 1.00 24.19 115 LEU B CA 1
ATOM 2533 C C . LEU B 1 118 ? 29.470 -7.401 -17.534 1.00 28.00 115 LEU B C 1
ATOM 2534 O O . LEU B 1 118 ? 28.284 -7.268 -17.861 1.00 29.18 115 LEU B O 1
ATOM 2539 N N . HIS B 1 119 ? 29.866 -7.569 -16.277 1.00 24.58 116 HIS B N 1
ATOM 2540 C CA . HIS B 1 119 ? 28.945 -7.512 -15.151 1.00 22.15 116 HIS B CA 1
ATOM 2541 C C . HIS B 1 119 ? 29.158 -6.270 -14.304 1.00 38.26 116 HIS B C 1
ATOM 2542 O O . HIS B 1 119 ? 30.256 -5.737 -14.217 1.00 41.10 116 HIS B O 1
ATOM 2549 N N . LEU B 1 120 ? 28.077 -5.815 -13.688 1.00 42.86 117 LEU B N 1
ATOM 2550 C CA . LEU B 1 120 ? 28.092 -4.744 -12.722 1.00 20.87 117 LEU B CA 1
ATOM 2551 C C . LEU B 1 120 ? 27.439 -5.327 -11.476 1.00 21.86 117 LEU B C 1
ATOM 2552 O O . LEU B 1 120 ? 26.220 -5.403 -11.392 1.00 28.74 117 LEU B O 1
ATOM 2557 N N . THR B 1 121 ? 28.268 -5.849 -10.576 1.00 22.60 118 THR B N 1
ATOM 2558 C CA . THR B 1 121 ? 27.806 -6.567 -9.391 1.00 27.37 118 THR B CA 1
ATOM 2559 C C . THR B 1 121 ? 27.761 -5.700 -8.131 1.00 31.11 118 THR B C 1
ATOM 2560 O O . THR B 1 121 ? 28.707 -5.010 -7.822 1.00 39.02 118 THR B O 1
ATOM 2564 N N . THR B 1 122 ? 26.696 -5.804 -7.357 1.00 40.71 119 THR B N 1
ATOM 2565 C CA . THR B 1 122 ? 26.631 -5.092 -6.096 1.00 33.86 119 THR B CA 1
ATOM 2566 C C . THR B 1 122 ? 27.573 -5.733 -5.094 1.00 27.80 119 THR B C 1
ATOM 2567 O O . THR B 1 122 ? 27.569 -6.941 -4.926 1.00 38.76 119 THR B O 1
ATOM 2571 N N . ARG B 1 123 ? 28.396 -4.920 -4.444 1.00 53.09 120 ARG B N 1
ATOM 2572 C CA . ARG B 1 123 ? 29.264 -5.423 -3.397 1.00 55.44 120 ARG B CA 1
ATOM 2573 C C . ARG B 1 123 ? 28.426 -5.817 -2.181 1.00 61.77 120 ARG B C 1
ATOM 2574 O O . ARG B 1 123 ? 27.593 -5.040 -1.726 1.00 67.58 120 ARG B O 1
ATOM 2582 N N . ASP B 1 124 ? 28.644 -7.025 -1.664 1.00 69.08 121 ASP B N 1
ATOM 2583 C CA . ASP B 1 124 ? 27.889 -7.518 -0.512 1.00 73.97 121 ASP B CA 1
ATOM 2584 C C . ASP B 1 124 ? 28.287 -6.802 0.778 1.00 70.62 121 ASP B C 1
ATOM 2585 O O . ASP B 1 124 ? 29.308 -7.123 1.380 1.00 69.13 121 ASP B O 1
ATOM 2590 N N . GLN B 1 125 ? 27.487 -5.816 1.179 1.00 72.38 122 GLN B N 1
ATOM 2591 C CA . GLN B 1 125 ? 27.762 -5.025 2.377 1.00 79.38 122 GLN B CA 1
ATOM 2592 C C . GLN B 1 125 ? 26.799 -5.317 3.527 1.00 78.61 122 GLN B C 1
ATOM 2593 O O . GLN B 1 125 ? 25.694 -5.819 3.324 1.00 88.54 122 GLN B O 1
ATOM 2599 N N . ASN B 1 126 ? 27.240 -4.998 4.739 1.00 67.90 123 ASN B N 1
ATOM 2600 C CA . ASN B 1 126 ? 26.378 -5.010 5.916 1.00 60.43 123 ASN B CA 1
ATOM 2601 C C . ASN B 1 126 ? 26.931 -4.038 6.968 1.00 61.40 123 ASN B C 1
ATOM 2602 O O . ASN B 1 126 ? 28.049 -3.547 6.841 1.00 43.76 123 ASN B O 1
ATOM 2607 N N . LEU B 1 127 ? 26.145 -3.771 8.005 1.00 59.37 124 LEU B N 1
ATOM 2608 C CA . LEU B 1 127 ? 26.476 -2.758 9.004 1.00 55.41 124 LEU B CA 1
ATOM 2609 C C . LEU B 1 127 ? 27.822 -2.948 9.701 1.00 66.72 124 LEU B C 1
ATOM 2610 O O . LEU B 1 127 ? 28.478 -1.972 10.067 1.00 74.51 124 LEU B O 1
ATOM 2615 N N . SER B 1 128 ? 28.218 -4.197 9.913 1.00 80.36 125 SER B N 1
ATOM 2616 C CA . SER B 1 128 ? 29.444 -4.490 10.654 1.00 78.35 125 SER B CA 1
ATOM 2617 C C . SER B 1 128 ? 30.714 -4.447 9.790 1.00 82.86 125 SER B C 1
ATOM 2618 O O . SER B 1 128 ? 31.824 -4.405 10.317 1.00 87.14 125 SER B O 1
ATOM 2621 N N . SER B 1 129 ? 30.558 -4.444 8.471 1.00 79.57 126 SER B N 1
ATOM 2622 C CA . SER B 1 129 ? 31.722 -4.405 7.593 1.00 85.66 126 SER B CA 1
ATOM 2623 C C . SER B 1 129 ? 32.232 -2.977 7.450 1.00 100.11 126 SER B C 1
ATOM 2624 O O . SER B 1 129 ? 31.523 -2.021 7.764 1.00 107.05 126 SER B O 1
ATOM 2627 N N . GLY B 1 130 ? 33.476 -2.838 7.001 1.00 122.03 127 GLY B N 1
ATOM 2628 C CA . GLY B 1 130 ? 34.076 -1.531 6.813 1.00 131.44 127 GLY B CA 1
ATOM 2629 C C . GLY B 1 130 ? 33.353 -0.776 5.720 1.00 139.80 127 GLY B C 1
ATOM 2630 O O . GLY B 1 130 ? 33.105 -1.323 4.646 1.00 141.28 127 GLY B O 1
ATOM 2631 N N . ARG B 1 131 ? 33.011 0.479 5.996 1.00 140.46 128 ARG B N 1
ATOM 2632 C CA . ARG B 1 131 ? 32.288 1.301 5.035 1.00 143.29 128 ARG B CA 1
ATOM 2633 C C . ARG B 1 131 ? 33.173 1.603 3.821 1.00 144.04 128 ARG B C 1
ATOM 2634 O O . ARG B 1 131 ? 34.394 1.717 3.943 1.00 140.55 128 ARG B O 1
ATOM 2642 N N . GLU B 1 132 ? 32.554 1.712 2.648 1.00 149.40 129 GLU B N 1
ATOM 2643 C CA . GLU B 1 132 ? 33.293 1.924 1.408 1.00 147.40 129 GLU B CA 1
ATOM 2644 C C . GLU B 1 132 ? 32.592 2.918 0.494 1.00 135.20 129 GLU B C 1
ATOM 2645 O O . GLU B 1 132 ? 31.372 3.072 0.547 1.00 134.83 129 GLU B O 1
ATOM 2651 N N . VAL B 1 133 ? 33.373 3.586 -0.345 1.00 124.93 130 VAL B N 1
ATOM 2652 C CA . VAL B 1 133 ? 32.829 4.512 -1.329 1.00 107.12 130 VAL B CA 1
ATOM 2653 C C . VAL B 1 133 ? 32.289 3.746 -2.541 1.00 92.93 130 VAL B C 1
ATOM 2654 O O . VAL B 1 133 ? 31.227 4.078 -3.084 1.00 82.69 130 VAL B O 1
ATOM 2658 N N . HIS B 1 134 ? 33.023 2.713 -2.950 1.00 87.86 131 HIS B N 1
ATOM 2659 C CA . HIS B 1 134 ? 32.640 1.900 -4.100 1.00 76.56 131 HIS B CA 1
ATOM 2660 C C . HIS B 1 134 ? 31.628 0.830 -3.687 1.00 63.60 131 HIS B C 1
ATOM 2661 O O . HIS B 1 134 ? 31.920 -0.037 -2.871 1.00 59.98 131 HIS B O 1
ATOM 2668 N N . ASP B 1 135 ? 30.423 0.911 -4.239 1.00 52.04 132 ASP B N 1
ATOM 2669 C CA . ASP B 1 135 ? 29.373 -0.035 -3.895 1.00 45.00 132 ASP B CA 1
ATOM 2670 C C . ASP B 1 135 ? 29.144 -1.097 -4.983 1.00 34.98 132 ASP B C 1
ATOM 2671 O O . ASP B 1 135 ? 28.260 -1.944 -4.855 1.00 36.04 132 ASP B O 1
ATOM 2676 N N . TYR B 1 136 ? 29.927 -1.055 -6.053 1.00 31.84 133 TYR B N 1
ATOM 2677 C CA . TYR B 1 136 ? 29.797 -2.059 -7.108 1.00 26.13 133 TYR B CA 1
ATOM 2678 C C . TYR B 1 136 ? 31.157 -2.634 -7.543 1.00 31.93 133 TYR B C 1
ATOM 2679 O O . TYR B 1 136 ? 32.216 -2.181 -7.113 1.00 30.13 133 TYR B O 1
ATOM 2688 N N . TYR B 1 137 ? 31.104 -3.655 -8.386 1.00 29.71 134 TYR B N 1
ATOM 2689 C CA . TYR B 1 137 ? 32.272 -4.255 -9.005 1.00 27.80 134 TYR B CA 1
ATOM 2690 C C . TYR B 1 137 ? 31.982 -4.329 -10.482 1.00 35.79 134 TYR B C 1
ATOM 2691 O O . TYR B 1 137 ? 30.910 -4.770 -10.892 1.00 36.37 134 TYR B O 1
ATOM 2700 N N . LEU B 1 138 ? 32.915 -3.847 -11.280 1.00 33.04 135 LEU B N 1
ATOM 2701 C CA . LEU B 1 138 ? 32.835 -4.022 -12.710 1.00 33.70 135 LEU B CA 1
ATOM 2702 C C . LEU B 1 138 ? 33.648 -5.267 -13.056 1.00 33.60 135 LEU B C 1
ATOM 2703 O O . LEU B 1 138 ? 34.862 -5.292 -12.884 1.00 41.91 135 LEU B O 1
ATOM 2708 N N . GLN B 1 139 ? 32.966 -6.331 -13.452 1.00 21.87 136 GLN B N 1
ATOM 2709 C CA . GLN B 1 139 ? 33.617 -7.612 -13.651 1.00 25.63 136 GLN B CA 1
ATOM 2710 C C . GLN B 1 139 ? 33.612 -8.116 -15.087 1.00 30.16 136 GLN B C 1
ATOM 2711 O O . GLN B 1 139 ? 32.630 -8.025 -15.802 1.00 28.23 136 GLN B O 1
ATOM 2717 N N . PHE B 1 140 ? 34.727 -8.700 -15.481 1.00 37.17 137 PHE B N 1
ATOM 2718 C CA . PHE B 1 140 ? 34.875 -9.289 -16.795 1.00 31.62 137 PHE B CA 1
ATOM 2719 C C . PHE B 1 140 ? 34.777 -10.789 -16.617 1.00 34.78 137 PHE B C 1
ATOM 2720 O O . PHE B 1 140 ? 35.715 -11.413 -16.094 1.00 34.89 137 PHE B O 1
ATOM 2728 N N . VAL B 1 141 ? 33.633 -11.352 -17.009 1.00 31.08 138 VAL B N 1
ATOM 2729 C CA . VAL B 1 141 ? 33.333 -12.759 -16.794 1.00 22.81 138 VAL B CA 1
ATOM 2730 C C . VAL B 1 141 ? 33.385 -13.577 -18.082 1.00 42.60 138 VAL B C 1
ATOM 2731 O O . VAL B 1 141 ? 32.802 -13.192 -19.091 1.00 50.03 138 VAL B O 1
ATOM 2735 N N . GLU B 1 142 ? 34.106 -14.698 -18.028 1.00 39.82 139 GLU B N 1
ATOM 2736 C CA . GLU B 1 142 ? 34.156 -15.711 -19.089 1.00 35.94 139 GLU B CA 1
ATOM 2737 C C . GLU B 1 142 ? 33.179 -16.842 -18.799 1.00 35.08 139 GLU B C 1
ATOM 2738 O O . GLU B 1 142 ? 33.345 -17.562 -17.804 1.00 38.34 139 GLU B O 1
ATOM 2744 N N . ILE B 1 143 ? 32.163 -16.999 -19.649 1.00 32.36 140 ILE B N 1
ATOM 2745 C CA . ILE B 1 143 ? 31.185 -18.081 -19.471 1.00 32.41 140 ILE B CA 1
ATOM 2746 C C . ILE B 1 143 ? 31.789 -19.388 -19.943 1.00 28.17 140 ILE B C 1
ATOM 2747 O O . ILE B 1 143 ? 32.284 -19.481 -21.071 1.00 27.07 140 ILE B O 1
ATOM 2752 N N . ARG B 1 144 ? 31.775 -20.378 -19.055 1.00 28.79 141 ARG B N 1
ATOM 2753 C CA . ARG B 1 144 ? 32.412 -21.665 -19.303 1.00 39.50 141 ARG B CA 1
ATOM 2754 C C . ARG B 1 144 ? 31.469 -22.835 -19.009 1.00 43.08 141 ARG B C 1
ATOM 2755 O O . ARG B 1 144 ? 30.416 -22.653 -18.379 1.00 36.67 141 ARG B O 1
ATOM 2763 N N . SER B 1 145 ? 31.844 -24.025 -19.484 1.00 43.26 142 SER B N 1
ATOM 2764 C CA . SER B 1 145 ? 31.025 -25.234 -19.314 1.00 38.93 142 SER B CA 1
ATOM 2765 C C . SER B 1 145 ? 31.349 -25.991 -18.026 1.00 33.52 142 SER B C 1
ATOM 2766 O O . SER B 1 145 ? 30.679 -26.960 -17.693 1.00 42.51 142 SER B O 1
ATOM 2769 N N . ASP B 1 146 ? 32.409 -25.592 -17.337 1.00 33.42 143 ASP B N 1
ATOM 2770 C CA . ASP B 1 146 ? 32.754 -26.187 -16.046 1.00 35.64 143 ASP B CA 1
ATOM 2771 C C . ASP B 1 146 ? 32.412 -25.236 -14.911 1.00 44.67 143 ASP B C 1
ATOM 2772 O O . ASP B 1 146 ? 31.631 -25.570 -14.020 1.00 48.88 143 ASP B O 1
ATOM 2777 N N . LYS B 1 147 ? 33.003 -24.045 -14.965 1.00 38.98 144 LYS B N 1
ATOM 2778 C CA . LYS B 1 147 ? 32.728 -22.989 -14.008 1.00 37.89 144 LYS B CA 1
ATOM 2779 C C . LYS B 1 147 ? 33.099 -21.654 -14.643 1.00 39.19 144 LYS B C 1
ATOM 2780 O O . LYS B 1 147 ? 34.134 -21.524 -15.295 1.00 38.14 144 LYS B O 1
ATOM 2786 N N . ASN B 1 148 ? 32.202 -20.686 -14.523 1.00 37.08 145 ASN B N 1
ATOM 2787 C CA . ASN B 1 148 ? 32.449 -19.358 -15.060 1.00 35.36 145 ASN B CA 1
ATOM 2788 C C . ASN B 1 148 ? 33.647 -18.774 -14.365 1.00 34.12 145 ASN B C 1
ATOM 2789 O O . ASN B 1 148 ? 33.851 -19.019 -13.174 1.00 45.04 145 ASN B O 1
ATOM 2794 N N . LEU B 1 149 ? 34.464 -18.049 -15.120 1.00 40.68 146 LEU B N 1
ATOM 2795 C CA . LEU B 1 149 ? 35.726 -17.506 -14.604 1.00 33.71 146 LEU B CA 1
ATOM 2796 C C . LEU B 1 149 ? 35.736 -15.983 -14.627 1.00 36.13 146 LEU B C 1
ATOM 2797 O O . LEU B 1 149 ? 35.380 -15.402 -15.636 1.00 36.91 146 LEU B O 1
ATOM 2802 N N . VAL B 1 150 ? 36.074 -15.332 -13.513 1.00 39.90 147 VAL B N 1
ATOM 2803 C CA . VAL B 1 150 ? 36.182 -13.868 -13.515 1.00 26.11 147 VAL B CA 1
ATOM 2804 C C . VAL B 1 150 ? 37.626 -13.373 -13.713 1.00 39.64 147 VAL B C 1
ATOM 2805 O O . VAL B 1 150 ? 38.458 -13.400 -12.793 1.00 27.75 147 VAL B O 1
ATOM 2809 N N . HIS B 1 151 ? 37.909 -12.879 -14.913 1.00 37.44 148 HIS B N 1
ATOM 2810 C CA . HIS B 1 151 ? 39.260 -12.439 -15.252 1.00 34.88 148 HIS B CA 1
ATOM 2811 C C . HIS B 1 151 ? 39.708 -11.179 -14.513 1.00 27.02 148 HIS B C 1
ATOM 2812 O O . HIS B 1 151 ? 40.853 -11.070 -14.108 1.00 32.38 148 HIS B O 1
ATOM 2819 N N . LEU B 1 152 ? 38.807 -10.230 -14.327 1.00 33.53 149 LEU B N 1
ATOM 2820 C CA . LEU B 1 152 ? 39.161 -8.991 -13.659 1.00 26.17 149 LEU B CA 1
ATOM 2821 C C . LEU B 1 152 ? 37.978 -8.403 -12.911 1.00 33.57 149 LEU B C 1
ATOM 2822 O O . LEU B 1 152 ? 36.869 -8.353 -13.435 1.00 36.17 149 LEU B O 1
ATOM 2827 N N . SER B 1 153 ? 38.219 -7.972 -11.679 1.00 35.74 150 SER B N 1
ATOM 2828 C CA . SER B 1 153 ? 37.179 -7.365 -10.859 1.00 37.19 150 SER B CA 1
ATOM 2829 C C . SER B 1 153 ? 37.595 -5.963 -10.356 1.00 34.17 150 SER B C 1
ATOM 2830 O O . SER B 1 153 ? 38.444 -5.839 -9.474 1.00 30.13 150 SER B O 1
ATOM 2833 N N . LEU B 1 154 ? 37.003 -4.912 -10.928 1.00 34.96 151 LEU B N 1
ATOM 2834 C CA . LEU B 1 154 ? 37.355 -3.518 -10.590 1.00 33.76 151 LEU B CA 1
ATOM 2835 C C . LEU B 1 154 ? 36.350 -2.831 -9.665 1.00 37.52 151 LEU B C 1
ATOM 2836 O O . LEU B 1 154 ? 35.147 -2.887 -9.908 1.00 38.52 151 LEU B O 1
ATOM 2841 N N . PRO B 1 155 ? 36.843 -2.097 -8.659 1.00 34.67 152 PRO B N 1
ATOM 2842 C CA . PRO B 1 155 ? 35.961 -1.348 -7.754 1.00 28.16 152 PRO B CA 1
ATOM 2843 C C . PRO B 1 155 ? 35.259 -0.215 -8.498 1.00 31.65 152 PRO B C 1
ATOM 2844 O O . PRO B 1 155 ? 35.899 0.712 -8.997 1.00 40.73 152 PRO B O 1
ATOM 2848 N N . CYS B 1 156 ? 33.948 -0.350 -8.629 1.00 41.09 153 CYS B N 1
ATOM 2849 C CA . CYS B 1 156 ? 33.114 0.603 -9.346 1.00 35.77 153 CYS B CA 1
ATOM 2850 C C . CYS B 1 156 ? 32.274 1.455 -8.393 1.00 38.30 153 CYS B C 1
ATOM 2851 O O . CYS B 1 156 ? 31.879 1.010 -7.325 1.00 41.91 153 CYS B O 1
ATOM 2854 N N . ARG B 1 157 ? 31.980 2.677 -8.804 1.00 47.78 154 ARG B N 1
ATOM 2855 C CA . ARG B 1 157 ? 31.306 3.634 -7.939 1.00 40.49 154 ARG B CA 1
ATOM 2856 C C . ARG B 1 157 ? 30.073 4.179 -8.639 1.00 31.92 154 ARG B C 1
ATOM 2857 O O . ARG B 1 157 ? 30.039 4.282 -9.869 1.00 30.80 154 ARG B O 1
ATOM 2865 N N . SER B 1 158 ? 29.049 4.513 -7.870 1.00 34.07 155 SER B N 1
ATOM 2866 C CA . SER B 1 158 ? 27.882 5.164 -8.448 1.00 37.03 155 SER B CA 1
AT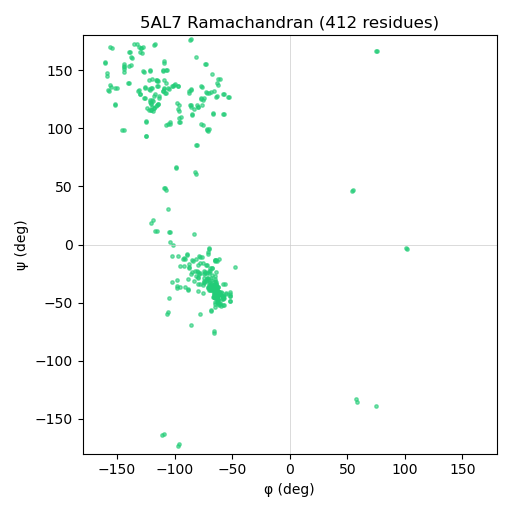OM 2867 C C . SER B 1 158 ? 28.130 6.670 -8.531 1.00 32.80 155 SER B C 1
ATOM 2868 O O . SER B 1 158 ? 28.225 7.346 -7.507 1.00 33.43 155 SER B O 1
ATOM 2871 N N . ALA B 1 159 ? 28.254 7.187 -9.748 1.00 28.21 156 ALA B N 1
ATOM 2872 C CA . ALA B 1 159 ? 28.671 8.574 -9.948 1.00 40.11 156 ALA B CA 1
ATOM 2873 C C . ALA B 1 159 ? 27.766 9.593 -9.250 1.00 41.70 156 ALA B C 1
ATOM 2874 O O . ALA B 1 159 ? 26.543 9.548 -9.378 1.00 43.88 156 ALA B O 1
ATOM 2876 N N . PRO B 1 160 ? 28.376 10.502 -8.480 1.00 44.26 157 PRO B N 1
ATOM 2877 C CA . PRO B 1 160 ? 27.669 11.591 -7.801 1.00 42.41 157 PRO B CA 1
ATOM 2878 C C . PRO B 1 160 ? 27.232 12.691 -8.773 1.00 47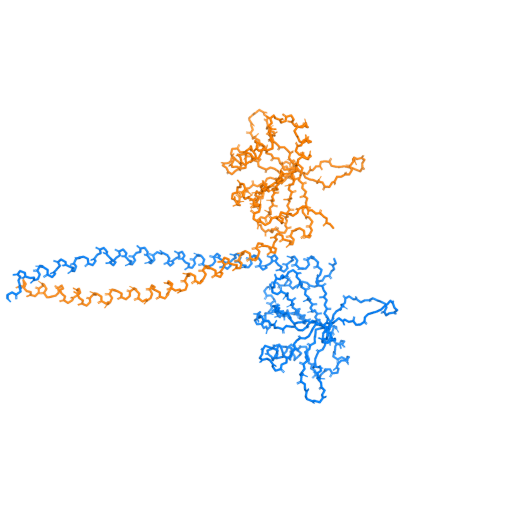.63 157 PRO B C 1
ATOM 2879 O O . PRO B 1 160 ? 27.829 12.858 -9.847 1.00 38.26 157 PRO B O 1
ATOM 2883 N N . LEU B 1 161 ? 26.195 13.429 -8.388 1.00 40.83 158 LEU B N 1
ATOM 2884 C CA . LEU B 1 161 ? 25.549 14.389 -9.285 1.00 39.50 158 LEU B CA 1
ATOM 2885 C C . LEU B 1 161 ? 26.487 15.364 -9.945 1.00 35.15 158 LEU B C 1
ATOM 2886 O O . LEU B 1 161 ? 26.359 15.654 -11.134 1.00 26.50 158 LEU B O 1
ATOM 2891 N N . ASN B 1 162 ? 27.446 15.861 -9.184 1.00 27.78 159 ASN B N 1
ATOM 2892 C CA . ASN B 1 162 ? 28.326 16.859 -9.738 1.00 32.47 159 ASN B CA 1
ATOM 2893 C C . ASN B 1 162 ? 29.045 16.333 -10.970 1.00 38.91 159 ASN B C 1
ATOM 2894 O O . ASN B 1 162 ? 29.059 16.971 -12.032 1.00 46.91 159 ASN B O 1
ATOM 2899 N N . THR B 1 163 ? 29.581 15.129 -10.836 1.00 40.23 160 THR B N 1
ATOM 2900 C CA . THR B 1 163 ? 30.328 14.498 -11.905 1.00 28.30 160 THR B CA 1
ATOM 2901 C C . THR B 1 163 ? 29.451 14.172 -13.102 1.00 40.77 160 THR B C 1
ATOM 2902 O O . THR B 1 163 ? 29.812 14.462 -14.255 1.00 39.67 160 THR B O 1
ATOM 2906 N N . VAL B 1 164 ? 28.284 13.601 -12.824 1.00 23.49 161 VAL B N 1
ATOM 2907 C CA . VAL B 1 164 ? 27.353 13.261 -13.880 1.00 34.76 161 VAL B CA 1
ATOM 2908 C C . VAL B 1 164 ? 26.997 14.507 -14.688 1.00 33.17 161 VAL B C 1
ATOM 2909 O O . VAL B 1 164 ? 27.025 14.493 -15.918 1.00 26.75 161 VAL B O 1
ATOM 2913 N N . LEU B 1 165 ? 26.707 15.596 -13.983 1.00 26.23 162 LEU B N 1
ATOM 2914 C CA . LEU B 1 165 ? 26.358 16.861 -14.618 1.00 29.39 162 LEU B CA 1
ATOM 2915 C C . LEU B 1 165 ? 27.513 17.387 -15.457 1.00 36.99 162 LEU B C 1
ATOM 2916 O O . LEU B 1 165 ? 27.298 17.950 -16.531 1.00 32.26 162 LEU B O 1
ATOM 2921 N N . PHE B 1 166 ? 28.737 17.177 -14.978 1.00 39.53 163 PHE B N 1
ATOM 2922 C CA . PHE B 1 166 ? 29.918 17.552 -15.751 1.00 40.95 163 PHE B CA 1
ATOM 2923 C C . PHE B 1 166 ? 29.953 16.812 -17.093 1.00 43.98 163 PHE B C 1
ATOM 2924 O O . PHE B 1 166 ? 30.087 17.435 -18.161 1.00 55.16 163 PHE B O 1
ATOM 2932 N N . TYR B 1 167 ? 29.833 15.488 -17.046 1.00 29.06 164 TYR B N 1
ATOM 2933 C CA . TYR B 1 167 ? 29.927 14.702 -18.275 1.00 32.10 164 TYR B CA 1
ATOM 2934 C C . TYR B 1 167 ? 28.737 14.901 -19.222 1.00 30.82 164 TYR B C 1
ATOM 2935 O O . TYR B 1 167 ? 28.894 14.938 -20.444 1.00 32.31 164 TYR B O 1
ATOM 2944 N N . ILE B 1 168 ? 27.538 15.015 -18.678 1.00 30.00 165 ILE B N 1
ATOM 2945 C CA . ILE B 1 168 ? 26.383 15.193 -19.550 1.00 43.97 165 ILE B CA 1
ATOM 2946 C C . ILE B 1 168 ? 26.400 16.582 -20.181 1.00 32.53 165 ILE B C 1
ATOM 2947 O O . ILE B 1 168 ? 26.088 16.727 -21.371 1.00 34.00 165 ILE B O 1
ATOM 2952 N N . ASN B 1 169 ? 26.848 17.580 -19.418 1.00 32.47 166 ASN B N 1
ATOM 2953 C CA . ASN B 1 169 ? 27.002 18.929 -19.962 1.00 34.33 166 ASN B CA 1
ATOM 2954 C C . ASN B 1 169 ? 28.043 18.942 -21.089 1.00 44.08 166 ASN B C 1
ATOM 2955 O O . ASN B 1 169 ? 27.798 19.487 -22.176 1.00 37.64 166 ASN B O 1
ATOM 2960 N N . SER B 1 170 ? 29.171 18.270 -20.850 1.00 39.78 167 SER B N 1
ATOM 2961 C CA . SER B 1 170 ? 30.228 18.148 -21.844 1.00 36.80 167 SER B CA 1
ATOM 2962 C C . SER B 1 170 ? 29.716 17.503 -23.118 1.00 37.62 167 SER B C 1
ATOM 2963 O O . SER B 1 170 ? 30.000 17.956 -24.239 1.00 41.76 167 SER B O 1
ATOM 2966 N N . MET B 1 171 ? 28.949 16.434 -22.933 1.00 44.97 168 MET B N 1
ATOM 2967 C CA . MET B 1 171 ? 28.433 15.680 -24.055 1.00 37.05 168 MET B CA 1
ATOM 2968 C C . MET B 1 171 ? 27.478 16.539 -24.847 1.00 42.93 168 MET B C 1
ATOM 2969 O O . MET B 1 171 ? 27.471 16.485 -26.074 1.00 51.23 168 MET B O 1
ATOM 2974 N N . LEU B 1 172 ? 26.701 17.362 -24.146 1.00 48.53 169 LEU B N 1
ATOM 2975 C CA . LEU B 1 172 ? 25.787 18.285 -24.816 1.00 54.40 169 LEU B CA 1
ATOM 2976 C C . LEU B 1 172 ? 26.544 19.310 -25.657 1.00 53.74 169 LEU B C 1
ATOM 2977 O O . LEU B 1 172 ? 26.182 19.568 -26.808 1.00 56.09 169 LEU B O 1
ATOM 2982 N N . GLU B 1 173 ? 27.602 19.880 -25.094 1.00 41.70 170 GLU B N 1
ATOM 2983 C CA . GLU B 1 173 ? 28.378 20.867 -25.827 1.00 44.04 170 GLU B CA 1
ATOM 2984 C C . GLU B 1 173 ? 28.992 20.263 -27.082 1.00 45.28 170 GLU B C 1
ATOM 2985 O O . GLU B 1 173 ? 28.948 20.860 -28.173 1.00 48.87 170 GLU B O 1
ATOM 2991 N N . ALA B 1 174 ? 29.528 19.057 -26.939 1.00 45.02 171 ALA B N 1
ATOM 2992 C CA . ALA B 1 174 ? 30.126 18.377 -28.082 1.00 51.52 171 ALA B CA 1
ATOM 2993 C C . ALA B 1 174 ? 29.072 18.090 -29.139 1.00 51.61 171 ALA B C 1
ATOM 2994 O O . ALA B 1 174 ? 29.330 18.200 -30.345 1.00 48.07 171 ALA B O 1
ATOM 2996 N N . SER B 1 175 ? 27.873 17.755 -28.671 1.00 49.77 172 SER B N 1
ATOM 2997 C CA . SER B 1 175 ? 26.766 17.462 -29.561 1.00 47.27 172 SER B CA 1
ATOM 2998 C C . SER B 1 175 ? 26.385 18.704 -30.345 1.00 54.25 172 SER B C 1
ATOM 2999 O O . SER B 1 175 ? 26.109 18.626 -31.541 1.00 59.12 172 SER B O 1
ATOM 3002 N N . HIS B 1 176 ? 26.407 19.858 -29.685 1.00 57.73 173 HIS B N 1
ATOM 3003 C CA . HIS B 1 176 ? 26.079 21.105 -30.365 1.00 60.60 173 HIS B CA 1
ATOM 3004 C C . HIS B 1 176 ? 27.111 21.435 -31.431 1.00 66.04 173 HIS B C 1
ATOM 3005 O O . HIS B 1 176 ? 26.747 21.818 -32.557 1.00 68.18 173 HIS B O 1
ATOM 3012 N N . LYS B 1 177 ? 28.391 21.247 -31.099 1.00 60.82 174 LYS B N 1
ATOM 3013 C CA . LYS B 1 177 ? 29.445 21.500 -32.080 1.00 66.52 174 LYS B CA 1
ATOM 3014 C C . LYS B 1 177 ? 29.259 20.580 -33.300 1.00 76.13 174 LYS B C 1
ATOM 3015 O O . LYS B 1 177 ? 29.382 21.015 -34.463 1.00 86.25 174 LYS B O 1
ATOM 3021 N N . LYS B 1 178 ? 28.934 19.316 -33.031 1.00 73.18 175 LYS B N 1
ATOM 3022 C CA . LYS B 1 178 ? 28.690 18.362 -34.105 1.00 73.14 175 LYS B CA 1
ATOM 3023 C C . LYS B 1 178 ? 27.495 18.762 -34.971 1.00 67.54 175 LYS B C 1
ATOM 3024 O O . LYS B 1 178 ? 27.560 18.657 -36.191 1.00 73.34 175 LYS B O 1
ATOM 3030 N N . GLN B 1 179 ? 26.419 19.241 -34.353 1.00 68.93 176 GLN B N 1
ATOM 3031 C CA . GLN B 1 179 ? 25.245 19.663 -35.117 1.00 75.33 176 GLN B CA 1
ATOM 3032 C C . GLN B 1 179 ? 25.554 20.839 -36.027 1.00 91.41 176 GLN B C 1
ATOM 3033 O O . GLN B 1 179 ? 25.143 20.864 -37.192 1.00 85.34 176 GLN B O 1
ATOM 3039 N N . TYR B 1 180 ? 26.296 21.808 -35.503 1.00 117.56 177 TYR B N 1
ATOM 3040 C CA . TYR B 1 180 ? 26.587 22.995 -36.295 1.00 132.38 177 TYR B CA 1
ATOM 3041 C C . TYR B 1 180 ? 27.473 22.617 -37.482 1.00 130.73 177 TYR B C 1
ATOM 3042 O O . TYR B 1 180 ? 27.196 23.011 -38.626 1.00 135.46 177 TYR B O 1
ATOM 3051 N N . ILE B 1 181 ? 28.505 21.815 -37.219 1.00 123.49 178 ILE B N 1
ATOM 3052 C CA . ILE B 1 181 ? 29.399 21.366 -38.288 1.00 118.96 178 ILE B CA 1
ATOM 3053 C C . ILE B 1 181 ? 28.641 20.566 -39.356 1.00 112.53 178 ILE B C 1
ATOM 3054 O O . ILE B 1 181 ? 28.831 20.771 -40.567 1.00 109.77 178 ILE B O 1
ATOM 3059 N N . LEU B 1 182 ? 27.751 19.690 -38.898 1.00 105.98 179 LEU B N 1
ATOM 3060 C CA . LEU B 1 182 ? 26.987 18.827 -39.792 1.00 108.06 179 LEU B CA 1
ATOM 3061 C C . LEU B 1 182 ? 26.036 19.616 -40.698 1.00 117.23 179 LEU B C 1
ATOM 3062 O O . LEU B 1 182 ? 26.084 19.467 -41.921 1.00 124.11 179 LEU B O 1
ATOM 3067 N N . GLU B 1 183 ? 25.184 20.460 -40.120 1.00 126.42 180 GLU B N 1
ATOM 3068 C CA . GLU B 1 183 ? 24.206 21.175 -40.943 1.00 137.03 180 GLU B CA 1
ATOM 3069 C C . GLU B 1 183 ? 24.859 22.253 -41.810 1.00 144.80 180 GLU B C 1
ATOM 3070 O O . GLU B 1 183 ? 24.367 22.558 -42.908 1.00 145.47 180 GLU B O 1
ATOM 3076 N N . GLN B 1 184 ? 25.979 22.805 -41.343 1.00 150.74 181 GLN B N 1
ATOM 3077 C CA . GLN B 1 184 ? 26.666 23.816 -42.136 1.00 158.09 181 GLN B CA 1
ATOM 3078 C C . GLN B 1 184 ? 27.389 23.171 -43.312 1.00 157.59 181 GLN B C 1
ATOM 3079 O O . GLN B 1 184 ? 27.514 23.779 -44.377 1.00 163.08 181 GLN B O 1
ATOM 3085 N N . SER B 1 185 ? 27.859 21.940 -43.129 1.00 147.93 182 SER B N 1
ATOM 3086 C CA . SER B 1 185 ? 28.459 21.213 -44.243 1.00 144.81 182 SER B CA 1
ATOM 3087 C C . SER B 1 185 ? 27.398 20.590 -45.164 1.00 147.29 182 SER B C 1
ATOM 3088 O O . SER B 1 185 ? 27.686 20.245 -46.314 1.00 139.78 182 SER B O 1
ATOM 3091 N N . MET B 1 186 ? 26.170 20.478 -44.659 1.00 147.57 183 MET B N 1
ATOM 3092 C CA . MET B 1 186 ? 25.064 19.867 -45.402 1.00 153.05 183 MET B CA 1
ATOM 3093 C C . MET B 1 186 ? 24.247 20.816 -46.290 1.00 160.23 183 MET B C 1
ATOM 3094 O O . MET B 1 186 ? 23.850 20.441 -47.401 1.00 164.09 183 MET B O 1
ATOM 3099 N N . GLN B 1 187 ? 23.997 22.033 -45.810 1.00 169.70 184 GLN B N 1
ATOM 3100 C CA . GLN B 1 187 ? 23.136 22.975 -46.540 1.00 173.45 184 GLN B CA 1
ATOM 3101 C C . GLN B 1 187 ? 23.663 23.365 -47.928 1.00 175.86 184 GLN B C 1
ATOM 3102 O O . GLN B 1 187 ? 22.895 23.435 -48.902 1.00 179.79 184 GLN B O 1
ATOM 3108 N N . GLN B 1 188 ? 24.968 23.601 -48.023 1.00 176.29 185 GLN B N 1
ATOM 3109 C CA . GLN B 1 188 ? 25.572 24.007 -49.288 1.00 176.39 185 GLN B CA 1
ATOM 3110 C C . GLN B 1 188 ? 25.514 22.888 -50.318 1.00 179.19 185 GLN B C 1
ATOM 3111 O O . GLN B 1 188 ? 25.493 23.145 -51.523 1.00 180.11 185 GLN B O 1
ATOM 3117 N N . MET B 1 189 ? 25.459 21.648 -49.846 1.00 180.86 186 MET B N 1
ATOM 3118 C CA . MET B 1 189 ? 25.332 20.522 -50.754 1.00 188.23 186 MET B CA 1
ATOM 3119 C C . MET B 1 189 ? 23.862 20.305 -51.081 1.00 190.93 186 MET B C 1
ATOM 3120 O O . MET B 1 189 ? 23.529 19.747 -52.132 1.00 196.04 186 MET B O 1
ATOM 3125 N N . GLN B 1 190 ? 22.982 20.762 -50.191 1.00 184.08 187 GLN B N 1
ATOM 3126 C CA . GLN B 1 190 ? 21.550 20.658 -50.450 1.00 179.05 187 GLN B CA 1
ATOM 3127 C C . GLN B 1 190 ? 21.138 21.693 -51.498 1.00 178.66 187 GLN B C 1
ATOM 3128 O O . GLN B 1 190 ? 20.130 21.524 -52.190 1.00 179.93 187 GLN B O 1
ATOM 3134 N N . ALA B 1 191 ? 21.930 22.757 -51.628 1.00 182.97 188 ALA B N 1
ATOM 3135 C CA . ALA B 1 191 ? 21.737 23.713 -52.721 1.00 183.59 188 ALA B CA 1
ATOM 3136 C C . ALA B 1 191 ? 22.525 23.287 -53.965 1.00 185.76 188 ALA B C 1
ATOM 3137 O O . ALA B 1 191 ? 22.125 23.556 -55.110 1.00 186.41 188 ALA B O 1
ATOM 3139 N N . GLU B 1 192 ? 23.639 22.596 -53.722 1.00 184.62 189 GLU B N 1
ATOM 3140 C CA . GLU B 1 192 ? 24.532 22.163 -54.793 1.00 188.45 189 GLU B CA 1
ATOM 3141 C C . GLU B 1 192 ? 23.894 21.063 -55.625 1.00 193.36 189 GLU B C 1
ATOM 3142 O O . GLU B 1 192 ? 24.137 20.968 -56.821 1.00 193.66 189 GLU B O 1
ATOM 3148 N N . ILE B 1 193 ? 23.090 20.221 -54.983 1.00 194.37 190 ILE B N 1
ATOM 3149 C CA . ILE B 1 193 ? 22.409 19.144 -55.693 1.00 194.79 190 ILE B CA 1
ATOM 3150 C C . ILE B 1 193 ? 21.269 19.744 -56.522 1.00 195.76 190 ILE B C 1
ATOM 3151 O O . ILE B 1 193 ? 20.896 19.200 -57.560 1.00 197.32 190 ILE B O 1
ATOM 3156 N N . ASN B 1 194 ? 20.796 20.920 -56.112 1.00 190.20 191 ASN B N 1
ATOM 3157 C CA . ASN B 1 194 ? 19.694 21.602 -56.792 1.00 183.61 191 ASN B CA 1
ATOM 3158 C C . ASN B 1 194 ? 20.194 22.486 -57.931 1.00 182.34 191 ASN B C 1
ATOM 3159 O O . ASN B 1 194 ? 19.420 22.893 -58.802 1.00 176.56 191 ASN B O 1
ATOM 3164 N N . ALA B 1 195 ? 21.489 22.783 -57.918 1.00 180.05 192 ALA B N 1
ATOM 3165 C CA . ALA B 1 195 ? 22.089 23.551 -59.003 1.00 180.31 192 ALA B CA 1
ATOM 3166 C C . ALA B 1 195 ? 22.712 22.590 -60.020 1.00 182.06 192 ALA B C 1
ATOM 3167 O O . ALA B 1 195 ? 22.693 22.843 -61.224 1.00 185.82 192 ALA B O 1
ATOM 3169 N N . GLN B 1 196 ? 23.276 21.496 -59.512 1.00 180.88 193 GLN B N 1
ATOM 3170 C CA . GLN B 1 196 ? 23.989 20.504 -60.318 1.00 180.29 193 GLN B CA 1
ATOM 3171 C C . GLN B 1 196 ? 23.084 19.404 -60.900 1.00 172.56 193 GLN B C 1
ATOM 3172 O O . GLN B 1 196 ? 23.476 18.739 -61.854 1.00 175.07 193 GLN B O 1
ATOM 3178 N N . ARG B 1 197 ? 21.897 19.189 -60.328 1.00 214.56 194 ARG B N 1
ATOM 3179 C CA . ARG B 1 197 ? 20.966 18.208 -60.900 1.00 206.77 194 ARG B CA 1
ATOM 3180 C C . ARG B 1 197 ? 20.392 18.680 -62.235 1.00 207.73 194 ARG B C 1
ATOM 3181 O O . ARG B 1 197 ? 19.959 17.864 -63.067 1.00 205.30 194 ARG B O 1
ATOM 3189 N N . ALA B 1 198 ? 20.379 19.997 -62.445 1.00 211.49 195 ALA B N 1
ATOM 3190 C CA . ALA B 1 198 ? 19.883 20.577 -63.701 1.00 211.90 195 ALA B CA 1
ATOM 3191 C C . ALA B 1 198 ? 20.791 20.163 -64.858 1.00 207.19 195 ALA B C 1
ATOM 3192 O O . ALA B 1 198 ? 20.431 20.305 -66.003 1.00 210.09 195 ALA B O 1
ATOM 3194 N N . HIS B 1 199 ? 21.969 19.648 -64.541 1.00 201.40 196 HIS B N 1
ATOM 3195 C CA . HIS B 1 199 ? 22.892 19.165 -65.547 1.00 188.76 196 HIS B CA 1
ATOM 3196 C C . HIS B 1 199 ? 22.219 18.254 -66.592 1.00 182.76 196 HIS B C 1
ATOM 3197 O O . HIS B 1 199 ? 22.709 18.105 -67.726 1.00 180.28 196 HIS B O 1
ATOM 3204 N N . ALA B 1 200 ? 21.053 17.714 -66.253 1.00 174.23 197 ALA B N 1
ATOM 3205 C CA . ALA B 1 200 ? 20.316 16.861 -67.185 1.00 172.05 197 ALA B CA 1
ATOM 3206 C C . ALA B 1 200 ? 19.654 17.807 -68.175 1.00 178.28 197 ALA B C 1
ATOM 3207 O O . ALA B 1 200 ? 19.936 17.745 -69.366 1.00 178.85 197 ALA B O 1
ATOM 3209 N N . GLU B 1 201 ? 18.801 18.699 -67.667 1.00 185.63 198 GLU B N 1
ATOM 3210 C CA . GLU B 1 201 ? 18.068 19.635 -68.511 1.00 192.62 198 GLU B CA 1
ATOM 3211 C C . GLU B 1 201 ? 19.038 20.615 -69.208 1.00 199.20 198 GLU B C 1
ATOM 3212 O O . GLU B 1 201 ? 18.634 21.301 -70.140 1.00 196.12 198 GLU B O 1
ATOM 3218 N N . ARG B 1 202 ? 20.301 20.672 -68.763 1.00 195.10 199 ARG B N 1
ATOM 3219 C CA . ARG B 1 202 ? 21.314 21.589 -69.303 1.00 186.48 199 ARG B CA 1
ATOM 3220 C C . ARG B 1 202 ? 22.051 20.885 -70.434 1.00 174.59 199 ARG B C 1
ATOM 3221 O O . ARG B 1 202 ? 22.382 21.506 -71.443 1.00 171.25 199 ARG B O 1
ATOM 3229 N N . LEU B 1 203 ? 22.279 19.582 -70.283 1.00 172.44 200 LEU B N 1
ATOM 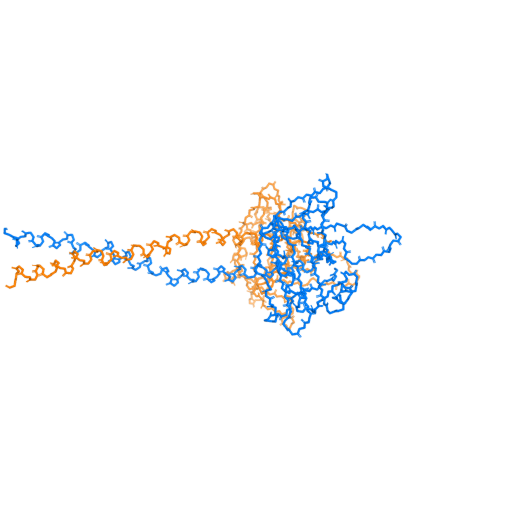3230 C CA . LEU B 1 203 ? 22.981 18.835 -71.327 1.00 170.25 200 LEU B CA 1
ATOM 3231 C C . LEU B 1 203 ? 22.071 17.985 -72.216 1.00 174.42 200 LEU B C 1
ATOM 3232 O O . LEU B 1 203 ? 22.522 17.455 -73.234 1.00 179.77 200 LEU B O 1
ATOM 3237 N N . THR B 1 204 ? 20.803 17.837 -71.841 1.00 184.17 201 THR B N 1
ATOM 3238 C CA . THR B 1 204 ? 19.904 17.038 -72.667 1.00 193.88 201 THR B CA 1
ATOM 3239 C C . THR B 1 204 ? 19.427 17.798 -73.899 1.00 196.97 201 THR B C 1
ATOM 3240 O O . THR B 1 204 ? 18.922 17.187 -74.837 1.00 193.11 201 THR B O 1
ATOM 3244 N N . THR B 1 205 ? 19.588 19.118 -73.909 1.00 195.82 202 THR B N 1
ATOM 3245 C CA . THR B 1 205 ? 19.273 19.878 -75.112 1.00 195.94 202 THR B CA 1
ATOM 3246 C C . THR B 1 205 ? 20.353 19.569 -76.147 1.00 193.26 202 THR B C 1
ATOM 3247 O O . THR B 1 205 ? 20.105 19.578 -77.355 1.00 190.17 202 THR B O 1
ATOM 3251 N N . GLU B 1 206 ? 21.556 19.284 -75.649 1.00 191.69 203 GLU B N 1
ATOM 3252 C CA . GLU B 1 206 ? 22.674 18.888 -76.489 1.00 193.04 203 GLU B CA 1
ATOM 3253 C C . GLU B 1 206 ? 22.584 17.409 -76.831 1.00 201.21 203 GLU B C 1
ATOM 3254 O O . GLU B 1 206 ? 23.302 16.921 -77.697 1.00 204.08 203 GLU B O 1
ATOM 3260 N N . ASN B 1 207 ? 21.710 16.695 -76.129 1.00 214.98 204 ASN B N 1
ATOM 3261 C CA . ASN B 1 207 ? 21.548 15.264 -76.352 1.00 229.08 204 ASN B CA 1
ATOM 3262 C C . ASN B 1 207 ? 20.281 14.859 -77.110 1.00 237.73 204 ASN B C 1
ATOM 3263 O O . ASN B 1 207 ? 20.334 14.077 -78.069 1.00 240.75 204 ASN B O 1
ATOM 3268 N N . THR B 1 208 ? 19.151 15.434 -76.706 1.00 243.66 205 THR B N 1
ATOM 3269 C CA . THR B 1 208 ? 17.858 15.091 -77.291 1.00 247.41 205 THR B CA 1
ATOM 3270 C C . THR B 1 208 ? 17.678 15.610 -78.714 1.00 241.70 205 THR B C 1
ATOM 3271 O O . THR B 1 208 ? 16.961 15.003 -79.510 1.00 246.69 205 THR B O 1
ATOM 3275 N N . ASN B 1 209 ? 18.323 16.728 -79.037 1.00 227.51 206 ASN B N 1
ATOM 3276 C CA . ASN B 1 209 ? 18.202 17.286 -80.378 1.00 213.84 206 ASN B CA 1
ATOM 3277 C C . ASN B 1 209 ? 19.303 16.757 -81.292 1.00 203.75 206 ASN B C 1
ATOM 3278 O O . ASN B 1 209 ? 19.185 16.791 -82.525 1.00 202.84 206 ASN B O 1
ATOM 3283 N N . LEU B 1 210 ? 20.363 16.235 -80.683 1.00 188.69 207 LEU B N 1
ATOM 3284 C CA . LEU B 1 210 ? 21.463 15.670 -81.451 1.00 178.68 207 LEU B CA 1
ATOM 3285 C C . LEU B 1 210 ? 21.161 14.207 -81.793 1.00 174.92 207 LEU B C 1
ATOM 3286 O O . LEU B 1 210 ? 21.670 13.681 -82.790 1.00 172.40 207 LEU B O 1
ATOM 3291 N N . ARG B 1 211 ? 20.333 13.549 -80.978 1.00 178.01 208 ARG B N 1
ATOM 3292 C CA . ARG B 1 211 ? 19.884 12.203 -81.331 1.00 179.63 208 ARG B CA 1
ATOM 3293 C C . ARG B 1 211 ? 18.977 12.285 -82.551 1.00 182.48 208 ARG B C 1
ATOM 3294 O O . ARG B 1 211 ? 18.981 11.396 -83.403 1.00 183.52 208 ARG B O 1
ATOM 3302 N N . GLU B 1 212 ? 18.188 13.357 -82.609 1.00 184.15 209 GLU B N 1
ATOM 3303 C CA . GLU B 1 212 ? 17.295 13.625 -83.734 1.00 185.94 209 GLU B CA 1
ATOM 3304 C C . GLU B 1 212 ? 18.061 14.115 -84.962 1.00 184.35 209 GLU B C 1
ATOM 3305 O O . GLU B 1 212 ? 17.648 13.866 -86.095 1.00 180.86 209 GLU B O 1
ATOM 3311 N N . ALA B 1 213 ? 19.165 14.826 -84.738 1.00 190.03 210 ALA B N 1
ATOM 3312 C CA . ALA B 1 213 ? 20.019 15.228 -85.852 1.00 191.75 210 ALA B CA 1
ATOM 3313 C C . ALA B 1 213 ? 20.698 13.999 -86.463 1.00 188.80 210 ALA B C 1
ATOM 3314 O O . ALA B 1 213 ? 20.812 13.879 -87.693 1.00 193.51 210 ALA B O 1
ATOM 3316 N N . LEU B 1 214 ? 21.107 13.067 -85.602 1.00 180.45 211 LEU B N 1
ATOM 3317 C CA . LEU B 1 214 ? 21.746 11.841 -86.072 1.00 177.65 211 LEU B CA 1
ATOM 3318 C C . LEU B 1 214 ? 20.716 10.903 -86.692 1.00 172.22 211 LEU B C 1
ATOM 3319 O O . LEU B 1 214 ? 21.046 10.094 -87.557 1.00 175.01 211 LEU B O 1
ATOM 3324 N N . ALA B 1 215 ? 19.474 10.985 -86.226 1.00 169.16 212 ALA B N 1
ATOM 3325 C CA . ALA B 1 215 ? 18.400 10.197 -86.818 1.00 169.83 212 ALA B CA 1
ATOM 3326 C C . ALA B 1 215 ? 18.054 10.744 -88.205 1.00 178.54 212 ALA B C 1
ATOM 3327 O O . ALA B 1 215 ? 17.759 9.988 -89.130 1.00 173.31 212 ALA B O 1
ATOM 3329 N N . GLU B 1 216 ? 18.097 12.069 -88.329 1.00 178.74 213 GLU B N 1
ATOM 3330 C CA . GLU B 1 216 ? 17.739 12.762 -89.567 1.00 182.23 213 GLU B CA 1
ATOM 3331 C C . GLU B 1 216 ? 18.823 12.723 -90.645 1.00 182.62 213 GLU B C 1
ATOM 3332 O O . GLU B 1 216 ? 18.510 12.825 -91.830 1.00 185.43 213 GLU B O 1
ATOM 3338 N N . ASN B 1 217 ? 20.089 12.559 -90.266 1.00 189.85 214 ASN B N 1
ATOM 3339 C CA . ASN B 1 217 ? 21.129 12.559 -91.296 1.00 194.43 214 ASN B CA 1
ATOM 3340 C C . ASN B 1 217 ? 21.222 11.217 -92.020 1.00 201.40 214 ASN B C 1
ATOM 3341 O O . ASN B 1 217 ? 21.521 11.168 -93.213 1.00 203.00 214 ASN B O 1
ATOM 3346 N N . THR B 1 218 ? 20.975 10.131 -91.295 1.00 207.87 215 THR B N 1
ATOM 3347 C CA . THR B 1 218 ? 20.966 8.801 -91.895 1.00 214.91 215 THR B CA 1
ATOM 3348 C C . THR B 1 218 ? 19.544 8.251 -92.053 1.00 213.06 215 THR B C 1
ATOM 3349 O O . THR B 1 218 ? 19.341 7.038 -91.997 1.00 214.08 215 THR B O 1
ATOM 3353 N N . ARG B 1 219 ? 18.563 9.132 -92.249 1.00 205.16 216 ARG B N 1
ATOM 3354 C CA . ARG B 1 219 ? 17.170 8.691 -92.356 1.00 200.43 216 ARG B CA 1
ATOM 3355 C C . ARG B 1 219 ? 16.937 7.995 -93.699 1.00 199.20 216 ARG B C 1
ATOM 3356 O O . ARG B 1 219 ? 17.204 8.556 -94.764 1.00 197.81 216 ARG B O 1
#

Organism: Drosophila melanogaster (NCBI:txid7227)

Nearest PDB structures (foldseek):
  5al7-assembly1_B  TM=9.484E-01  e=1.902E-34  Drosophila melanogaster
  6z4a-assembly1_A  TM=7.871E-01  e=2.855E-08  Homo sapiens
  4ttw-assembly1_A-2  TM=8.092E-01  e=2.317E-07  Chlamydomonas reinhardtii
  3pyi-assembly1_A  TM=7.117E-01  e=1.224E-05  Caenorhabditis elegans
  4gfa-assembly2_D  TM=6.448E-01  e=1.171E-04  Caenorhabditis elegans

Secondary structure (DSSP, 8-state):
--------GGGEEEEEEEEEEEEEE-SSTTS-EEEEEEEEEEEESSS-EEEEEEEETTEEEEEEEEEEEHHHHHHHHHHTT----HHHHHHHHHHHHHHHHHTSSEEEEEEP---GGG---S--EEEEEEE--SS--EEEEEEEEEE--HHHHHHHHHHHHHHHHHHHHHHHHHHHTTHHHHHHHHHHHTTTTHHHHTHHHHHHHT--/--------GGGEEEEEEEEEEEEEE-S-TTT-EEEEEEEEEEEESSS-EEEEEEEETTEEEEEEEEEEEHHHHHHHHHHTT----HHHHHHHHHHHHHHHHHTSSEEEEEEP---TTSPP-S--EEEEEEE--SS--EEEEEEEEEE--HHHHHHHHHHHHHHHHHHHHHHHHHHHHHHHHHHHHTTHHHHHSHHHHHHHHHHHHHT-

B-factor: mean 76.31, std 58.63, range [19.11, 254.05]

Sequence (416 aa):
SYSAKMDYGKSVVNILPSVEMLVNFNGDMTRSSKRSCLLYAERVDFKELLQLRLTEKSDQRRMYITTVDSASFQDLKQDQSLNVSFSGFIDNVVRMLKDCQSGKLELHLTTRDQNLSSGREVHDYYLQFVEIRSDKNLVHLSLPCRSAPLNTVLFYINSMLEASHKKQYILEQSMQQMQAEINAQRAHAERLTTENTNLREALAENTRSYSAKMDYGKSVVNILPSVEMLVNFNGDMTRSSKRSCLLYAERVDFKELLQLRLTEKSDQRRMYITTVDSASFQDLKQDQSLNVSFSGFIDNVVRMLKDCQSGKLELHLTTRDQNLSSGREVHDYYLQFVEIRSDKNLVHLSLPCRSAPLNTVLFYINSMLEASHKKQYILEQSMQQMQAEINAQRAHAERLTTENTNLREALAENTR